Protein 4EIV (pdb70)

Foldseek 3Di:
DVVLLVLLVLQQQFEEAEPEDPPDDLVNVLVLLLLQQPPVHRAYYEYALVCLLVLVPPSCVVRVSSVVHAYEHEFCPDQQPDALVVRLVSLLSSVVSPHQEYEYEHNLVVCVVPVVVSLVRLLSNLLSNCVNCPPGAYEYENENADDDDLVSLLSSLLSNVNSPHQEYEDYDLRYNDFDDLSSVLSNLVSVVVVVCPHHAYEGEHHADASVVVSVVLVSCCVRPNPVRSHNSHYHYYYHSVRSVNSVVSNVVDDPD/DVVLLVLLVLQQQFEEAEDEDPPDDLVNVLVLLQLCLPPVHHAYYEYALVCLLCQPPPSCVVPVSSVVHAYEHEFCPQQQPDALVVSLVSLLSSVVSPGQEYEYEHNLVVCVPPVVVSLVRLLSNLLSNCVNCDPGAYEYEQERADDDDLVSLLSSLLSNVNSPHQEYEDYDLDYDDFDDLSSVLSNLVSVVVVVVVHPHHAYEGEDHADASVVQSVVVVSCCVSPNPVQSDNSHYHYYYHSVRSVRSCVSNVVPD

Nearest PDB structures (foldseek):
  4eiv-assembly1_B  TM=1.004E+00  e=1.388E-49  Toxoplasma gondii
  2a4a-assembly1_A  TM=9.151E-01  e=2.144E-19  Plasmodium yoelii yoelii
  2a4a-assembly2_B  TM=9.176E-01  e=1.912E-18  Plasmodium yoelii yoelii
  3nqv-assembly1_A  TM=8.843E-01  e=1.514E-14  Escherichia coli
  3ng3-assembly1_B  TM=8.458E-01  e=2.497E-12  Mycobacterium avium 104

Secondary structure (DSSP, 8-state):
-HHHHHHHHHHHTTEEEEE-STT--HHHHHHHHHHHHSSSP-SEEEE-GGGHHIIIIIGGGT-GGGGGSEEEEEESTTT----HHHHHHHHHHHHHTT-SEEEEE--THHHHH-HHHHHHHHHHHHHHHHHHHTTSEEEEE--SS----HHHHHHHHHHHHHHT-SEEE---SSSS----HHHHHHHHHHHHHHH----EEEEE-TT--HHHHHHHHHHHHHHH-GGG-STTTEEEEE-HHHHHHHHHHHHTS---/-HHHHHHHHHHHHHEEEE---TT--HHHHHHHHHHHHSSSP-SEEEE-GGGHHIIIIIIHHH-GGGGGSEEEEEETTTT----HHHHHHHHHHHHHTT-SEEEEE--GGGGGT-HHHHHHHHHHHHHHHHHHHTTSEEEEE---SS---HHHHHHHHHHHHHTT-SEEES--SSSS----HHHHHHHHHHHHHHHHH----EEEEE-TT--HHHHHHHHHHHHHHH-GGG-STTTEEEEE-HHHHHHHHHHHHT--

Sequence (512 aa):
TIYKQFTSSRTLLNFFFEVAALTDGETNESVAAVCKKIAAKDPAIVGVSVRPAFVRFIRQQEELVKSAPEVAGIKVCCAAVNFPEGTGTPDTVSLLEAVGALKDGADEEIEECLIDWRRMNEENVADGESSRIRRLLLVSSEVKKVVGPKTLKVVLSSGGELQQGGDIISRAAVAALEGGADFLQTSSSGGLLGATHATMFTVHLISIALREYMVRCIGIIKIEVGDVHMAETADFLMQMIFENGPRSIVRDDKFRVGGGFNLLKELRDCCYESWDSVTIYKQFTSSRTLLNFFEVAALTDGETNESVAAVCKIIAAKKDDPAIVGVSVRPAFVRRFIRQELVKSAPEVVAGIKVCCAAVNFFPEGTGTPDTVSLEAVGALKKDGADEIECLIDWRRMNENVADGESSRIRRLLVSEVKKVVGPKTLKVVLSGGGGEELQGGDIISRRAAVAALEGGADFLQTSSGLGATHATMFTVHLISIALREYMMVRERCIGIKIEVGDVHMAEETADDFLMQQMIFENGPRSIVRDKFRVGGGFNLLKELRDCYESWD

Structure (mmCIF, N/CA/C/O backbone):
data_4EIV
#
_entry.id   4EIV
#
_cell.length_a   71.982
_cell.length_b   73.284
_cell.length_c   96.378
_cell.angle_alpha   90.00
_cell.angle_beta   90.00
_cell.angle_gamma   90.00
#
_symmetry.space_group_name_H-M   'P 21 21 21'
#
loop_
_entity.id
_entity.type
_entity.pdbx_description
1 polymer 'Deoxyribose-phosphate aldolase'
2 non-polymer 'CHLORIDE ION'
3 non-polymer BETA-MERCAPTOETHANOL
4 water water
#
loop_
_atom_site.group_PDB
_atom_site.id
_atom_site.type_symbol
_atom_site.label_atom_id
_atom_site.label_alt_id
_atom_site.label_comp_id
_atom_site.label_asym_id
_atom_site.label_entity_id
_atom_site.label_seq_id
_atom_site.pdbx_PDB_ins_code
_atom_site.Cartn_x
_atom_site.Cartn_y
_atom_site.Cartn_z
_atom_site.occupancy
_atom_site.B_iso_or_equiv
_atom_site.auth_seq_id
_atom_site.auth_comp_id
_atom_site.auth_asym_id
_atom_site.auth_atom_id
_atom_site.pdbx_PDB_model_num
ATOM 1 N N . THR A 1 16 ? -35.400 -15.379 15.105 1.00 37.06 0 THR A N 1
ATOM 2 C CA . THR A 1 16 ? -34.954 -16.713 14.678 1.00 34.55 0 THR A CA 1
ATOM 3 C C . THR A 1 16 ? -33.433 -16.804 14.800 1.00 32.19 0 THR A C 1
ATOM 4 O O . THR A 1 16 ? -32.717 -15.820 14.680 1.00 30.19 0 THR A O 1
ATOM 8 N N . ILE A 1 17 ? -32.916 -18.141 14.737 1.00 28.98 6 ILE A N 1
ATOM 9 C CA . ILE A 1 17 ? -31.474 -18.318 14.698 1.00 28.11 6 ILE A CA 1
ATOM 10 C C . ILE A 1 17 ? -30.826 -17.678 13.446 1.00 27.73 6 ILE A C 1
ATOM 11 O O . ILE A 1 17 ? -29.699 -17.212 13.493 1.00 26.58 6 ILE A O 1
ATOM 16 N N . TYR A 1 18 ? -31.551 -17.673 12.337 1.00 27.60 7 TYR A N 1
ATOM 17 C CA . TYR A 1 18 ? -31.074 -17.135 11.080 1.00 26.59 7 TYR A CA 1
ATOM 18 C C . TYR A 1 18 ? -30.893 -15.625 11.136 1.00 26.15 7 TYR A C 1
ATOM 19 O O . TYR A 1 18 ? -29.884 -15.102 10.668 1.00 25.78 7 TYR A O 1
ATOM 28 N N . LYS A 1 19 ? -31.867 -14.933 11.720 1.00 26.98 8 LYS A N 1
ATOM 29 C CA . LYS A 1 19 ? -31.753 -13.491 11.895 1.00 27.14 8 LYS A CA 1
ATOM 30 C C . LYS A 1 19 ? -30.633 -13.183 12.891 1.00 26.87 8 LYS A C 1
ATOM 31 O O . LYS A 1 19 ? -29.881 -12.246 12.692 1.00 26.58 8 LYS A O 1
ATOM 37 N N . GLN A 1 20 ? -30.551 -13.969 13.967 1.00 27.06 9 GLN A N 1
ATOM 38 C CA . GLN A 1 20 ? -29.507 -13.779 14.975 1.00 27.22 9 GLN A CA 1
ATOM 39 C C . GLN A 1 20 ? -28.115 -13.943 14.388 1.00 26.65 9 GLN A C 1
ATOM 40 O O . GLN A 1 20 ? -27.240 -13.128 14.669 1.00 26.54 9 GLN A O 1
ATOM 46 N N . PHE A 1 21 ? -27.935 -14.936 13.519 1.00 26.42 10 PHE A N 1
ATOM 47 C CA . PHE A 1 21 ? -26.635 -15.150 12.892 1.00 25.78 10 PHE A CA 1
ATOM 48 C C . PHE A 1 21 ? -26.299 -14.013 11.920 1.00 25.51 10 PHE A C 1
ATOM 49 O O . PHE A 1 21 ? -25.182 -13.513 11.875 1.00 25.87 10 PHE A O 1
ATOM 57 N N . THR A 1 22 ? -27.284 -13.600 11.147 1.00 25.22 11 THR A N 1
ATOM 58 C CA . THR A 1 22 ? -27.087 -12.509 10.192 1.00 24.94 11 THR A CA 1
ATOM 59 C C . THR A 1 22 ? -26.754 -11.235 10.942 1.00 25.88 11 THR A C 1
ATOM 60 O O . THR A 1 22 ? -25.825 -10.514 10.549 1.00 25.31 11 THR A O 1
ATOM 64 N N A SER A 1 23 ? -27.479 -10.956 12.024 0.50 25.82 12 SER A N 1
ATOM 65 N N B SER A 1 23 ? -27.466 -10.952 12.032 0.50 24.85 12 SER A N 1
ATOM 66 C CA A SER A 1 23 ? -27.197 -9.764 12.835 0.50 26.35 12 SER A CA 1
ATOM 67 C CA B SER A 1 23 ? -27.175 -9.731 12.798 0.50 24.61 12 SER A CA 1
ATOM 68 C C A SER A 1 23 ? -25.778 -9.795 13.395 0.50 25.44 12 SER A C 1
ATOM 69 C C B SER A 1 23 ? -25.783 -9.777 13.435 0.50 24.53 12 SER A C 1
ATOM 70 O O A SER A 1 23 ? -25.062 -8.795 13.333 0.50 25.74 12 SER A O 1
ATOM 71 O O B SER A 1 23 ? -25.087 -8.762 13.469 0.50 24.99 12 SER A O 1
ATOM 76 N N . ARG A 1 24 ? -25.374 -10.950 13.924 1.00 24.81 13 ARG A N 1
ATOM 77 C CA . ARG A 1 24 ? -24.029 -11.094 14.502 1.00 24.78 13 ARG A CA 1
ATOM 78 C C . ARG A 1 24 ? -22.943 -10.855 13.461 1.00 24.89 13 ARG A C 1
ATOM 79 O O . ARG A 1 24 ? -21.927 -10.216 13.722 1.00 24.97 13 ARG A O 1
ATOM 87 N N . THR A 1 25 ? -23.172 -11.401 12.272 1.00 24.88 14 THR A N 1
ATOM 88 C CA . THR A 1 25 ? -22.284 -11.213 11.150 1.00 25.63 14 THR A CA 1
ATOM 89 C C . THR A 1 25 ? -22.166 -9.733 10.778 1.00 24.40 14 THR A C 1
ATOM 90 O O . THR A 1 25 ? -21.076 -9.215 10.586 1.00 24.73 14 THR A O 1
ATOM 94 N N . LEU A 1 26 ? -23.296 -9.064 10.651 1.00 24.14 15 LEU A N 1
ATOM 95 C CA . LEU A 1 26 ? -23.282 -7.638 10.322 1.00 23.94 15 LEU A CA 1
ATOM 96 C C . LEU A 1 26 ? -22.577 -6.789 11.393 1.00 23.86 15 LEU A C 1
ATOM 97 O O . LEU A 1 26 ? -21.901 -5.835 11.050 1.00 25.03 15 LEU A O 1
ATOM 102 N N . LEU A 1 27 ? -22.747 -7.127 12.668 1.00 24.39 16 LEU A N 1
ATOM 103 C CA . LEU A 1 27 ? -22.069 -6.382 13.737 1.00 24.73 16 LEU A CA 1
ATOM 104 C C . LEU A 1 27 ? -20.557 -6.433 13.524 1.00 24.74 16 LEU A C 1
ATOM 105 O O . LEU A 1 27 ? -19.855 -5.464 13.761 1.00 26.91 16 LEU A O 1
ATOM 110 N N . ASN A 1 28 ? -20.053 -7.577 13.062 1.00 24.95 17 ASN A N 1
ATOM 111 C CA . ASN A 1 28 ? -18.630 -7.759 12.817 1.00 25.66 17 ASN A CA 1
ATOM 112 C C . ASN A 1 28 ? -18.072 -6.889 11.666 1.00 24.26 17 ASN A C 1
ATOM 113 O O . ASN A 1 28 ? -16.863 -6.754 11.535 1.00 25.05 17 ASN A O 1
ATOM 118 N N A PHE A 1 29 ? -18.969 -6.353 10.833 0.50 23.79 18 PHE A N 1
ATOM 119 N N B PHE A 1 29 ?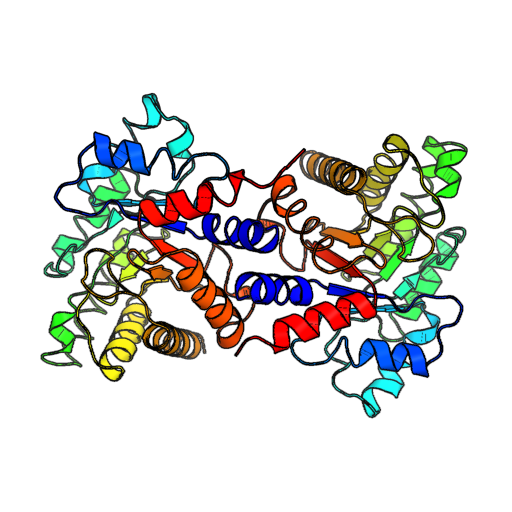 -18.933 -6.305 10.838 0.50 24.59 18 PHE A N 1
ATOM 120 C CA A PHE A 1 29 ? -18.612 -5.495 9.695 0.50 23.46 18 PHE A CA 1
ATOM 121 C CA B PHE A 1 29 ? -18.466 -5.429 9.754 0.50 24.99 18 PHE A CA 1
ATOM 122 C C A PHE A 1 29 ? -18.998 -4.031 9.880 0.50 23.89 18 PHE A C 1
ATOM 123 C C B PHE A 1 29 ? -18.970 -4.003 9.891 0.50 24.69 18 PHE A C 1
ATOM 124 O O A PHE A 1 29 ? -18.633 -3.186 9.053 0.50 23.97 18 PHE A O 1
ATOM 125 O O B PHE A 1 29 ? -18.654 -3.152 9.052 0.50 24.72 18 PHE A O 1
ATOM 140 N N . PHE A 1 30 ? -19.722 -3.725 10.950 1.00 24.38 19 PHE A N 1
ATOM 141 C CA . PHE A 1 30 ? -20.403 -2.438 11.029 1.00 23.95 19 PHE A CA 1
ATOM 142 C C . PHE A 1 30 ? -19.591 -1.260 11.475 1.00 24.51 19 PHE A C 1
ATOM 143 O O . PHE A 1 30 ? -18.798 -1.348 12.414 1.00 24.90 19 PHE A O 1
ATOM 151 N N . GLU A 1 31 ? -19.827 -0.143 10.784 1.00 23.69 20 GLU A N 1
ATOM 152 C CA . GLU A 1 31 ? -19.250 1.153 11.136 1.00 24.99 20 GLU A CA 1
ATOM 153 C C . GLU A 1 31 ? -20.424 2.129 11.204 1.00 25.51 20 GLU A C 1
ATOM 154 O O . GLU A 1 31 ? -21.029 2.460 10.192 1.00 25.84 20 GLU A O 1
ATOM 160 N N . VAL A 1 32 ? -20.745 2.576 12.413 1.00 24.84 21 VAL A N 1
ATOM 161 C CA . VAL A 1 32 ? -21.900 3.438 12.614 1.00 25.23 21 VAL A CA 1
ATOM 162 C C . VAL A 1 32 ? -21.547 4.909 12.376 1.00 25.60 21 VAL A C 1
ATOM 163 O O . VAL A 1 32 ? -20.477 5.358 12.758 1.00 26.42 21 VAL A O 1
ATOM 167 N N . ALA A 1 33 ? -22.455 5.625 11.731 1.00 25.95 22 ALA A N 1
ATOM 168 C CA . ALA A 1 33 ? -22.277 7.028 11.426 1.00 26.87 22 ALA A CA 1
ATOM 169 C C . ALA A 1 33 ? -22.766 7.955 12.537 1.00 28.04 22 ALA A C 1
ATOM 170 O O . ALA A 1 33 ? -23.843 7.761 13.084 1.00 29.98 22 ALA A O 1
ATOM 172 N N . ALA A 1 34 ? -21.974 8.979 12.835 1.00 28.32 23 ALA A N 1
ATOM 173 C CA . ALA A 1 34 ? -22.375 10.099 13.697 1.00 28.80 23 ALA A CA 1
ATOM 174 C C . ALA A 1 34 ? -21.692 11.323 13.059 1.00 29.28 23 ALA A C 1
ATOM 175 O O . ALA A 1 34 ? -20.758 11.891 13.619 1.00 30.41 23 ALA A O 1
ATOM 177 N N . LEU A 1 35 ? -22.190 11.691 11.873 1.00 28.80 24 LEU A N 1
ATOM 178 C CA . LEU A 1 35 ? -21.548 12.636 10.950 1.00 29.32 24 LEU A CA 1
ATOM 179 C C . LEU A 1 35 ? -22.236 13.946 10.682 1.00 29.50 24 LEU A C 1
ATOM 180 O O . LEU A 1 35 ? -21.695 14.754 9.924 1.00 29.74 24 LEU A O 1
ATOM 185 N N . THR A 1 36 ? -23.427 14.164 11.226 1.00 29.78 25 THR A N 1
ATOM 186 C CA . THR A 1 36 ? -24.129 15.401 10.928 1.00 30.79 25 THR A CA 1
ATOM 187 C C . THR A 1 36 ? -23.443 16.595 11.591 1.00 30.95 25 THR A C 1
ATOM 188 O O . THR A 1 36 ? -22.751 16.457 12.608 1.00 30.84 25 THR A O 1
ATOM 192 N N . ASP A 1 37 ? -23.641 17.777 11.019 1.00 31.71 26 ASP A N 1
ATOM 193 C CA . ASP A 1 37 ? -23.059 18.981 11.602 1.00 31.97 26 ASP A CA 1
ATOM 194 C C . ASP A 1 37 ? -23.669 19.263 12.992 1.00 33.41 26 ASP A C 1
ATOM 195 O O . ASP A 1 37 ? -23.073 19.973 13.794 1.00 35.60 26 ASP A O 1
ATOM 200 N N . GLY A 1 38 ? -24.856 18.720 13.253 1.00 33.43 27 GLY A N 1
ATOM 201 C CA . GLY A 1 38 ? -25.534 18.895 14.539 1.00 34.58 27 GLY A CA 1
ATOM 202 C C . GLY A 1 38 ? -25.131 17.954 15.670 1.00 34.22 27 GLY A C 1
ATOM 203 O O . GLY A 1 38 ? -25.682 18.056 16.767 1.00 36.35 27 GLY A O 1
ATOM 204 N N . GLU A 1 39 ? -24.181 17.043 15.442 1.00 32.52 28 GLU A N 1
ATOM 205 C CA . GLU A 1 39 ? -23.743 16.160 16.519 1.00 32.80 28 GLU A CA 1
ATOM 206 C C . GLU A 1 39 ? -23.203 16.967 17.702 1.00 33.83 28 GLU A C 1
ATOM 207 O O . GLU A 1 39 ? -22.706 18.089 17.544 1.00 34.59 28 GLU A O 1
ATOM 213 N N . THR A 1 40 ? -23.299 16.355 18.879 1.00 34.40 29 THR A N 1
ATOM 214 C CA . THR A 1 40 ? -22.819 16.912 20.136 1.00 36.07 29 THR A CA 1
ATOM 215 C C . THR A 1 40 ? -22.061 15.813 20.864 1.00 35.78 29 THR A C 1
ATOM 216 O O . THR A 1 40 ? -22.124 14.648 20.460 1.00 34.36 29 THR A O 1
ATOM 220 N N . ASN A 1 41 ? -21.363 16.162 21.941 1.00 37.26 30 ASN A N 1
ATOM 221 C CA . ASN A 1 41 ? -20.700 15.141 22.767 1.00 37.62 30 ASN A CA 1
ATOM 222 C C . ASN A 1 41 ? -21.699 14.076 23.195 1.00 37.28 30 ASN A C 1
ATOM 223 O O . ASN A 1 41 ? -21.391 12.882 23.173 1.00 36.59 30 ASN A O 1
ATOM 228 N N . GLU A 1 42 ? -22.903 14.526 23.550 1.00 38.21 31 GLU A N 1
ATOM 229 C CA . GLU A 1 42 ? -23.967 13.648 24.023 1.00 39.02 31 GLU A CA 1
ATOM 230 C C . GLU A 1 42 ? -24.443 12.675 22.943 1.00 37.05 31 GLU A C 1
ATOM 231 O O . GLU A 1 42 ? -24.607 11.477 23.207 1.00 37.16 31 GLU A O 1
ATOM 237 N N . SER A 1 43 ? -24.644 13.170 21.723 1.00 35.83 32 SER A N 1
ATOM 238 C CA . SER A 1 43 ? -25.105 12.289 20.642 1.00 35.04 32 SER A CA 1
ATOM 239 C C . SER A 1 43 ? -24.013 11.304 20.249 1.00 33.49 32 SER A C 1
ATOM 240 O O . SER A 1 43 ? -24.293 10.124 19.994 1.00 33.28 32 SER A O 1
ATOM 243 N N . VAL A 1 44 ? -22.771 11.783 20.209 1.00 33.02 33 VAL A N 1
ATOM 244 C CA . VAL A 1 44 ? -21.640 10.927 19.871 1.00 32.41 33 VAL A CA 1
ATOM 245 C C . VAL A 1 44 ? -21.443 9.859 20.954 1.00 32.75 33 VAL A C 1
ATOM 246 O O . VAL A 1 44 ? -21.246 8.686 20.643 1.00 32.28 33 VAL A O 1
ATOM 250 N N . ALA A 1 45 ? -21.547 10.254 22.220 1.00 33.99 34 ALA A N 1
ATOM 251 C CA . ALA A 1 45 ? -21.415 9.300 23.311 1.00 34.56 34 ALA A CA 1
ATOM 252 C C . ALA A 1 45 ? -22.474 8.202 23.200 1.00 34.24 34 ALA A C 1
ATOM 253 O O . ALA A 1 45 ? -22.175 7.030 23.397 1.00 34.59 34 ALA A O 1
ATOM 255 N N . ALA A 1 46 ? -23.714 8.582 22.887 1.00 35.07 35 ALA A N 1
ATOM 256 C CA . ALA A 1 46 ? -24.811 7.606 22.814 1.00 35.09 35 ALA A CA 1
ATOM 257 C C . ALA A 1 46 ? -24.554 6.551 21.736 1.00 33.72 35 ALA A C 1
ATOM 258 O O . ALA A 1 46 ? -24.736 5.356 21.946 1.00 34.24 35 ALA A O 1
ATOM 260 N N . VAL A 1 47 ? -24.098 7.006 20.583 1.00 32.97 36 VAL A N 1
ATOM 261 C CA . VAL A 1 47 ? -23.796 6.105 19.480 1.00 31.67 36 VAL A CA 1
ATOM 262 C C . VAL A 1 47 ? -22.629 5.190 19.849 1.00 31.20 36 VAL A C 1
ATOM 263 O O . VAL A 1 47 ? -22.678 3.977 19.621 1.00 30.90 36 VAL A O 1
ATOM 267 N N . CYS A 1 48 ? -21.579 5.775 20.416 1.00 32.03 37 CYS A N 1
ATOM 268 C CA . CYS A 1 48 ? -20.386 5.020 20.792 1.00 32.39 37 CYS A CA 1
ATOM 269 C C . CYS A 1 48 ? -20.639 3.929 21.818 1.00 33.32 37 CYS A C 1
ATOM 270 O O . CYS A 1 48 ? -20.030 2.868 21.751 1.00 32.95 37 CYS A O 1
ATOM 273 N N A LYS A 1 49 ? -21.534 4.192 22.762 0.50 34.36 38 LYS A N 1
ATOM 274 N N B LYS A 1 49 ? -21.523 4.180 22.780 0.50 34.63 38 LYS A N 1
ATOM 275 C CA A LYS A 1 49 ? -21.851 3.211 23.791 0.50 35.47 38 LYS A CA 1
ATOM 276 C CA B LYS A 1 49 ? -21.801 3.158 23.790 0.50 35.88 38 LYS A CA 1
ATOM 277 C C A LYS A 1 49 ? -22.475 1.951 23.206 0.50 34.52 38 LYS A C 1
ATOM 278 C C B LYS A 1 49 ? -22.449 1.926 23.179 0.50 34.72 38 LYS A C 1
ATOM 279 O O A LYS A 1 49 ? -22.114 0.841 23.602 0.50 35.14 38 LYS A O 1
ATOM 280 O O B LYS A 1 49 ? -22.080 0.803 23.533 0.50 35.22 38 LYS A O 1
ATOM 291 N N . ILE A 1 50 ? -23.392 2.115 22.25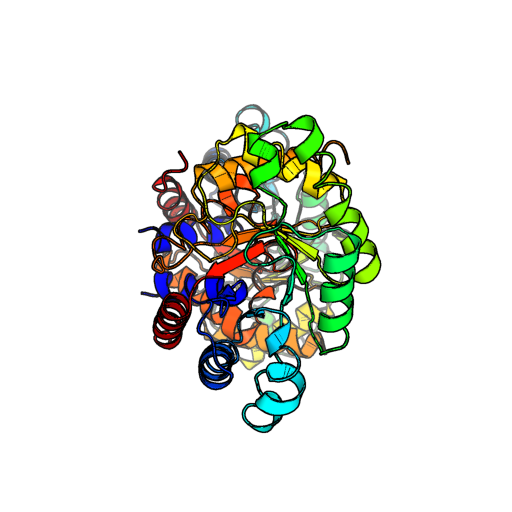3 1.00 33.71 39 ILE A N 1
ATOM 292 C CA . ILE A 1 50 ? -24.027 0.956 21.596 1.00 32.68 39 ILE A CA 1
ATOM 293 C C . ILE A 1 50 ? -23.019 0.289 20.630 1.00 31.18 39 ILE A C 1
ATOM 294 O O . ILE A 1 50 ? -22.956 -0.929 20.539 1.00 31.24 39 ILE A O 1
ATOM 299 N N . ALA A 1 51 ? -22.201 1.091 19.954 1.00 30.41 40 ALA A N 1
ATOM 300 C CA . ALA A 1 51 ? -21.153 0.556 19.082 1.00 29.53 40 ALA A CA 1
ATOM 301 C C . ALA A 1 51 ? -20.159 -0.337 19.838 1.00 30.46 40 ALA A C 1
ATOM 302 O O . ALA A 1 51 ? -19.809 -1.423 19.379 1.00 29.98 40 ALA A O 1
ATOM 304 N N . ALA A 1 52 ? -19.764 0.105 21.031 1.00 31.17 41 ALA A N 1
ATOM 305 C CA . ALA A 1 52 ? -18.725 -0.559 21.801 1.00 32.31 41 ALA A CA 1
ATOM 306 C C . ALA A 1 52 ? -19.184 -1.668 22.737 1.00 32.84 41 ALA A C 1
ATOM 307 O O . ALA A 1 52 ? -18.339 -2.357 23.291 1.00 34.36 41 ALA A O 1
ATOM 309 N N . LYS A 1 53 ? -20.492 -1.841 22.915 1.00 32.87 42 LYS A N 1
ATOM 310 C CA . LYS A 1 53 ? -21.027 -2.897 23.778 1.00 34.27 42 LYS A CA 1
ATOM 311 C C . LYS A 1 53 ? -20.604 -4.256 23.224 1.00 33.67 42 LYS A C 1
ATOM 312 O O . LYS A 1 53 ? -20.624 -4.469 22.016 1.00 32.29 42 LYS A O 1
ATOM 318 N N . ASP A 1 54 ? -20.277 -5.186 24.108 1.00 35.36 43 ASP A N 1
ATOM 319 C CA . ASP A 1 54 ? -19.787 -6.492 23.690 1.00 36.15 43 ASP A CA 1
ATOM 320 C C . ASP A 1 54 ? -20.915 -7.291 22.998 1.00 34.80 43 ASP A C 1
ATOM 321 O O . ASP A 1 54 ? -22.015 -7.389 23.529 1.00 35.69 43 ASP A O 1
ATOM 326 N N . PRO A 1 55 ? -20.676 -7.824 21.784 1.00 33.37 44 PRO A N 1
ATOM 327 C CA . PRO A 1 55 ? -19.483 -7.740 20.944 1.00 32.61 44 PRO A CA 1
ATOM 328 C C . PRO A 1 55 ? -19.437 -6.420 20.173 1.00 31.02 44 PRO A C 1
ATOM 329 O O . PRO A 1 55 ? -20.399 -6.036 19.507 1.00 30.42 44 PRO A O 1
ATOM 333 N N . ALA A 1 56 ? -18.304 -5.748 20.264 1.00 31.62 45 ALA A N 1
ATOM 334 C CA . ALA A 1 56 ? -18.149 -4.453 19.625 1.00 30.02 45 ALA A CA 1
ATOM 335 C C . ALA A 1 56 ? -18.174 -4.546 18.114 1.00 29.18 45 ALA A C 1
ATOM 336 O O . ALA A 1 56 ? -17.706 -5.527 17.518 1.00 29.52 45 ALA A O 1
ATOM 338 N N . ILE A 1 57 ? -18.702 -3.499 17.502 1.00 27.51 46 ILE A N 1
ATOM 339 C CA . ILE A 1 57 ? -18.666 -3.379 16.053 1.00 27.03 46 ILE A CA 1
ATOM 340 C C . ILE A 1 57 ? -17.271 -2.899 15.643 1.00 26.59 46 ILE A C 1
ATOM 341 O O . ILE A 1 57 ? -16.384 -2.734 16.500 1.00 28.72 46 ILE A O 1
ATOM 346 N N . VAL A 1 58 ? -17.057 -2.659 14.348 1.00 26.05 47 VAL A N 1
ATOM 347 C CA . VAL A 1 58 ? -15.716 -2.262 13.913 1.00 25.93 47 VAL A CA 1
ATOM 348 C C . VAL A 1 58 ? -15.347 -0.843 14.379 1.00 26.93 47 VAL A C 1
ATOM 349 O O . VAL A 1 58 ? -14.262 -0.609 14.877 1.00 28.33 47 VAL A O 1
ATOM 353 N N . GLY A 1 59 ? -16.240 0.106 14.168 1.00 26.93 48 GLY A N 1
ATOM 354 C CA . GLY A 1 59 ? -15.936 1.484 14.477 1.00 27.70 48 GLY A CA 1
ATOM 355 C C . GLY A 1 59 ? -17.070 2.457 14.310 1.00 26.39 48 GLY A C 1
ATOM 356 O O . GLY A 1 59 ? -18.231 2.083 14.065 1.00 25.91 48 GLY A O 1
ATOM 357 N N . VAL A 1 60 ? -16.717 3.724 14.534 1.00 26.86 49 VAL A N 1
ATOM 358 C CA . VAL A 1 60 ? -17.625 4.848 14.423 1.00 26.73 49 VAL A CA 1
ATOM 359 C C . VAL A 1 60 ? -16.993 5.856 13.476 1.00 26.70 49 VAL A C 1
ATOM 360 O O . VAL A 1 60 ? -15.773 6.059 13.506 1.00 28.37 49 VAL A O 1
ATOM 364 N N . SER A 1 61 ? -17.829 6.448 12.626 1.00 26.61 50 SER A N 1
ATOM 365 C CA . SER A 1 61 ? -17.433 7.500 11.714 1.00 26.92 50 SER A CA 1
ATOM 366 C C . SER A 1 61 ? -17.889 8.842 12.253 1.00 25.76 50 SER A C 1
ATOM 367 O O . SER A 1 61 ? -19.079 9.058 12.454 1.00 26.45 50 SER A O 1
ATOM 370 N N . VAL A 1 62 ? -16.941 9.739 12.473 1.00 26.69 51 VAL A N 1
ATOM 371 C CA . VAL A 1 62 ? -17.255 11.094 12.927 1.00 26.89 51 VAL A CA 1
ATOM 372 C C . VAL A 1 62 ? -16.447 12.113 12.153 1.00 26.94 51 VAL A C 1
ATOM 373 O O . VAL A 1 62 ? -15.459 11.777 11.513 1.00 26.43 51 VAL A O 1
ATOM 377 N N . ARG A 1 63 ? -16.845 13.380 12.249 1.00 27.31 52 ARG A N 1
ATOM 378 C CA . ARG A 1 63 ? -16.019 14.459 11.708 1.00 27.87 52 ARG A CA 1
ATOM 379 C C . ARG A 1 63 ? -14.781 14.595 12.616 1.00 28.38 52 ARG A C 1
ATOM 380 O O . ARG A 1 63 ? -14.807 14.180 13.793 1.00 28.96 52 ARG A O 1
ATOM 388 N N . PRO A 1 64 ? -13.684 15.173 12.097 1.00 28.33 53 PRO A N 1
ATOM 389 C CA . PRO A 1 64 ? -12.483 15.364 12.891 1.00 29.65 53 PRO A CA 1
ATOM 390 C C . PRO A 1 64 ? -12.751 16.017 14.259 1.00 30.42 53 PRO A C 1
ATOM 391 O O . PRO A 1 64 ? -12.085 15.662 15.228 1.00 32.25 53 PRO A O 1
ATOM 395 N N . ALA A 1 65 ? -13.749 16.902 14.352 1.00 30.23 54 ALA A N 1
ATOM 396 C CA . ALA A 1 65 ? -14.083 17.607 15.616 1.00 31.42 54 ALA A CA 1
ATOM 397 C C . ALA A 1 65 ? -14.416 16.719 16.810 1.00 31.87 54 ALA A C 1
ATOM 398 O O . ALA A 1 65 ? -14.359 17.186 17.940 1.00 33.15 54 ALA A O 1
ATOM 400 N N . PHE A 1 66 ? -14.769 15.456 16.578 1.00 30.43 55 PHE A N 1
ATOM 401 C CA . PHE A 1 66 ? -15.108 14.555 17.695 1.00 31.12 55 PHE A CA 1
ATOM 402 C C . PHE A 1 66 ? -14.121 13.427 17.962 1.00 31.58 55 PHE A C 1
ATOM 403 O O . PHE A 1 66 ? -14.349 12.629 18.870 1.00 32.83 55 PHE A O 1
ATOM 411 N N . VAL A 1 67 ? -13.002 13.387 17.242 1.00 30.85 56 VAL A N 1
ATOM 412 C CA . VAL A 1 67 ? -11.997 12.331 17.426 1.00 31.46 56 VAL A CA 1
ATOM 413 C C . VAL A 1 67 ? -11.389 12.390 18.835 1.00 32.48 56 VAL A C 1
ATOM 414 O O . VAL A 1 67 ? -11.384 11.393 19.564 1.00 34.02 56 VAL A O 1
ATOM 418 N N . ARG A 1 68 ? -10.880 13.562 19.225 1.00 33.00 57 ARG A N 1
ATOM 419 C CA . ARG A 1 68 ? -10.273 13.721 20.546 1.00 34.90 57 ARG A CA 1
ATOM 420 C C . ARG A 1 68 ? -11.275 13.463 21.660 1.00 35.07 57 ARG A C 1
ATOM 421 O O . ARG A 1 68 ? -10.917 12.868 22.684 1.00 36.55 57 ARG A O 1
ATOM 429 N N . PHE A 1 69 ? -12.513 13.915 21.477 1.00 34.69 58 PHE A N 1
ATOM 430 C CA . PHE A 1 69 ? -13.561 13.663 22.460 1.00 35.28 58 PHE A CA 1
ATOM 431 C C . PHE A 1 69 ? -13.683 12.178 22.759 1.00 35.19 58 PHE A C 1
ATOM 432 O O . PHE A 1 69 ? -13.651 11.767 23.920 1.00 36.44 58 PHE A O 1
ATOM 440 N N . ILE A 1 70 ? -13.790 11.374 21.713 1.00 33.72 59 ILE A N 1
ATOM 441 C CA . ILE A 1 70 ? -13.919 9.931 21.896 1.00 33.68 59 ILE A CA 1
ATOM 442 C C . ILE A 1 70 ? -12.671 9.298 22.538 1.00 34.64 59 ILE A C 1
ATOM 443 O O . ILE A 1 70 ? -12.773 8.525 23.509 1.00 36.06 59 ILE A O 1
ATOM 448 N N . ARG A 1 71 ? -11.499 9.655 22.012 1.00 35.26 60 ARG A N 1
ATOM 449 C CA . ARG A 1 71 ? -10.233 9.054 22.416 1.00 36.79 60 ARG A CA 1
ATOM 450 C C . ARG A 1 71 ? -9.620 9.503 23.741 1.00 39.19 60 ARG A C 1
ATOM 451 O O . ARG A 1 71 ? -8.864 8.746 24.361 1.00 41.49 60 ARG A O 1
ATOM 459 N N A GLN A 1 72 ? -9.849 10.748 24.142 0.60 40.13 61 GLN A N 1
ATOM 460 N N B GLN A 1 72 ? -10.027 10.684 24.202 0.40 39.53 61 GLN A N 1
ATOM 461 C CA A GLN A 1 72 ? -9.254 11.263 25.382 0.60 42.07 61 GLN A CA 1
ATOM 462 C CA B GLN A 1 72 ? -9.520 11.240 25.447 0.40 41.05 61 GLN A CA 1
ATOM 463 C C A GLN A 1 72 ? -10.216 11.478 26.528 0.60 42.80 61 GLN A C 1
ATOM 464 C C B GLN A 1 72 ? -10.607 11.494 26.503 0.40 41.64 61 GLN A C 1
ATOM 465 O O A GLN A 1 72 ? -9.812 11.408 27.688 0.60 44.67 61 GLN A O 1
ATOM 466 O O B GLN A 1 72 ? -10.399 11.142 27.660 0.40 43.07 61 GLN A O 1
ATOM 477 N N A GLU A 1 73 ? -11.478 11.795 26.201 0.50 41.39 62 GLU A N 1
ATOM 478 N N B GLU A 1 73 ? -11.765 12.055 26.145 0.50 40.54 62 GLU A N 1
ATOM 479 C CA A GLU A 1 73 ? -12.506 12.154 27.201 0.50 42.22 62 GLU A CA 1
ATOM 480 C CA B GLU A 1 73 ? -12.749 12.373 27.178 0.50 41.38 62 GLU A CA 1
ATOM 481 C C A GLU A 1 73 ? -13.610 11.121 27.446 0.50 41.34 62 GLU A C 1
ATOM 482 C C B GLU A 1 73 ? -13.763 11.284 27.465 0.50 40.92 62 GLU A C 1
ATOM 483 O O A GLU A 1 73 ? -13.769 10.665 28.575 0.50 42.52 62 GLU A O 1
ATOM 484 O O B GLU A 1 73 ? -13.983 10.924 28.621 0.50 42.26 62 GLU A O 1
ATOM 495 N N . LEU A 1 74 ? -14.376 10.755 26.415 1.00 39.24 63 LEU A N 1
ATOM 496 C CA . LEU A 1 74 ? -15.439 9.748 26.563 1.00 38.87 63 LEU A CA 1
ATOM 497 C C . LEU A 1 74 ? -14.964 8.461 27.236 1.00 39.83 63 LEU A C 1
ATOM 498 O O . LEU A 1 74 ? -15.687 7.875 28.049 1.00 40.52 63 LEU A O 1
ATOM 503 N N . VAL A 1 75 ? -13.738 8.056 26.912 1.00 40.08 64 VAL A N 1
ATOM 504 C CA . VAL A 1 75 ? -13.129 6.837 27.447 1.00 41.33 64 VAL A CA 1
ATOM 505 C C . VAL A 1 75 ? -13.048 6.836 28.995 1.00 43.58 64 VAL A C 1
ATOM 506 O O . VAL A 1 75 ? -13.030 5.768 29.620 1.00 45.04 64 VAL A O 1
ATOM 510 N N . LYS A 1 76 ? -13.047 8.024 29.606 1.00 44.44 65 LYS A N 1
ATOM 511 C CA . LYS A 1 76 ? -13.042 8.144 31.074 1.00 47.00 65 LYS A CA 1
ATOM 512 C C . LYS A 1 76 ? -14.344 7.641 31.709 1.00 47.60 65 LYS A C 1
ATOM 513 O O . LYS A 1 76 ? -14.326 7.163 32.840 1.00 49.73 65 LYS A O 1
ATOM 519 N N . SER A 1 77 ? -15.476 7.779 31.020 1.00 47.11 66 SER A N 1
ATOM 520 C CA . SER A 1 77 ? -16.758 7.279 31.537 1.00 47.79 66 SER A CA 1
ATOM 521 C C . SER A 1 77 ? -17.184 5.971 30.852 1.00 46.39 66 SER A C 1
ATOM 522 O O . SER A 1 77 ? -17.856 5.137 31.459 1.00 48.07 66 SER A O 1
ATOM 525 N N . ALA A 1 78 ? -16.765 5.783 29.604 1.00 44.39 67 ALA A N 1
ATOM 526 C CA . ALA A 1 78 ? -17.115 4.607 28.806 1.00 43.17 67 ALA A CA 1
ATOM 527 C C . ALA A 1 78 ? -15.832 3.958 28.282 1.00 42.25 67 ALA A C 1
ATOM 528 O O . ALA A 1 78 ? -15.516 4.072 27.097 1.00 40.95 67 ALA A O 1
ATOM 530 N N . PRO A 1 79 ? -15.090 3.255 29.163 1.00 43.19 68 PRO A N 1
ATOM 531 C CA . PRO A 1 79 ? -13.799 2.658 28.766 1.00 43.17 68 PRO A CA 1
ATOM 532 C C . PRO A 1 79 ? -13.853 1.695 27.571 1.00 41.83 68 PRO A C 1
ATOM 533 O O . PRO A 1 79 ? -12.845 1.507 26.878 1.00 42.10 68 PRO A O 1
ATOM 537 N N . GLU A 1 80 ? -15.019 1.102 27.338 1.00 41.12 69 GLU A N 1
ATOM 538 C CA . GLU A 1 80 ? -15.208 0.175 26.236 1.00 40.55 69 GLU A CA 1
ATOM 539 C C . GLU A 1 80 ? -14.990 0.824 24.878 1.00 38.48 69 GLU A C 1
ATOM 540 O O . GLU A 1 80 ? -14.713 0.127 23.897 1.00 37.68 69 GLU A O 1
ATOM 546 N N . VAL A 1 81 ? -15.108 2.154 24.806 1.00 38.21 70 VAL A N 1
ATOM 547 C CA . VAL A 1 81 ? -14.943 2.841 23.524 1.00 36.54 70 VAL A CA 1
ATOM 548 C C . VAL A 1 81 ? -13.516 2.730 22.960 1.00 36.32 70 VAL A C 1
ATOM 549 O O . VAL A 1 81 ? -13.304 2.920 21.761 1.00 35.75 70 VAL A O 1
ATOM 553 N N . ALA A 1 82 ? -12.549 2.402 23.812 1.00 37.68 71 ALA A N 1
ATOM 554 C CA . ALA A 1 82 ? -11.177 2.176 23.354 1.00 37.98 71 ALA A CA 1
ATOM 555 C C . ALA A 1 82 ? -11.134 0.993 22.375 1.00 37.59 71 ALA A C 1
ATOM 556 O O . ALA A 1 82 ? -10.238 0.902 21.538 1.00 38.36 71 ALA A O 1
ATOM 558 N N . GLY A 1 83 ? -12.131 0.116 22.474 1.00 37.45 72 GLY A N 1
ATOM 559 C CA . GLY A 1 83 ? -12.214 -1.101 21.664 1.00 37.07 72 GLY A CA 1
ATOM 560 C C . GLY A 1 83 ? -12.901 -1.024 20.317 1.00 35.97 72 GLY A C 1
ATOM 561 O O . GLY A 1 83 ? -13.123 -2.058 19.687 1.00 37.17 72 GLY A O 1
ATOM 562 N N . ILE A 1 84 ? -13.304 0.171 19.903 1.00 34.50 73 ILE A N 1
ATOM 563 C CA . ILE A 1 84 ? -13.815 0.374 18.545 1.00 32.87 73 ILE A CA 1
ATOM 564 C C . ILE A 1 84 ? -12.872 1.354 17.868 1.00 32.49 73 ILE A C 1
ATOM 565 O O . ILE A 1 84 ? -12.187 2.130 18.535 1.00 33.27 73 ILE A O 1
ATOM 570 N N . LYS A 1 85 ? -12.810 1.281 16.548 1.00 30.84 74 LYS A N 1
ATOM 571 C CA . LYS A 1 85 ? -12.003 2.204 15.773 1.00 30.63 74 LYS A CA 1
ATOM 572 C C . LYS A 1 85 ? -12.756 3.510 15.588 1.00 29.85 74 LYS A C 1
ATOM 573 O O . LYS A 1 85 ? -13.992 3.535 15.593 1.00 29.90 74 LYS A O 1
ATOM 579 N N . VAL A 1 86 ? -12.000 4.593 15.450 1.00 29.49 75 VAL A N 1
ATOM 580 C CA . VAL A 1 86 ? -12.540 5.906 15.139 1.00 29.33 75 VAL A CA 1
ATOM 581 C C . VAL A 1 86 ? -12.093 6.220 13.697 1.00 28.77 75 VAL A C 1
ATOM 582 O O . VAL A 1 86 ? -10.897 6.273 13.397 1.00 29.29 75 VAL A O 1
ATOM 586 N N A CYS A 1 87 ? -13.058 6.387 12.802 0.50 27.91 76 CYS A N 1
ATOM 587 N N B CYS A 1 87 ? -13.080 6.395 12.823 0.50 27.75 76 CYS A N 1
ATOM 588 C CA A CYS A 1 87 ? -12.755 6.741 11.421 0.50 27.85 76 CYS A CA 1
ATOM 589 C CA B CYS A 1 87 ? -12.874 6.728 11.417 0.50 27.39 76 CYS A CA 1
ATOM 590 C C A CYS A 1 87 ? -13.193 8.186 11.206 0.50 27.00 76 CYS A C 1
ATOM 591 C C B CYS A 1 87 ? -13.206 8.217 11.263 0.50 26.80 76 CYS A C 1
ATOM 592 O O A CYS A 1 87 ? -14.364 8.526 11.387 0.50 27.94 76 CYS A O 1
ATOM 593 O O B CYS A 1 87 ? -14.325 8.631 11.580 0.50 27.50 76 CYS A O 1
ATOM 598 N N . ALA A 1 88 ? -12.230 9.029 10.857 1.00 26.63 77 ALA A N 1
ATOM 599 C CA . ALA A 1 88 ? -12.461 10.461 10.684 1.00 26.35 77 ALA A CA 1
ATOM 600 C C . ALA A 1 88 ? -12.847 10.771 9.233 1.00 25.61 77 ALA A C 1
ATOM 601 O O . ALA A 1 88 ? -12.088 10.435 8.306 1.00 25.84 77 ALA A O 1
ATOM 603 N N . ALA A 1 89 ? -13.991 11.439 9.069 1.00 25.52 78 ALA A N 1
ATOM 604 C CA . ALA A 1 89 ? -14.533 11.795 7.758 1.00 24.78 78 ALA A CA 1
ATOM 605 C C . ALA A 1 89 ? -13.962 13.143 7.317 1.00 25.93 78 ALA A C 1
ATOM 606 O O . ALA A 1 89 ? -14.252 14.178 7.912 1.00 27.43 78 ALA A O 1
ATOM 608 N N . VAL A 1 90 ? -13.136 13.113 6.278 1.00 25.31 79 VAL A N 1
ATOM 609 C CA . VAL A 1 90 ? -12.453 14.326 5.772 1.00 24.86 79 VAL A CA 1
ATOM 610 C C . VAL A 1 90 ? -13.030 14.713 4.405 1.00 25.06 79 VAL A C 1
ATOM 611 O O . VAL A 1 90 ? -13.529 13.870 3.659 1.00 24.45 79 VAL A O 1
ATOM 615 N N . ASN A 1 91 ? -12.988 16.013 4.127 1.00 24.42 80 ASN A N 1
ATOM 616 C CA . ASN A 1 91 ? -13.600 16.622 2.928 1.00 24.02 80 ASN A CA 1
ATOM 617 C C . ASN A 1 91 ? -15.133 16.549 2.956 1.00 24.02 80 ASN A C 1
ATOM 618 O O . ASN A 1 91 ? -15.749 16.596 1.916 1.00 23.99 80 ASN A O 1
ATOM 623 N N . PHE A 1 92 ? -15.705 16.402 4.145 1.00 23.75 81 PHE A N 1
ATOM 624 C CA . PHE A 1 92 ? -17.134 16.343 4.331 1.00 23.49 81 PHE A CA 1
ATOM 625 C C . PHE A 1 92 ? -17.681 17.743 4.629 1.00 24.71 81 PHE A C 1
ATOM 626 O O . PHE A 1 92 ? -16.988 18.589 5.183 1.00 25.57 81 PHE A O 1
ATOM 634 N N . PRO A 1 93 ? -18.961 17.966 4.311 1.00 24.58 82 PRO A N 1
ATOM 635 C CA . PRO A 1 93 ? -19.921 17.025 3.715 1.00 24.82 82 PRO A CA 1
ATOM 636 C C . PRO A 1 93 ? -20.055 17.123 2.200 1.00 24.52 82 PRO A C 1
ATOM 637 O O . PRO A 1 93 ? -20.796 16.328 1.625 1.00 25.40 82 PRO A O 1
ATOM 641 N N . GLU A 1 94 ? -19.375 18.084 1.558 1.00 23.74 83 GLU A N 1
ATOM 642 C CA . GLU A 1 94 ? -19.586 18.373 0.136 1.00 24.57 83 GLU A CA 1
ATOM 643 C C . GLU A 1 94 ? -18.449 18.085 -0.819 1.00 23.74 83 GLU A C 1
ATOM 644 O O . GLU A 1 94 ? -18.646 18.215 -2.048 1.00 24.83 83 GLU A O 1
ATOM 650 N N . GLY A 1 95 ? -17.268 17.713 -0.321 1.00 23.81 84 GLY A N 1
ATOM 651 C CA . GLY A 1 95 ? -16.146 17.363 -1.207 1.00 24.39 84 GLY A CA 1
ATOM 652 C C . GLY A 1 95 ? -15.535 18.565 -1.902 1.00 24.91 84 GLY A C 1
ATOM 653 O O . GLY A 1 95 ? -15.031 18.433 -3.002 1.00 24.69 84 GLY A O 1
ATOM 654 N N . THR A 1 96 ? -15.603 19.727 -1.243 1.00 24.94 85 THR A N 1
ATOM 655 C CA . THR A 1 96 ? -15.180 21.011 -1.790 1.00 25.65 85 THR A CA 1
ATOM 656 C C . THR A 1 96 ? -13.773 21.479 -1.393 1.00 25.73 85 THR A C 1
ATOM 657 O O . THR A 1 96 ? -13.383 22.598 -1.677 1.00 26.89 85 THR A O 1
ATOM 661 N N . GLY A 1 97 ? -13.037 20.636 -0.688 1.00 25.12 86 GLY A N 1
ATOM 662 C CA . GLY A 1 97 ? -11.674 20.993 -0.296 1.00 25.85 86 GLY A CA 1
ATOM 663 C C . GLY A 1 97 ? -10.634 20.867 -1.399 1.00 25.63 86 GLY A C 1
ATOM 664 O O . GLY A 1 97 ? -10.910 20.479 -2.532 1.00 25.71 86 GLY A O 1
ATOM 665 N N . THR A 1 98 ? -9.405 21.238 -1.068 1.00 26.19 87 THR A N 1
ATOM 666 C CA . THR A 1 98 ? -8.254 21.045 -1.947 1.00 26.85 87 THR A CA 1
ATOM 667 C C . THR A 1 98 ? -7.449 19.893 -1.352 1.00 26.30 87 THR A C 1
ATOM 668 O O . THR A 1 98 ? -7.635 19.515 -0.180 1.00 26.40 87 THR A O 1
ATOM 672 N N . PRO A 1 99 ? -6.522 19.332 -2.138 1.00 27.31 88 PRO A N 1
ATOM 673 C CA . PRO A 1 99 ? -5.665 18.293 -1.563 1.00 28.30 88 PRO A CA 1
ATOM 674 C C . PRO A 1 99 ? -5.007 18.767 -0.273 1.00 28.18 88 PRO A C 1
ATOM 675 O O . PRO A 1 99 ? -4.927 17.992 0.681 1.00 29.03 88 PRO A O 1
ATOM 679 N N . ASP A 1 100 ? -4.564 20.029 -0.212 1.00 28.52 89 ASP A N 1
ATOM 680 C CA . ASP A 1 100 ? -3.936 20.525 1.009 1.00 30.21 89 ASP A CA 1
ATOM 681 C C . ASP A 1 100 ? -4.876 20.712 2.194 1.00 28.86 89 ASP A C 1
ATOM 682 O O . ASP A 1 100 ? -4.518 20.367 3.335 1.00 31.45 89 ASP A O 1
ATOM 687 N N . THR A 1 101 ? -6.089 21.227 1.958 1.00 28.41 90 THR A N 1
ATOM 688 C CA . THR A 1 101 ? -7.003 21.438 3.08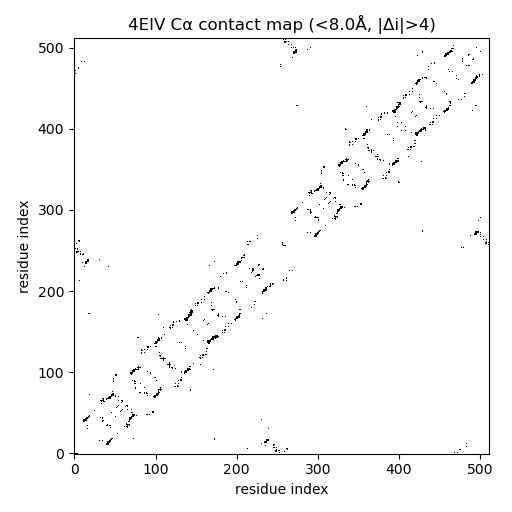1 1.00 29.17 90 THR A CA 1
ATOM 689 C C . THR A 1 101 ? -7.461 20.092 3.627 1.00 28.11 90 THR A C 1
ATOM 690 O O . THR A 1 101 ? -7.601 19.924 4.838 1.00 29.14 90 THR A O 1
ATOM 694 N N . VAL A 1 102 ? -7.688 19.119 2.745 1.00 27.60 91 VAL A N 1
ATOM 695 C CA . VAL A 1 102 ? -8.123 17.795 3.185 1.00 27.05 91 VAL A CA 1
ATOM 696 C C . VAL A 1 102 ? -6.979 17.067 3.903 1.00 27.35 91 VAL A C 1
ATOM 697 O O . VAL A 1 102 ? -7.188 16.408 4.922 1.00 28.23 91 VAL A O 1
ATOM 701 N N . SER A 1 103 ? -5.766 17.199 3.395 1.00 28.77 92 SER A N 1
ATOM 702 C CA . SER A 1 103 ? -4.632 16.618 4.076 1.00 30.91 92 SER A CA 1
ATOM 703 C C . SER A 1 103 ? -4.504 17.176 5.503 1.00 30.90 92 SER A C 1
ATOM 704 O O . SER A 1 103 ? -4.226 16.423 6.434 1.00 32.44 92 SER A O 1
ATOM 707 N N A LEU A 1 104 ? -4.742 18.477 5.677 0.50 31.58 93 LEU A N 1
ATOM 708 N N B LEU A 1 104 ? -4.763 18.472 5.675 0.50 31.17 93 LEU A N 1
ATOM 709 C CA A LEU A 1 104 ? -4.659 19.092 7.009 0.50 33.09 93 LEU A CA 1
ATOM 710 C CA B LEU A 1 104 ? -4.701 19.079 7.004 0.50 32.42 93 LEU A CA 1
ATOM 711 C C A LEU A 1 104 ? -5.715 18.518 7.978 0.50 33.15 93 LEU A C 1
ATOM 712 C C B LEU A 1 104 ? -5.690 18.414 7.947 0.50 32.67 93 LEU A C 1
ATOM 713 O O A LEU A 1 104 ? -5.422 18.297 9.158 0.50 34.79 93 LEU A O 1
ATOM 714 O O B LEU A 1 104 ? -5.334 18.024 9.065 0.50 33.93 93 LEU A O 1
ATOM 723 N N . GLU A 1 105 ? -6.930 18.258 7.491 1.00 31.86 94 GLU A N 1
ATOM 724 C CA . GLU A 1 105 ? -7.959 17.602 8.311 1.00 31.89 94 GLU A CA 1
ATOM 725 C C . GLU A 1 105 ? -7.485 16.213 8.747 1.00 31.41 94 GLU A C 1
ATOM 726 O O . GLU A 1 105 ? -7.639 15.820 9.902 1.00 32.39 94 GLU A O 1
ATOM 732 N N . ALA A 1 106 ? -6.950 15.451 7.794 1.00 30.76 95 ALA A N 1
ATOM 733 C CA . ALA A 1 106 ? -6.484 14.088 8.062 1.00 30.93 95 ALA A CA 1
ATOM 734 C C . ALA A 1 106 ? -5.340 14.070 9.066 1.00 32.62 95 ALA A C 1
ATOM 735 O O . ALA A 1 106 ? -5.340 13.263 9.985 1.00 33.10 95 ALA A O 1
ATOM 737 N N . VAL A 1 107 ? -4.366 14.952 8.886 1.00 33.74 96 VAL A N 1
ATOM 738 C CA . VAL A 1 107 ? -3.239 15.024 9.807 1.00 35.54 96 VAL A CA 1
ATOM 739 C C . VAL A 1 107 ? -3.720 15.253 11.241 1.00 35.46 96 VAL A C 1
ATOM 740 O O . VAL A 1 107 ? -3.281 14.572 12.184 1.00 36.72 96 VAL A O 1
ATOM 744 N N . GLY A 1 108 ? -4.631 16.203 11.409 1.00 34.43 97 GLY A N 1
ATOM 745 C CA . GLY A 1 108 ? -5.144 16.524 12.746 1.00 35.06 97 GLY A CA 1
ATOM 746 C C . GLY A 1 108 ? -5.963 15.392 13.351 1.00 34.69 97 GLY A C 1
ATOM 747 O O . GLY A 1 108 ? -5.877 15.116 14.552 1.00 35.41 97 GLY A O 1
ATOM 748 N N . ALA A 1 109 ? -6.753 14.721 12.522 1.00 33.62 98 ALA A N 1
ATOM 749 C CA . ALA A 1 109 ? -7.569 13.620 12.992 1.00 33.25 98 ALA A CA 1
ATOM 750 C C . ALA A 1 109 ? -6.692 12.479 13.486 1.00 33.87 98 ALA A C 1
ATOM 751 O O . ALA A 1 109 ? -6.960 11.884 14.543 1.00 34.15 98 ALA A O 1
ATOM 753 N N . LEU A 1 110 ? -5.626 12.187 12.740 1.00 34.76 99 LEU A N 1
ATOM 754 C CA . LEU A 1 110 ? -4.701 11.119 13.099 1.00 35.82 99 LEU A CA 1
ATOM 755 C C . LEU A 1 110 ? -3.973 11.490 14.407 1.00 36.82 99 LEU A C 1
ATOM 756 O O . LEU A 1 110 ? -3.832 10.657 15.302 1.00 37.82 99 LEU A O 1
ATOM 761 N N . LYS A 1 111 ? -3.595 12.755 14.548 1.00 36.99 100 LYS A N 1
ATOM 762 C CA . LYS A 1 111 ? -2.954 13.236 15.783 1.00 39.35 100 LYS A CA 1
ATOM 763 C C . LYS A 1 111 ? -3.869 13.034 16.985 1.00 39.30 100 LYS A C 1
ATOM 764 O O . LYS A 1 111 ? -3.411 12.648 18.074 1.00 40.59 100 LYS A O 1
ATOM 770 N N . ASP A 1 112 ? -5.155 13.321 16.785 1.00 37.97 101 ASP A N 1
ATOM 771 C CA . ASP A 1 112 ? -6.179 13.197 17.823 1.00 38.49 101 ASP A CA 1
ATOM 772 C C . ASP A 1 112 ? -6.582 11.762 18.163 1.00 38.83 101 ASP A C 1
ATOM 773 O O . ASP A 1 112 ? -7.369 11.567 19.085 1.00 39.67 101 ASP A O 1
ATOM 778 N N . GLY A 1 113 ? -6.046 10.777 17.436 1.00 38.06 102 GLY A N 1
ATOM 779 C CA . GLY A 1 113 ? -6.307 9.354 17.707 1.00 38.07 102 GLY A CA 1
ATOM 780 C C . GLY A 1 113 ? -7.128 8.564 16.688 1.00 35.78 102 GLY A C 1
ATOM 781 O O . GLY A 1 113 ? -7.478 7.410 16.948 1.00 36.20 102 GLY A O 1
ATOM 782 N N . ALA A 1 114 ? -7.430 9.139 15.526 1.00 34.66 103 ALA A N 1
ATOM 783 C CA . ALA A 1 114 ? -8.210 8.410 14.518 1.00 32.99 103 ALA A CA 1
ATOM 784 C C . ALA A 1 114 ? -7.445 7.197 14.005 1.00 33.07 103 ALA A C 1
ATOM 785 O O . ALA A 1 114 ? -6.227 7.253 13.826 1.00 34.99 103 ALA A O 1
ATOM 787 N N . ASP A 1 115 ? -8.157 6.106 13.764 1.00 32.34 104 ASP A N 1
ATOM 788 C CA . ASP A 1 115 ? -7.560 4.881 13.259 1.00 31.99 104 ASP A CA 1
ATOM 789 C C . ASP A 1 115 ? -7.622 4.767 11.745 1.00 31.20 104 ASP A C 1
ATOM 790 O O . ASP A 1 115 ? -6.798 4.093 11.132 1.00 32.44 104 ASP A O 1
ATOM 795 N N A GLU A 1 116 ? -8.629 5.392 11.146 0.50 29.91 105 GLU A N 1
ATOM 796 N N B GLU A 1 116 ? -8.615 5.420 11.153 0.50 30.17 105 GLU A N 1
ATOM 797 C CA A GLU A 1 116 ? -8.820 5.353 9.689 0.50 29.27 105 GLU A CA 1
ATOM 798 C CA B GLU A 1 116 ? -8.845 5.361 9.709 0.50 29.78 105 GLU A CA 1
ATOM 799 C C A GLU A 1 116 ? -9.323 6.706 9.234 0.50 28.06 105 GLU A C 1
ATOM 800 C C B GLU A 1 116 ? -9.328 6.715 9.236 0.50 28.36 105 GLU A C 1
ATOM 801 O O A GLU A 1 116 ? -9.799 7.507 10.036 0.50 28.14 105 GLU A O 1
ATOM 802 O O B GLU A 1 116 ? -9.793 7.531 10.030 0.50 28.45 105 GLU A O 1
ATOM 813 N N . ILE A 1 117 ? -9.206 6.946 7.934 1.00 27.35 106 ILE A N 1
ATOM 814 C CA . ILE A 1 117 ? -9.670 8.176 7.311 1.00 27.05 106 ILE A CA 1
ATOM 815 C C . ILE A 1 117 ? -10.659 7.819 6.196 1.00 25.90 106 ILE A C 1
ATOM 816 O O . ILE A 1 117 ? -10.412 6.898 5.428 1.00 26.54 106 ILE A O 1
ATOM 821 N N A GLU A 1 118 ? -11.769 8.545 6.140 0.50 24.90 107 GLU A N 1
ATOM 822 N N B GLU A 1 118 ? -11.814 8.471 6.169 0.50 25.43 107 GLU A N 1
ATOM 823 C CA A GLU A 1 118 ? -12.794 8.366 5.101 0.50 24.03 107 GLU A CA 1
ATOM 824 C CA B GLU A 1 118 ? -12.739 8.313 5.039 0.50 25.15 107 GLU A CA 1
ATOM 825 C C A GLU A 1 118 ? -12.903 9.676 4.327 0.50 23.35 107 GLU A C 1
ATOM 826 C C B GLU A 1 118 ? -12.745 9.671 4.372 0.50 24.18 107 GLU A C 1
ATOM 827 O O A GLU A 1 118 ? -13.467 10.654 4.827 0.50 23.26 107 GLU A O 1
ATOM 828 O O B GLU A 1 118 ? -12.993 10.691 5.018 0.50 25.10 107 GLU A O 1
ATOM 839 N N . CYS A 1 119 ? -12.390 9.678 3.090 1.00 23.43 108 CYS A N 1
ATOM 840 C CA . CYS A 1 119 ? -12.258 10.896 2.304 1.00 23.71 108 CYS A CA 1
ATOM 841 C C . CYS A 1 119 ? -13.298 10.987 1.179 1.00 23.49 108 CYS A C 1
ATOM 842 O O . CYS A 1 119 ? -13.290 10.173 0.263 1.00 23.84 108 CYS A O 1
ATOM 845 N N . LEU A 1 120 ? -14.124 12.019 1.217 1.00 23.72 109 LEU A N 1
ATOM 846 C CA . LEU A 1 120 ? -15.098 12.248 0.162 1.00 23.53 109 LEU A CA 1
ATOM 847 C C . LEU A 1 120 ? -14.404 12.926 -1.015 1.00 23.60 109 LEU A C 1
ATOM 848 O O . LEU A 1 120 ? -13.579 13.802 -0.822 1.00 25.09 109 LEU A O 1
ATOM 853 N N . ILE A 1 121 ? -14.735 12.489 -2.221 1.00 23.03 110 ILE A N 1
ATOM 854 C CA . ILE A 1 121 ? -14.231 13.105 -3.430 1.00 23.36 110 ILE A CA 1
ATOM 855 C C . ILE A 1 121 ? -15.074 14.315 -3.847 1.00 22.59 110 ILE A C 1
ATOM 856 O O . ILE A 1 121 ? -16.220 14.474 -3.412 1.00 22.90 110 ILE A O 1
ATOM 861 N N . ASP A 1 122 ? -14.543 15.106 -4.781 1.00 23.39 111 ASP A N 1
ATOM 862 C CA . ASP A 1 122 ? -15.297 16.213 -5.381 1.00 23.70 111 ASP A CA 1
ATOM 863 C C . ASP A 1 122 ? -16.095 15.566 -6.512 1.00 23.35 111 ASP A C 1
ATOM 864 O O . ASP A 1 122 ? -15.770 15.654 -7.695 1.00 23.41 111 ASP A O 1
ATOM 869 N N . TRP A 1 123 ? -17.197 14.928 -6.135 1.00 23.56 112 TRP A N 1
ATOM 870 C CA . TRP A 1 123 ? -17.986 14.129 -7.071 1.00 24.48 112 TRP A CA 1
ATOM 871 C C . TRP A 1 123 ? -18.642 14.996 -8.149 1.00 24.63 112 TRP A C 1
ATOM 872 O O . TRP A 1 123 ? -18.863 14.543 -9.267 1.00 25.13 112 TRP A O 1
ATOM 883 N N . ARG A 1 124 ? -18.891 16.261 -7.826 1.00 24.49 113 ARG A N 1
ATOM 884 C CA . ARG A 1 124 ? -19.517 17.151 -8.805 1.00 25.31 113 ARG A CA 1
ATOM 885 C C . ARG A 1 124 ? -18.662 17.321 -10.047 1.00 25.83 113 ARG A C 1
ATOM 886 O O . ARG A 1 124 ? -19.173 17.511 -11.165 1.00 27.24 113 ARG A O 1
ATOM 894 N N . ARG A 1 125 ? -17.341 17.262 -9.881 1.00 25.64 114 ARG A N 1
ATOM 895 C CA . ARG A 1 125 ? -16.457 17.481 -11.006 1.00 26.55 114 ARG A CA 1
ATOM 896 C C . ARG A 1 125 ? -16.637 16.481 -12.135 1.00 26.75 114 ARG A C 1
ATOM 897 O O . ARG A 1 125 ? -16.438 16.802 -13.303 1.00 28.07 114 ARG A O 1
ATOM 905 N N . MET A 1 126 ? -17.043 15.267 -11.779 1.00 30.21 115 MET A N 1
ATOM 906 C CA . MET A 1 126 ? -17.301 14.220 -12.767 1.00 30.96 115 MET A CA 1
ATOM 907 C C . MET A 1 126 ? -18.453 14.576 -13.707 1.00 32.39 115 MET A C 1
ATOM 908 O O . MET A 1 126 ? -18.501 14.110 -14.857 1.00 33.36 115 MET A O 1
ATOM 913 N N . ASN A 1 127 ? -19.380 15.393 -13.232 1.00 31.71 116 ASN A N 1
ATOM 914 C CA . ASN A 1 127 ? -20.500 15.821 -14.051 1.00 34.04 116 ASN A CA 1
ATOM 915 C C . ASN A 1 127 ? -20.103 16.875 -15.085 1.00 35.39 116 ASN A C 1
ATOM 916 O O . ASN A 1 127 ? -20.738 16.975 -16.141 1.00 37.52 116 ASN A O 1
ATOM 921 N N A GLU A 1 128 ? -19.085 17.684 -14.793 0.50 34.47 117 GLU A N 1
ATOM 922 N N B GLU A 1 128 ? -19.074 17.655 -14.774 0.50 33.87 117 GLU A N 1
ATOM 923 C CA A GLU A 1 128 ? -18.694 18.744 -15.733 0.50 36.01 117 GLU A CA 1
ATOM 924 C CA B GLU A 1 128 ? -18.634 18.738 -15.646 0.50 35.06 117 GLU A CA 1
ATOM 925 C C A GLU A 1 128 ? -17.644 18.286 -16.756 0.50 35.39 117 GLU A C 1
ATOM 926 C C B GLU A 1 128 ? -17.668 18.262 -16.732 0.50 34.85 117 GLU A C 1
ATOM 927 O O A GLU A 1 128 ? -17.733 18.655 -17.929 0.50 36.26 117 GLU A O 1
ATOM 928 O O B GLU A 1 128 ? -17.836 18.591 -17.909 0.50 35.81 117 GLU A O 1
ATOM 939 N N . ASN A 1 129 ? -16.654 17.508 -16.326 1.00 33.40 118 ASN A N 1
ATOM 940 C CA . ASN A 1 129 ? -15.634 16.991 -17.259 1.00 32.86 118 ASN A CA 1
ATOM 941 C C . ASN A 1 129 ? -15.028 15.753 -16.618 1.00 30.77 118 ASN A C 1
ATOM 942 O O . ASN A 1 129 ? -14.458 15.828 -15.524 1.00 29.92 118 ASN A O 1
ATOM 947 N N . VAL A 1 130 ? -15.220 14.603 -17.265 1.00 31.88 119 VAL A N 1
ATOM 948 C CA . VAL A 1 130 ? -14.782 13.336 -16.692 1.00 31.12 119 VAL A CA 1
ATOM 949 C C . VAL A 1 130 ? -13.274 13.251 -16.479 1.00 30.66 119 VAL A C 1
ATOM 950 O O . VAL A 1 130 ? -12.853 12.863 -15.389 1.00 29.88 119 VAL A O 1
ATOM 954 N N . ALA A 1 131 ? -12.487 13.636 -17.480 1.00 31.24 120 ALA A N 1
ATOM 955 C CA . ALA A 1 131 ? -11.019 13.603 -17.361 1.00 31.32 120 ALA A CA 1
ATOM 956 C C . ALA A 1 131 ? -10.515 14.470 -16.222 1.00 31.11 120 ALA A C 1
ATOM 957 O O . ALA A 1 131 ? -9.664 14.045 -15.429 1.00 30.62 120 ALA A O 1
ATOM 959 N N . ASP A 1 132 ? -11.030 15.687 -16.136 1.00 30.88 121 ASP A N 1
ATOM 960 C CA . ASP A 1 132 ? -10.648 16.590 -15.064 1.00 30.42 121 ASP A CA 1
ATOM 961 C C . ASP A 1 132 ? -11.077 16.033 -13.695 1.00 28.66 121 ASP A C 1
ATOM 962 O O . ASP A 1 132 ? -10.340 16.110 -12.719 1.00 28.56 121 ASP A O 1
ATOM 967 N N . GLY A 1 133 ? -12.293 15.503 -13.622 1.00 27.85 122 GLY A N 1
ATOM 968 C CA . GLY A 1 133 ? -12.782 14.920 -12.372 1.00 26.26 122 GLY A CA 1
ATOM 969 C C . GLY A 1 133 ? -11.904 13.773 -11.904 1.00 25.81 122 GLY A C 1
ATOM 970 O O . GLY A 1 133 ? -11.638 13.635 -10.705 1.00 24.67 122 GLY A O 1
ATOM 971 N N . GLU A 1 134 ? -11.491 12.925 -12.837 1.00 26.72 123 GLU A N 1
ATOM 972 C CA . GLU A 1 134 ? -10.568 11.827 -12.521 1.00 26.43 123 GLU A CA 1
ATOM 973 C C . GLU A 1 134 ? -9.231 12.363 -12.013 1.00 26.62 123 GLU A C 1
ATOM 974 O O . GLU A 1 134 ? -8.701 11.880 -11.013 1.00 26.72 123 GLU A O 1
ATOM 980 N N A SER A 1 135 ? -8.707 13.376 -12.689 0.50 27.12 124 SER A N 1
ATOM 981 N N B SER A 1 135 ? -8.705 13.377 -12.687 0.50 27.30 124 SER A N 1
ATOM 982 C CA A SER A 1 135 ? -7.431 13.948 -12.294 0.50 27.50 124 SER A CA 1
ATOM 983 C CA B SER A 1 135 ? -7.424 13.952 -12.297 0.50 27.83 124 SER A CA 1
ATOM 984 C C A SER A 1 135 ? -7.513 14.491 -10.860 0.50 27.05 124 SER A C 1
ATOM 985 C C B SER A 1 135 ? -7.490 14.532 -10.875 0.50 27.25 124 SER A C 1
ATOM 986 O O A SER A 1 135 ? -6.636 14.238 -10.032 0.50 27.58 124 SER A O 1
ATOM 987 O O B SER A 1 135 ? -6.570 14.353 -10.075 0.50 27.99 124 SER A O 1
ATOM 992 N N . ARG A 1 136 ? -8.596 15.203 -10.553 1.00 25.94 125 ARG A N 1
ATOM 993 C CA . ARG A 1 136 ? -8.750 15.770 -9.218 1.00 25.71 125 ARG A CA 1
ATOM 994 C C . ARG A 1 136 ? -8.814 14.650 -8.177 1.00 25.00 125 ARG A C 1
ATOM 995 O O . ARG A 1 136 ? -8.274 14.801 -7.075 1.00 25.39 125 ARG A O 1
ATOM 1003 N N . ILE A 1 137 ? -9.522 13.556 -8.489 1.00 24.49 126 ILE A N 1
ATOM 1004 C CA . ILE A 1 137 ? -9.582 12.434 -7.534 1.00 24.16 126 ILE A CA 1
ATOM 1005 C C . ILE A 1 137 ? -8.194 11.864 -7.268 1.00 25.00 126 ILE A C 1
ATOM 1006 O O . ILE A 1 137 ? -7.820 11.632 -6.124 1.00 25.55 126 ILE A O 1
ATOM 1011 N N A ARG A 1 138 ? -7.454 11.601 -8.328 0.50 25.78 127 ARG A N 1
ATOM 1012 N N B ARG A 1 138 ? -7.431 11.627 -8.321 0.50 25.93 127 ARG A N 1
ATOM 1013 C CA A ARG A 1 138 ? -6.144 10.983 -8.185 0.50 27.02 127 ARG A CA 1
ATOM 1014 C CA B ARG A 1 138 ? -6.098 11.061 -8.148 0.50 27.22 127 ARG A CA 1
ATOM 1015 C C A ARG A 1 138 ? -5.180 11.794 -7.338 0.50 27.36 127 ARG A C 1
ATOM 1016 C C B ARG A 1 138 ? -5.245 11.955 -7.259 0.50 27.73 127 ARG A C 1
ATOM 1017 O O A ARG A 1 138 ? -4.387 11.223 -6.596 0.50 27.89 127 ARG A O 1
ATOM 1018 O O B ARG A 1 138 ? -4.635 11.481 -6.304 0.50 27.84 127 ARG A O 1
ATOM 1033 N N A LEU A 1 139 ? -5.250 13.118 -7.447 0.50 26.96 128 LEU A N 1
ATOM 1034 N N B LEU A 1 139 ? -5.218 13.249 -7.564 0.50 27.89 128 LEU A N 1
ATOM 1035 C CA A LEU A 1 139 ? -4.367 13.998 -6.686 0.50 27.81 128 LEU A CA 1
ATOM 1036 C CA B LEU A 1 139 ? -4.457 14.215 -6.771 0.50 28.81 128 LEU A CA 1
ATOM 1037 C C A LEU A 1 139 ? -4.853 14.194 -5.254 0.50 27.38 128 LEU A C 1
ATOM 1038 C C B LEU A 1 139 ? -4.863 14.147 -5.304 0.50 27.88 128 LEU A C 1
ATOM 1039 O O A LEU A 1 139 ? -4.049 14.313 -4.331 0.50 29.31 128 LEU A O 1
ATOM 1040 O O B LEU A 1 139 ? -4.023 13.944 -4.417 0.50 29.36 128 LEU A O 1
ATOM 1049 N N . LEU A 1 140 ? -6.165 14.276 -5.062 1.00 26.27 129 LEU A N 1
ATOM 1050 C CA . LEU A 1 140 ? -6.711 14.334 -3.696 1.00 25.38 129 LEU A CA 1
ATOM 1051 C C . LEU A 1 140 ? -6.306 13.066 -2.927 1.00 25.77 129 LEU A C 1
ATOM 1052 O O . LEU A 1 140 ? -5.727 13.127 -1.838 1.00 26.68 129 LEU A O 1
ATOM 1057 N N . VAL A 1 141 ? -6.629 11.923 -3.510 1.00 25.22 130 VAL A N 1
ATOM 1058 C CA . VAL A 1 141 ? -6.425 10.640 -2.849 1.00 24.74 130 VAL A CA 1
ATOM 1059 C C . VAL A 1 141 ? -4.937 10.383 -2.605 1.00 26.04 130 VAL A C 1
ATOM 1060 O O . VAL A 1 141 ? -4.546 9.961 -1.505 1.00 27.42 130 VAL A O 1
ATOM 1064 N N A SER A 1 142 ? -4.103 10.628 -3.607 0.40 28.04 131 SER A N 1
ATOM 1065 N N B SER A 1 142 ? -4.099 10.639 -3.597 0.60 27.27 131 SER A N 1
ATOM 1066 C CA A SER A 1 142 ? -2.657 10.430 -3.439 0.40 29.57 131 SER A CA 1
ATOM 1067 C CA B SER A 1 142 ? -2.664 10.387 -3.410 0.60 27.69 131 SER A CA 1
ATOM 1068 C C A SER A 1 142 ? -2.078 11.274 -2.307 0.40 30.00 131 SER A C 1
ATOM 1069 C C B SER A 1 142 ? -2.012 11.294 -2.354 0.60 29.22 131 SER A C 1
ATOM 1070 O O A SER A 1 142 ? -1.325 10.772 -1.467 0.40 30.94 131 SER A O 1
ATOM 1071 O O B SER A 1 142 ? -1.110 10.858 -1.632 0.60 30.56 131 SER A O 1
ATOM 1076 N N . GLU A 1 143 ? -2.434 12.554 -2.295 1.00 29.29 132 GLU A N 1
ATOM 1077 C CA . GLU A 1 143 ? -1.955 13.479 -1.282 1.00 30.66 132 GLU A CA 1
ATOM 1078 C C . GLU A 1 143 ? -2.406 13.103 0.118 1.00 29.78 132 GLU A C 1
ATOM 1079 O O . GLU A 1 143 ? -1.624 13.155 1.061 1.00 31.71 132 GLU A O 1
ATOM 1085 N N . VAL A 1 144 ? -3.672 12.710 0.250 1.00 28.16 133 VAL A N 1
ATOM 1086 C CA . VAL A 1 144 ? -4.171 12.281 1.553 1.00 28.79 133 VAL A CA 1
ATOM 1087 C C . VAL A 1 144 ? -3.483 10.978 1.975 1.00 29.04 133 VAL A C 1
ATOM 1088 O O . VAL A 1 144 ? -3.121 10.799 3.155 1.00 29.53 133 VAL A O 1
ATOM 1092 N N . LYS A 1 145 ? -3.312 10.051 1.037 1.00 29.31 134 LYS A N 1
ATOM 1093 C CA . LYS A 1 145 ? -2.632 8.772 1.378 1.00 30.71 134 LYS A CA 1
ATOM 1094 C C . LYS A 1 145 ? -1.225 8.984 1.926 1.00 32.43 134 LYS A C 1
ATOM 1095 O O . LYS A 1 145 ? -0.789 8.230 2.781 1.00 33.18 134 LYS A O 1
ATOM 1101 N N . LYS A 1 146 ? -0.531 10.012 1.448 1.00 33.84 135 LYS A N 1
ATOM 1102 C CA . LYS A 1 146 ? 0.815 10.320 1.942 1.00 36.14 135 LYS A CA 1
ATOM 1103 C C . LYS A 1 146 ? 0.825 10.605 3.440 1.00 36.78 135 LYS A C 1
ATOM 1104 O O . LYS A 1 146 ? 1.773 10.230 4.133 1.00 39.55 135 LYS A O 1
ATOM 1110 N N . VAL A 1 147 ? -0.209 11.285 3.931 1.00 35.07 136 VAL A N 1
ATOM 1111 C CA . VAL A 1 147 ? -0.270 11.627 5.350 1.00 36.06 136 VAL A CA 1
ATOM 1112 C C . VAL A 1 147 ? -0.869 10.532 6.212 1.00 36.02 136 VAL A C 1
ATOM 1113 O O . VAL A 1 147 ? -0.578 10.456 7.398 1.00 37.66 136 VAL A O 1
ATOM 1117 N N . VAL A 1 148 ? -1.707 9.675 5.636 1.00 35.08 137 VAL A N 1
ATOM 1118 C CA . VAL A 1 148 ? -2.283 8.573 6.407 1.00 36.48 137 VAL A CA 1
ATOM 1119 C C . VAL A 1 148 ? -1.242 7.471 6.617 1.00 37.77 137 VAL A C 1
ATOM 1120 O O . VAL A 1 148 ? -1.280 6.741 7.613 1.00 37.98 137 VAL A O 1
ATOM 1124 N N . GLY A 1 149 ? -0.291 7.363 5.690 1.00 38.40 138 GLY A N 1
ATOM 1125 C CA . GLY A 1 149 ? 0.772 6.368 5.818 1.00 39.77 138 GLY A CA 1
ATOM 1126 C C . GLY A 1 149 ? 0.162 4.977 5.757 1.00 39.29 138 GLY A C 1
ATOM 1127 O O . GLY A 1 149 ? -0.690 4.723 4.909 1.00 39.00 138 GLY A O 1
ATOM 1128 N N . PRO A 1 150 ? 0.557 4.082 6.675 1.00 40.32 139 PRO A N 1
ATOM 1129 C CA . PRO A 1 150 ? 0.042 2.711 6.637 1.00 40.05 139 PRO A CA 1
ATOM 1130 C C . PRO A 1 150 ? -1.395 2.528 7.137 1.00 38.24 139 PRO A C 1
ATOM 1131 O O . PRO A 1 150 ? -1.946 1.434 7.013 1.00 39.88 139 PRO A O 1
ATOM 1135 N N . LYS A 1 151 ? -1.981 3.560 7.733 1.00 36.22 140 LYS A N 1
ATOM 1136 C CA . LYS A 1 151 ? -3.381 3.468 8.160 1.00 35.05 140 LYS A CA 1
ATOM 1137 C C . LYS A 1 151 ? -4.310 3.397 6.961 1.00 33.19 140 LYS A C 1
ATOM 1138 O O . LYS A 1 151 ? -3.921 3.685 5.841 1.00 34.08 140 LYS A O 1
ATOM 1144 N N . THR A 1 152 ? -5.541 2.973 7.200 1.00 31.72 141 THR A N 1
ATOM 1145 C CA . THR A 1 152 ? -6.490 2.762 6.132 1.00 30.98 141 THR A CA 1
ATOM 1146 C C . THR A 1 152 ? -7.151 4.047 5.666 1.00 28.19 141 THR A C 1
ATOM 1147 O O . THR A 1 152 ? -7.701 4.819 6.473 1.00 28.81 141 THR A O 1
ATOM 1151 N N . LEU A 1 153 ? -7.100 4.251 4.351 1.00 26.54 142 LEU A N 1
ATOM 1152 C CA . LEU A 1 153 ? -7.786 5.362 3.677 1.00 26.67 142 LEU A CA 1
ATOM 1153 C C . LEU A 1 153 ? -8.946 4.807 2.851 1.00 25.65 142 LEU A C 1
ATOM 1154 O O . LEU A 1 153 ? -8.726 4.056 1.874 1.00 25.75 142 LEU A O 1
ATOM 1159 N N . LYS A 1 154 ? -10.168 5.122 3.255 1.00 24.07 143 LYS A N 1
ATOM 1160 C CA . LYS A 1 154 ? -11.351 4.799 2.491 1.00 24.20 143 LYS A CA 1
ATOM 1161 C C . LYS A 1 154 ? -11.692 6.021 1.640 1.00 23.21 143 LYS A C 1
ATOM 1162 O O . LYS A 1 154 ? -11.601 7.157 2.128 1.00 25.09 143 LYS A O 1
ATOM 1168 N N . VAL A 1 155 ? -12.013 5.808 0.367 1.00 22.85 144 VAL A N 1
ATOM 1169 C CA . VAL A 1 155 ? -12.415 6.907 -0.513 1.00 22.76 144 VAL A CA 1
ATOM 1170 C C . VAL A 1 155 ? -13.914 6.747 -0.803 1.00 22.40 144 VAL A C 1
ATOM 1171 O O . VAL A 1 155 ? -14.368 5.700 -1.284 1.00 22.25 144 VAL A O 1
ATOM 1175 N N . VAL A 1 156 ? -14.669 7.799 -0.498 1.00 21.75 145 VAL A N 1
ATOM 1176 C CA . VAL A 1 156 ? -16.109 7.837 -0.602 1.00 21.91 145 VAL A CA 1
ATOM 1177 C C . VAL A 1 156 ? -16.420 8.400 -1.979 1.00 22.47 145 VAL A C 1
ATOM 1178 O O . VAL A 1 156 ? -16.114 9.557 -2.280 1.00 22.97 145 VAL A O 1
ATOM 1182 N N . LEU A 1 157 ? -17.112 7.602 -2.793 1.00 23.16 146 LEU A N 1
ATOM 1183 C CA . LEU A 1 157 ? -17.303 7.921 -4.201 1.00 23.73 146 LEU A CA 1
ATOM 1184 C C . LEU A 1 157 ? -18.540 8.749 -4.544 1.00 25.85 146 LEU A C 1
ATOM 1185 O O . LEU A 1 157 ? -18.633 9.276 -5.664 1.00 27.91 146 LEU A O 1
ATOM 1190 N N A SER A 1 158 ? -19.443 8.914 -3.595 0.60 25.82 147 SER A N 1
ATOM 1191 N N B SER A 1 158 ? -19.477 8.849 -3.608 0.40 26.57 147 SER A N 1
ATOM 1192 C CA A SER A 1 158 ? -20.689 9.629 -3.836 0.60 27.23 147 SER A CA 1
ATOM 1193 C CA B SER A 1 158 ? -20.724 9.577 -3.814 0.40 27.95 147 SER A CA 1
ATOM 1194 C C A SER A 1 158 ? -21.101 10.375 -2.596 0.60 27.81 147 SER A C 1
ATOM 1195 C C B SER A 1 158 ? -21.049 10.399 -2.588 0.40 28.35 147 SER A C 1
ATOM 1196 O O A SER A 1 158 ? -20.919 9.886 -1.478 0.60 26.98 147 SER A O 1
ATOM 1197 O O B SER A 1 158 ? -20.725 9.994 -1.468 0.40 27.73 147 SER A O 1
ATOM 1202 N N . GLY A 1 159 ? -21.674 11.556 -2.812 1.00 29.28 148 GLY A N 1
ATOM 1203 C CA . GLY A 1 159 ? -22.213 12.398 -1.736 1.00 31.92 148 GLY A CA 1
ATOM 1204 C C . GLY A 1 159 ? -23.750 12.401 -1.771 1.00 36.18 148 GLY A C 1
ATOM 1205 O O . GLY A 1 159 ? -24.374 13.345 -1.340 1.00 38.80 148 GLY A O 1
ATOM 1206 N N . GLY A 1 160 ? -24.366 11.357 -2.319 1.00 36.99 149 GLY A N 1
ATOM 1207 C CA . GLY A 1 160 ? -25.826 11.236 -2.292 1.00 39.40 149 GLY A CA 1
ATOM 1208 C C . GLY A 1 160 ? -26.599 11.582 -3.541 1.00 41.30 149 GLY A C 1
ATOM 1209 O O . GLY A 1 160 ? -27.812 11.337 -3.578 1.00 42.89 149 GLY A O 1
ATOM 1210 N N . GLU A 1 161 ? -25.944 12.149 -4.550 1.00 41.97 150 GLU A N 1
ATOM 1211 C CA . GLU A 1 161 ? -26.623 12.453 -5.810 1.00 44.17 150 GLU A CA 1
ATOM 1212 C C . GLU A 1 161 ? -26.392 11.339 -6.823 1.00 44.26 150 GLU A C 1
ATOM 1213 O O . GLU A 1 161 ? -25.271 10.816 -6.952 1.00 43.64 150 GLU A O 1
ATOM 1219 N N . LEU A 1 162 ? -27.461 10.999 -7.543 1.00 45.49 151 LEU A N 1
ATOM 1220 C CA . LEU A 1 162 ? -27.430 9.934 -8.550 1.00 45.63 151 LEU A CA 1
ATOM 1221 C C . LEU A 1 162 ? -26.589 10.319 -9.779 1.00 44.61 151 LEU A C 1
ATOM 1222 O O . LEU A 1 162 ? -26.889 11.312 -10.456 1.00 46.99 151 LEU A O 1
ATOM 1227 N N A GLN A 1 163 ? -25.544 9.536 -10.042 0.60 42.32 152 GLN A N 1
ATOM 1228 N N B GLN A 1 163 ? -25.513 9.563 -10.017 0.40 43.13 152 GLN A N 1
ATOM 1229 C CA A GLN A 1 163 ? -24.671 9.733 -11.197 0.60 40.40 152 GLN A CA 1
ATOM 1230 C CA B GLN A 1 163 ? -24.643 9.726 -11.192 0.40 42.07 152 GLN A CA 1
ATOM 1231 C C A GLN A 1 163 ? -24.637 8.464 -12.048 0.60 40.38 152 GLN A C 1
ATOM 1232 C C B GLN A 1 163 ? -24.714 8.478 -12.065 0.40 41.51 152 GLN A C 1
ATOM 1233 O O A GLN A 1 163 ? -24.835 7.348 -11.540 0.60 39.77 152 GLN A O 1
ATOM 1234 O O B GLN A 1 163 ? -25.055 7.390 -11.588 0.40 41.42 152 GLN A O 1
ATOM 1245 N N . GLY A 1 164 ? -24.381 8.640 -13.344 1.00 40.80 153 GLY A N 1
ATOM 1246 C CA . GLY A 1 164 ? -24.350 7.529 -14.290 1.00 40.33 153 GLY A CA 1
ATOM 1247 C C . GLY A 1 164 ? -23.275 6.494 -13.984 1.00 38.31 153 GLY A C 1
ATOM 1248 O O . GLY A 1 164 ? -22.273 6.773 -13.292 1.00 36.33 153 GLY A O 1
ATOM 1249 N N . GLY A 1 165 ? -23.478 5.303 -14.536 1.00 38.83 154 GLY A N 1
ATOM 1250 C CA . GLY A 1 165 ? -22.585 4.186 -14.322 1.00 38.52 154 GLY A CA 1
ATOM 1251 C C . GLY A 1 165 ? -21.180 4.454 -14.803 1.00 37.44 154 GLY A C 1
ATOM 1252 O O . GLY A 1 165 ? -20.231 4.061 -14.139 1.00 36.33 154 GLY A O 1
ATOM 1253 N N . ASP A 1 166 ? -21.033 5.114 -15.951 1.00 38.46 155 ASP A N 1
ATOM 1254 C CA . ASP A 1 166 ? -19.695 5.426 -16.453 1.00 38.79 155 ASP A CA 1
ATOM 1255 C C . ASP A 1 166 ? -18.940 6.262 -15.420 1.00 35.42 155 ASP A C 1
ATOM 1256 O O . ASP A 1 166 ? -17.745 6.043 -15.222 1.00 34.36 155 ASP A O 1
ATOM 1261 N N . ILE A 1 167 ? -19.636 7.211 -14.784 1.00 34.29 156 ILE A N 1
ATOM 1262 C CA . ILE A 1 167 ? -19.035 8.089 -13.763 1.00 33.20 156 ILE A CA 1
ATOM 1263 C C . ILE A 1 167 ? -18.623 7.323 -12.525 1.00 31.49 156 ILE A C 1
ATOM 1264 O O . ILE A 1 167 ? -17.515 7.476 -12.053 1.00 29.41 156 ILE A O 1
ATOM 1269 N N . ILE A 1 168 ? -19.505 6.480 -12.008 1.00 30.84 157 ILE A N 1
ATOM 1270 C CA . ILE A 1 168 ? -19.209 5.693 -10.814 1.00 31.51 157 ILE A CA 1
ATOM 1271 C C . ILE A 1 168 ? -17.988 4.828 -11.084 1.00 30.31 157 ILE A C 1
ATOM 1272 O O . ILE A 1 168 ? -17.049 4.762 -10.279 1.00 29.30 157 ILE A O 1
ATOM 1277 N N . SER A 1 169 ? -17.991 4.155 -12.230 1.00 30.58 158 SER A N 1
ATOM 1278 C CA . SER A 1 169 ? -16.878 3.289 -12.567 1.00 30.10 158 SER A CA 1
ATOM 1279 C C . SER A 1 169 ? -15.589 4.074 -12.677 1.00 29.37 158 SER A C 1
ATOM 1280 O O . SER A 1 169 ? -14.553 3.650 -12.157 1.00 29.24 158 SER A O 1
ATOM 1283 N N . ARG A 1 170 ? -15.630 5.222 -13.360 1.00 28.59 159 ARG A N 1
ATOM 1284 C CA . ARG A 1 170 ? -14.406 6.020 -13.513 1.00 29.12 159 ARG A CA 1
ATOM 1285 C C . ARG A 1 170 ? -13.923 6.629 -12.198 1.00 27.34 159 ARG A C 1
ATOM 1286 O O . ARG A 1 170 ? -12.719 6.730 -11.966 1.00 26.55 159 ARG A O 1
ATOM 1294 N N . ALA A 1 171 ? -14.837 7.036 -11.336 1.00 26.77 160 ALA A N 1
ATOM 1295 C CA . ALA A 1 171 ? -14.452 7.573 -10.025 1.00 26.20 160 ALA A CA 1
ATOM 1296 C C . ALA A 1 171 ? -13.763 6.467 -9.205 1.00 25.12 160 ALA A C 1
ATOM 1297 O O . ALA A 1 171 ? -12.740 6.707 -8.567 1.00 25.27 160 ALA A O 1
ATOM 1299 N N . ALA A 1 172 ? -14.317 5.251 -9.256 1.00 25.10 161 ALA A N 1
ATOM 1300 C CA . ALA A 1 172 ? -13.738 4.100 -8.568 1.00 24.97 161 ALA A CA 1
ATOM 1301 C C . ALA A 1 172 ? -12.306 3.844 -9.031 1.00 25.75 161 ALA A C 1
ATOM 1302 O O . ALA A 1 172 ? -11.399 3.699 -8.215 1.00 25.83 161 ALA A O 1
ATOM 1304 N N . VAL A 1 173 ? -12.107 3.794 -10.355 1.00 25.77 162 VAL A N 1
ATOM 1305 C CA . VAL A 1 173 ? -10.764 3.525 -10.889 1.00 26.46 162 VAL A CA 1
ATOM 1306 C C . VAL A 1 173 ? -9.802 4.636 -10.510 1.00 26.48 162 VAL A C 1
ATOM 1307 O O . VAL A 1 173 ? -8.669 4.361 -10.131 1.00 26.65 162 VAL A O 1
ATOM 1311 N N . ALA A 1 174 ? -10.232 5.884 -10.616 1.00 26.09 163 ALA A N 1
ATOM 1312 C CA . ALA A 1 174 ? -9.356 7.002 -10.247 1.00 25.70 163 ALA A CA 1
ATOM 1313 C C . ALA A 1 174 ? -8.962 6.941 -8.762 1.00 25.39 163 ALA A C 1
ATOM 1314 O O . ALA A 1 174 ? -7.833 7.216 -8.410 1.00 25.46 163 ALA A O 1
ATOM 1316 N N . ALA A 1 175 ? -9.881 6.554 -7.898 1.00 24.74 164 ALA A N 1
ATOM 1317 C CA . ALA A 1 175 ? -9.616 6.442 -6.464 1.00 24.29 164 ALA A CA 1
ATOM 1318 C C . ALA A 1 175 ? -8.616 5.318 -6.204 1.00 25.29 164 ALA A C 1
ATOM 1319 O O . ALA A 1 175 ? -7.732 5.466 -5.368 1.00 25.82 164 ALA A O 1
ATOM 1321 N N . LEU A 1 176 ? -8.762 4.202 -6.920 1.00 24.94 165 LEU A N 1
ATOM 1322 C CA . LEU A 1 176 ? -7.817 3.097 -6.817 1.00 25.57 165 LEU A CA 1
ATOM 1323 C C . LEU A 1 176 ? -6.425 3.538 -7.270 1.00 26.47 165 LEU A C 1
ATOM 1324 O O . LEU A 1 176 ? -5.419 3.271 -6.598 1.00 27.66 165 LEU A O 1
ATOM 1329 N N . GLU A 1 177 ? -6.351 4.212 -8.426 1.00 26.75 166 GLU A N 1
ATOM 1330 C CA . GLU A 1 177 ? -5.057 4.686 -8.939 1.00 28.40 166 GLU A CA 1
ATOM 1331 C C . GLU A 1 177 ? -4.425 5.691 -7.985 1.00 28.25 166 GLU A C 1
ATOM 1332 O O . GLU A 1 177 ? -3.199 5.760 -7.877 1.00 30.51 166 GLU A O 1
ATOM 1338 N N . GLY A 1 178 ? -5.252 6.468 -7.298 1.00 28.45 167 GLY A N 1
ATOM 1339 C CA . GLY A 1 178 ? -4.762 7.427 -6.333 1.00 29.00 167 GLY A CA 1
ATOM 1340 C C . GLY A 1 178 ? -4.211 6.812 -5.054 1.00 29.40 167 GLY A C 1
ATOM 1341 O O . GLY A 1 178 ? -3.537 7.496 -4.291 1.00 30.88 167 GLY A O 1
ATOM 1342 N N . GLY A 1 179 ? -4.497 5.534 -4.812 1.00 28.29 168 GLY A N 1
ATOM 1343 C CA . GLY A 1 179 ? -4.030 4.851 -3.607 1.00 29.60 168 GLY A CA 1
ATOM 1344 C C . GLY A 1 179 ? -5.077 4.466 -2.569 1.00 27.93 168 GLY A C 1
ATOM 1345 O O . GLY A 1 179 ? -4.738 4.167 -1.437 1.00 29.13 168 GLY A O 1
ATOM 1346 N N . ALA A 1 180 ? -6.364 4.467 -2.907 1.00 26.33 169 ALA A N 1
ATOM 1347 C CA . ALA A 1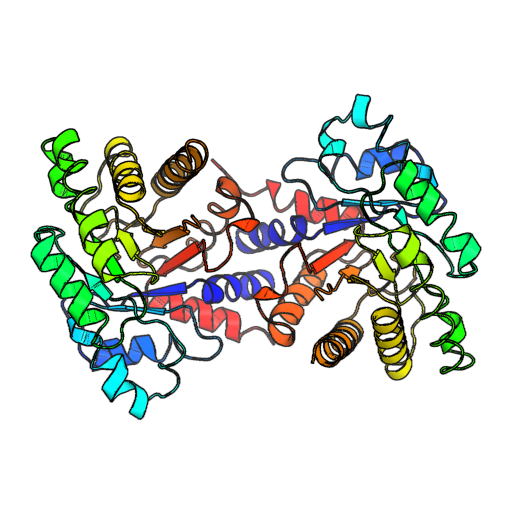 180 ? -7.381 4.050 -1.956 1.00 25.84 169 ALA A CA 1
ATOM 1348 C C . ALA A 1 180 ? -7.103 2.656 -1.387 1.00 25.59 169 ALA A C 1
ATOM 1349 O O . ALA A 1 180 ? -6.733 1.746 -2.124 1.00 27.64 169 ALA A O 1
ATOM 1351 N N . ASP A 1 181 ? -7.294 2.500 -0.073 1.00 25.74 170 ASP A N 1
ATOM 1352 C CA . ASP A 1 181 ? -7.295 1.177 0.556 1.00 26.83 170 ASP A CA 1
ATOM 1353 C C . ASP A 1 181 ? -8.673 0.510 0.578 1.00 26.38 170 ASP A C 1
ATOM 1354 O O . ASP A 1 181 ? -8.762 -0.700 0.759 1.00 27.41 170 ASP A O 1
ATOM 1359 N N . PHE A 1 182 ? -9.738 1.306 0.483 1.00 25.36 171 PHE A N 1
ATOM 1360 C CA . PHE A 1 182 ? -11.133 0.886 0.469 1.00 24.62 171 PHE A CA 1
ATOM 1361 C C . PHE A 1 182 ? -11.887 1.827 -0.455 1.00 23.55 171 PHE A C 1
ATOM 1362 O O . PHE A 1 182 ? -11.607 3.033 -0.488 1.00 23.69 171 PHE A O 1
ATOM 1370 N N . LEU A 1 183 ? -12.898 1.290 -1.139 1.00 23.13 172 LEU A N 1
ATOM 1371 C CA . LEU A 1 183 ? -13.874 2.081 -1.884 1.00 23.14 172 LEU A CA 1
ATOM 1372 C C . LEU A 1 183 ? -15.187 2.025 -1.121 1.00 23.77 172 LEU A C 1
ATOM 1373 O O . LEU A 1 183 ? -15.704 0.949 -0.836 1.00 24.22 172 LEU A O 1
ATOM 1378 N N . GLN A 1 184 ? -15.678 3.197 -0.732 1.00 23.11 173 GLN A N 1
ATOM 1379 C CA . GLN A 1 184 ? -16.896 3.343 0.014 1.00 23.74 173 GLN A CA 1
ATOM 1380 C C . GLN A 1 184 ? -17.927 3.909 -0.947 1.00 23.40 173 GLN A C 1
ATOM 1381 O O . GLN A 1 184 ? -17.697 4.899 -1.637 1.00 23.29 173 GLN A O 1
ATOM 1387 N N . THR A 1 185 ? -19.103 3.307 -0.968 1.00 22.30 174 THR A N 1
ATOM 1388 C CA . THR A 1 185 ? -20.116 3.682 -1.942 1.00 22.53 174 THR A CA 1
ATOM 1389 C C . THR A 1 185 ? -20.583 5.122 -1.851 1.00 23.08 174 THR A C 1
ATOM 1390 O O . THR A 1 185 ? -20.778 5.777 -2.852 1.00 25.81 174 THR A O 1
ATOM 1394 N N . SER A 1 186 ? -20.769 5.599 -0.639 1.00 23.37 175 SER A N 1
ATOM 1395 C CA . SER A 1 186 ? -21.595 6.809 -0.421 1.00 24.03 175 SER A CA 1
ATOM 1396 C C . SER A 1 186 ? -21.352 7.341 0.966 1.00 24.44 175 SER A C 1
ATOM 1397 O O . SER A 1 186 ? -20.856 6.634 1.860 1.00 24.68 175 SER A O 1
ATOM 1400 N N A SER A 1 187 ? -21.628 8.628 1.119 0.50 26.01 176 SER A N 1
ATOM 1401 N N B SER A 1 187 ? -21.786 8.574 1.183 0.50 25.43 176 SER A N 1
ATOM 1402 C CA A SER A 1 187 ? -21.340 9.387 2.323 0.50 27.26 176 SER A CA 1
ATOM 1403 C CA B SER A 1 187 ? -21.664 9.189 2.480 0.50 26.31 176 SER A CA 1
ATOM 1404 C C A SER A 1 187 ? -22.127 9.120 3.599 0.50 28.61 176 SER A C 1
ATOM 1405 C C B SER A 1 187 ? -23.006 9.047 3.197 0.50 26.33 176 SER A C 1
ATOM 1406 O O A SER A 1 187 ? -21.584 9.267 4.707 0.50 29.30 176 SER A O 1
ATOM 1407 O O B SER A 1 187 ? -24.103 9.143 2.598 0.50 25.71 176 SER A O 1
ATOM 1412 N N A GLY A 1 188 ? -23.410 8.814 3.450 0.50 28.81 177 GLY A N 1
ATOM 1413 N N B GLY A 1 188 ? -22.921 8.804 4.498 0.50 26.72 177 GLY A N 1
ATOM 1414 C CA A GLY A 1 188 ? -24.305 8.659 4.596 0.50 29.46 177 GLY A CA 1
ATOM 1415 C CA B GLY A 1 188 ? -24.104 8.662 5.318 0.50 28.69 177 GLY A CA 1
ATOM 1416 C C A GLY A 1 188 ? -25.130 9.919 4.817 0.50 30.54 177 GLY A C 1
ATOM 1417 C C B GLY A 1 188 ? -24.913 9.939 5.421 0.50 30.17 177 GLY A C 1
ATOM 1418 O O A GLY A 1 188 ? -26.316 9.860 5.167 0.50 30.58 177 GLY A O 1
ATOM 1419 O O B GLY A 1 188 ? -25.918 9.961 6.096 0.50 31.16 177 GLY A O 1
ATOM 1420 N N A LEU A 1 189 ? -24.505 11.072 4.628 0.50 31.35 178 LEU A N 1
ATOM 1421 N N B LEU A 1 189 ? -24.490 11.005 4.753 0.50 30.94 178 LEU A N 1
ATOM 1422 C CA A LEU A 1 189 ? -25.214 12.332 4.761 0.50 32.50 178 LEU A CA 1
ATOM 1423 C CA B LEU A 1 189 ? -25.240 12.259 4.796 0.50 32.12 178 LEU A CA 1
ATOM 1424 C C A LEU A 1 189 ? -25.960 12.671 3.483 0.50 33.28 178 LEU A C 1
ATOM 1425 C C B LEU A 1 189 ? -26.065 12.541 3.539 0.50 33.13 178 LEU A C 1
ATOM 1426 O O A LEU A 1 189 ? -26.703 13.664 3.443 0.50 34.91 178 LEU A O 1
ATOM 1427 O O B LEU A 1 189 ? -27.011 13.339 3.586 0.50 35.50 178 LEU A O 1
ATOM 1436 N N . GLY A 1 190 ? -25.700 11.892 2.434 1.00 32.63 179 GLY A N 1
ATOM 1437 C CA . GLY A 1 190 ? -26.338 12.071 1.148 1.00 34.26 179 GLY A CA 1
ATOM 1438 C C . GLY A 1 190 ? -27.771 11.555 1.095 1.00 35.39 179 GLY A C 1
ATOM 1439 O O . GLY A 1 190 ? -28.223 10.850 2.001 1.00 36.44 179 GLY A O 1
ATOM 1440 N N . ALA A 1 191 ? -28.490 11.919 0.027 1.00 36.80 180 ALA A N 1
ATOM 1441 C CA . ALA A 1 191 ? -29.878 11.497 -0.176 1.00 36.79 180 ALA A CA 1
ATOM 1442 C C . ALA A 1 191 ? -29.997 10.062 -0.712 1.00 35.96 180 ALA A C 1
ATOM 1443 O O . ALA A 1 191 ? -31.027 9.418 -0.561 1.00 38.11 180 ALA A O 1
ATOM 1445 N N . THR A 1 192 ? -28.954 9.568 -1.359 1.00 32.62 181 THR A N 1
ATOM 1446 C CA . THR A 1 192 ? -28.947 8.195 -1.859 1.00 31.90 181 THR A CA 1
ATOM 1447 C C . THR A 1 192 ? -27.691 7.488 -1.325 1.00 28.97 181 THR A C 1
ATOM 1448 O O . THR A 1 192 ? -26.695 8.095 -0.907 1.00 29.86 181 THR A O 1
ATOM 1452 N N . HIS A 1 193 ? -27.749 6.171 -1.353 1.00 26.55 182 HIS A N 1
ATOM 1453 C CA . HIS A 1 193 ? -26.751 5.322 -0.728 1.00 25.82 182 HIS A CA 1
ATOM 1454 C C . HIS A 1 193 ? -26.465 4.146 -1.631 1.00 24.94 182 HIS A C 1
ATOM 1455 O O . HIS A 1 193 ? -26.798 4.166 -2.818 1.00 27.11 182 HIS A O 1
ATOM 1462 N N . ALA A 1 194 ? -25.862 3.098 -1.093 1.00 23.85 183 ALA A N 1
ATOM 1463 C CA . ALA A 1 194 ? -25.533 1.950 -1.906 1.00 24.33 183 ALA A CA 1
ATOM 1464 C C . ALA A 1 194 ? -26.758 1.336 -2.532 1.00 24.67 183 ALA A C 1
ATOM 1465 O O . ALA A 1 194 ? -27.824 1.256 -1.917 1.00 26.51 183 ALA A O 1
ATOM 1467 N N . THR A 1 195 ? -26.586 0.873 -3.767 1.00 24.68 184 THR A N 1
ATOM 1468 C CA . THR A 1 195 ? -27.613 0.056 -4.422 1.00 25.68 184 THR A CA 1
ATOM 1469 C C . THR A 1 195 ? -26.918 -1.170 -5.005 1.00 25.27 184 THR A C 1
ATOM 1470 O O . THR A 1 195 ? -25.688 -1.212 -5.127 1.00 24.34 184 THR A O 1
ATOM 1474 N N . MET A 1 196 ? -27.711 -2.172 -5.346 1.00 26.14 185 MET A N 1
ATOM 1475 C CA . MET A 1 196 ? -27.179 -3.353 -6.014 1.00 26.53 185 MET A CA 1
ATOM 1476 C C . MET A 1 196 ? -26.364 -2.911 -7.245 1.00 25.77 185 MET A C 1
ATOM 1477 O O . MET A 1 196 ? -25.261 -3.397 -7.503 1.00 25.34 185 MET A O 1
ATOM 1482 N N . PHE A 1 197 ? -26.901 -1.950 -7.984 1.00 25.30 186 PHE A N 1
ATOM 1483 C CA . PHE A 1 197 ? -26.254 -1.425 -9.188 1.00 27.09 186 PHE A CA 1
ATOM 1484 C C . PHE A 1 197 ? -24.891 -0.846 -8.886 1.00 26.26 186 PHE A C 1
ATOM 1485 O O . PHE A 1 197 ? -23.922 -1.216 -9.532 1.00 26.11 186 PHE A O 1
ATOM 1493 N N . THR A 1 198 ? -24.803 0.046 -7.903 1.00 24.85 187 THR A N 1
ATOM 1494 C CA . THR A 1 198 ? -23.493 0.645 -7.625 1.00 24.80 187 THR A CA 1
ATOM 1495 C C . THR A 1 198 ? -22.513 -0.349 -7.031 1.00 24.03 187 THR A C 1
ATOM 1496 O O . THR A 1 198 ? -21.309 -0.273 -7.301 1.00 24.53 187 THR A O 1
ATOM 1500 N N . VAL A 1 199 ? -22.982 -1.262 -6.188 1.00 23.51 188 VAL A N 1
ATOM 1501 C CA . VAL A 1 199 ? -22.069 -2.266 -5.633 1.00 23.33 188 VAL A CA 1
ATOM 1502 C C . VAL A 1 199 ? -21.515 -3.157 -6.761 1.00 23.35 188 VAL A C 1
ATOM 1503 O O . VAL A 1 199 ? -20.350 -3.557 -6.726 1.00 23.66 188 VAL A O 1
ATOM 1507 N N . HIS A 1 200 ? -22.347 -3.494 -7.738 1.00 24.76 189 HIS A N 1
ATOM 1508 C CA . HIS A 1 200 ? -21.887 -4.287 -8.874 1.00 25.46 189 HIS A CA 1
ATOM 1509 C C . HIS A 1 200 ? -20.776 -3.566 -9.663 1.00 25.94 189 HIS A C 1
ATOM 1510 O O . HIS A 1 200 ? -19.725 -4.144 -9.955 1.00 25.96 189 HIS A O 1
ATOM 1517 N N . LEU A 1 201 ? -20.978 -2.279 -9.946 1.00 25.22 190 LEU A N 1
ATOM 1518 C CA . LEU A 1 201 ? -19.974 -1.507 -10.663 1.00 26.68 190 LEU A CA 1
ATOM 1519 C C . LEU A 1 201 ? -18.666 -1.377 -9.915 1.00 25.51 190 LEU A C 1
ATOM 1520 O O . LEU A 1 201 ? -17.589 -1.491 -10.494 1.00 26.89 190 LEU A O 1
ATOM 1525 N N . ILE A 1 202 ? -18.769 -1.107 -8.616 1.00 24.90 191 ILE A N 1
ATOM 1526 C CA . ILE A 1 202 ? -17.587 -0.994 -7.795 1.00 25.70 191 ILE A CA 1
ATOM 1527 C C . ILE A 1 202 ? -16.826 -2.330 -7.748 1.00 24.61 191 ILE A C 1
ATOM 1528 O O . ILE A 1 202 ? -15.593 -2.362 -7.816 1.00 25.80 191 ILE A O 1
ATOM 1533 N N . SER A 1 203 ? -17.558 -3.429 -7.622 1.00 25.63 192 SER A N 1
ATOM 1534 C CA . SER A 1 203 ? -16.961 -4.755 -7.602 1.00 26.23 192 SER A CA 1
ATOM 1535 C C . SER A 1 203 ? -16.212 -5.060 -8.881 1.00 27.69 192 SER A C 1
ATOM 1536 O O . SER A 1 203 ? -15.106 -5.588 -8.827 1.00 28.04 192 SER A O 1
ATOM 1539 N N . ILE A 1 204 ? -16.787 -4.698 -10.025 1.00 27.84 193 ILE A N 1
ATOM 1540 C CA . ILE A 1 204 ? -16.107 -4.911 -11.307 1.00 30.77 193 ILE A CA 1
ATOM 1541 C C . ILE A 1 204 ? -14.818 -4.096 -11.357 1.00 30.29 193 ILE A C 1
ATOM 1542 O O . ILE A 1 204 ? -13.754 -4.587 -11.758 1.00 32.41 193 ILE A O 1
ATOM 1547 N N . ALA A 1 205 ? -14.903 -2.830 -10.956 1.00 30.20 194 ALA A N 1
ATOM 1548 C CA . ALA A 1 205 ? -13.734 -1.963 -10.967 1.00 31.15 194 ALA A CA 1
ATOM 1549 C C . ALA A 1 205 ? -12.599 -2.527 -10.128 1.00 31.91 194 ALA A C 1
ATOM 1550 O O . ALA A 1 205 ? -11.430 -2.548 -10.545 1.00 34.01 194 ALA A O 1
ATOM 1552 N N . LEU A 1 206 ? -12.928 -2.982 -8.930 1.00 30.83 195 LEU A N 1
ATOM 1553 C CA . LEU A 1 206 ? -11.913 -3.544 -8.058 1.00 33.21 195 LEU A CA 1
ATOM 1554 C C . LEU A 1 206 ? -11.331 -4.844 -8.624 1.00 34.34 195 LEU A C 1
ATOM 1555 O O . LEU A 1 206 ? -10.120 -5.048 -8.575 1.00 36.02 195 LEU A O 1
ATOM 1560 N N . ARG A 1 207 ? -12.182 -5.710 -9.175 1.00 34.08 196 ARG A N 1
ATOM 1561 C CA . ARG A 1 207 ? -11.737 -6.979 -9.766 1.00 36.42 196 ARG A CA 1
ATOM 1562 C C . ARG A 1 207 ? -10.733 -6.711 -10.875 1.00 38.14 196 ARG A C 1
ATOM 1563 O O . ARG A 1 207 ? -9.663 -7.318 -10.920 1.00 39.92 196 ARG A O 1
ATOM 1571 N N . GLU A 1 208 ? -11.067 -5.778 -11.757 1.00 38.06 197 GLU A N 1
ATOM 1572 C CA . GLU A 1 208 ? -10.204 -5.448 -12.881 1.00 41.09 197 GLU A CA 1
ATOM 1573 C C . GLU A 1 208 ? -8.931 -4.763 -12.455 1.00 41.87 197 GLU A C 1
ATOM 1574 O O . GLU A 1 208 ? -7.888 -4.981 -13.049 1.00 44.18 197 GLU A O 1
ATOM 1580 N N . TYR A 1 209 ? -9.009 -3.934 -11.424 1.00 40.44 198 TYR A N 1
ATOM 1581 C CA . TYR A 1 209 ? -7.828 -3.258 -10.918 1.00 42.30 198 TYR A CA 1
ATOM 1582 C C . TYR A 1 209 ? -6.829 -4.275 -10.354 1.00 44.83 198 TYR A C 1
ATOM 1583 O O . TYR A 1 209 ? -5.598 -4.156 -10.565 1.00 46.51 198 TYR A O 1
ATOM 1592 N N . MET A 1 210 ? -7.346 -5.291 -9.665 1.00 45.58 199 MET A N 1
ATOM 1593 C CA . MET A 1 210 ? -6.487 -6.334 -9.081 1.00 49.49 199 MET A CA 1
ATOM 1594 C C . MET A 1 210 ? -5.776 -7.206 -10.114 1.00 52.69 199 MET A C 1
ATOM 1595 O O . MET A 1 210 ? -4.679 -7.701 -9.844 1.00 55.56 199 MET A O 1
ATOM 1600 N N . VAL A 1 211 ? -6.382 -7.408 -11.283 1.00 53.36 200 VAL A N 1
ATOM 1601 C CA . VAL A 1 211 ? -5.725 -8.175 -12.354 1.00 56.98 200 VAL A CA 1
ATOM 1602 C C . VAL A 1 211 ? -4.860 -7.209 -13.159 1.00 58.83 200 VAL A C 1
ATOM 1603 O O . VAL A 1 211 ? -3.957 -7.621 -13.878 1.00 62.10 200 VAL A O 1
ATOM 1607 N N . ARG A 1 230 ? -2.105 -4.927 -4.024 1.00 46.70 219 ARG A N 1
ATOM 1608 C CA . ARG A 1 230 ? -2.348 -4.666 -2.608 1.00 45.64 219 ARG A CA 1
ATOM 1609 C C . ARG A 1 230 ? -3.800 -5.004 -2.246 1.00 44.40 219 ARG A C 1
ATOM 1610 O O . ARG A 1 230 ? -4.655 -5.126 -3.133 1.00 43.44 219 ARG A O 1
ATOM 1618 N N . CYS A 1 231 ? -4.056 -5.153 -0.947 1.00 43.60 220 CYS A N 1
ATOM 1619 C CA . CYS A 1 231 ? -5.377 -5.496 -0.431 1.00 42.41 220 CYS A CA 1
ATOM 1620 C C . CYS A 1 231 ? -6.261 -4.275 -0.490 1.00 39.18 220 CYS A C 1
ATOM 1621 O O . CYS A 1 231 ? -5.880 -3.220 0.028 1.00 40.09 220 CYS A O 1
ATOM 1624 N N . ILE A 1 232 ? -7.427 -4.404 -1.130 1.00 35.30 221 ILE A N 1
ATOM 1625 C CA . ILE A 1 232 ? -8.376 -3.285 -1.234 1.00 32.38 221 ILE A CA 1
ATOM 1626 C C . ILE A 1 232 ? -9.781 -3.753 -0.864 1.00 30.76 221 ILE A C 1
ATOM 1627 O O . ILE A 1 232 ? -10.270 -4.772 -1.343 1.00 31.76 221 ILE A O 1
ATOM 1632 N N . GLY A 1 233 ? -10.416 -3.013 0.023 1.00 27.07 222 GLY A N 1
ATOM 1633 C CA . GLY A 1 233 ? -11.723 -3.377 0.471 1.00 26.44 222 GLY A CA 1
ATOM 1634 C C . GLY A 1 233 ? -12.856 -2.595 -0.126 1.00 24.94 222 GLY A C 1
ATOM 1635 O O . GLY A 1 233 ? -12.672 -1.587 -0.824 1.00 24.25 222 GLY A O 1
ATOM 1636 N N A ILE A 1 234 ? -14.067 -3.091 0.108 0.50 24.13 223 ILE A N 1
ATOM 1637 N N B ILE A 1 234 ? -14.045 -3.094 0.176 0.50 23.62 223 ILE A N 1
ATOM 1638 C CA A ILE A 1 234 ? -15.288 -2.376 -0.270 0.50 24.74 223 ILE A CA 1
ATOM 1639 C CA B ILE A 1 234 ? -15.306 -2.510 -0.228 0.50 23.66 223 ILE A CA 1
ATOM 1640 C C A ILE A 1 234 ? -16.126 -2.147 0.980 0.50 23.69 223 ILE A C 1
ATOM 1641 C C B ILE A 1 234 ? -16.130 -2.162 1.021 0.50 23.04 223 ILE A C 1
ATOM 1642 O O A ILE A 1 234 ? -16.297 -3.045 1.807 0.50 24.46 223 ILE A O 1
ATOM 1643 O O B ILE A 1 234 ? -16.282 -3.001 1.912 0.50 23.77 223 ILE A O 1
ATOM 1652 N N . LYS A 1 235 ? -16.600 -0.915 1.115 1.00 22.86 224 LYS A N 1
ATOM 1653 C CA . LYS A 1 235 ? -17.522 -0.515 2.179 1.00 22.65 224 LYS A CA 1
ATOM 1654 C C . LYS A 1 235 ? -18.857 -0.133 1.556 1.00 22.34 224 LYS A C 1
ATOM 1655 O O . LYS A 1 235 ? -18.917 0.792 0.725 1.00 22.41 224 LYS A O 1
ATOM 1661 N N . ILE A 1 236 ? -19.907 -0.853 1.939 1.00 21.95 225 ILE A N 1
ATOM 1662 C CA . ILE A 1 236 ? -21.259 -0.636 1.463 1.00 22.33 225 ILE A CA 1
ATOM 1663 C C . ILE A 1 236 ? -21.953 0.219 2.514 1.00 21.85 225 ILE A C 1
ATOM 1664 O O . ILE A 1 236 ? -22.172 -0.222 3.647 1.00 23.42 225 ILE A O 1
ATOM 1669 N N . GLU A 1 237 ? -22.180 1.482 2.159 1.00 22.93 226 GLU A N 1
ATOM 1670 C CA . GLU A 1 237 ? -22.841 2.455 3.046 1.00 23.09 226 GLU A CA 1
ATOM 1671 C C . GLU A 1 237 ? -24.320 2.464 2.681 1.00 23.49 226 GLU A C 1
ATOM 1672 O O . GLU A 1 237 ? -24.679 2.757 1.538 1.00 24.05 226 GLU A O 1
ATOM 1678 N N . VAL A 1 238 ? -25.166 2.064 3.630 1.00 24.67 227 VAL A N 1
ATOM 1679 C CA . VAL A 1 238 ? -26.570 1.781 3.364 1.00 25.67 227 VAL A CA 1
ATOM 1680 C C . VAL A 1 238 ? -27.541 2.795 3.885 1.00 27.28 227 VAL A C 1
ATOM 1681 O O . VAL A 1 238 ? -28.755 2.586 3.804 1.00 29.96 227 VAL A O 1
ATOM 1685 N N . GLY A 1 239 ? -27.057 3.890 4.429 1.00 29.52 228 GLY A N 1
ATOM 1686 C CA . GLY A 1 239 ? -27.963 4.921 4.883 1.00 31.93 228 GLY A CA 1
ATOM 1687 C C . GLY A 1 239 ? -28.748 4.465 6.088 1.00 33.59 228 GLY A C 1
ATOM 1688 O O . GLY A 1 239 ? -28.175 3.925 7.046 1.00 34.63 228 GLY A O 1
ATOM 1689 N N . ASP A 1 240 ? -30.074 4.632 6.004 1.00 35.68 229 ASP A N 1
ATOM 1690 C CA . ASP A 1 240 ? -30.975 4.315 7.107 1.00 36.89 229 ASP A CA 1
ATOM 1691 C C . ASP A 1 240 ? -31.903 3.132 6.844 1.00 35.95 229 ASP A C 1
ATOM 1692 O O . ASP A 1 240 ? -32.961 3.002 7.472 1.00 37.67 229 ASP A O 1
ATOM 1697 N N . VAL A 1 241 ? -31.509 2.250 5.931 1.00 33.46 230 VAL A N 1
ATOM 1698 C CA . VAL A 1 241 ? -32.294 1.040 5.668 1.00 32.50 230 VAL A CA 1
ATOM 1699 C C . VAL A 1 241 ? -32.259 0.068 6.850 1.00 33.53 230 VAL A C 1
ATOM 1700 O O . VAL A 1 241 ? -31.424 0.184 7.758 1.00 34.57 230 VAL A O 1
ATOM 1704 N N . HIS A 1 242 ? -33.171 -0.898 6.813 1.00 33.00 231 HIS A N 1
ATOM 1705 C CA . HIS A 1 242 ? -33.279 -1.925 7.853 1.00 32.91 231 HIS A CA 1
ATOM 1706 C C . HIS A 1 242 ? -32.383 -3.144 7.603 1.00 31.53 231 HIS A C 1
ATOM 1707 O O . HIS A 1 242 ? -31.731 -3.274 6.560 1.00 29.98 231 HIS A O 1
ATOM 1714 N N . MET A 1 243 ? -32.353 -4.040 8.586 1.00 30.78 232 MET A N 1
ATOM 1715 C CA . MET A 1 243 ? -31.520 -5.231 8.493 1.00 30.39 232 MET A CA 1
ATOM 1716 C C . MET A 1 243 ? -31.795 -6.096 7.259 1.00 29.76 232 MET A C 1
ATOM 1717 O O . MET A 1 243 ? -30.854 -6.599 6.654 1.00 29.90 232 MET A O 1
ATOM 1722 N N . ALA A 1 244 ? -33.054 -6.263 6.874 1.00 31.25 233 ALA A N 1
ATOM 1723 C CA . ALA A 1 244 ? -33.349 -7.110 5.715 1.00 31.78 233 ALA A CA 1
ATOM 1724 C C . ALA A 1 244 ? -32.699 -6.627 4.422 1.00 32.26 233 ALA A C 1
ATOM 1725 O O . ALA A 1 244 ? -32.092 -7.413 3.677 1.00 33.07 233 ALA A O 1
ATOM 1727 N N . GLU A 1 245 ? -32.782 -5.327 4.173 1.00 32.54 234 GLU A N 1
ATOM 1728 C CA . GLU A 1 245 ? -32.158 -4.737 2.994 1.00 32.95 234 GLU A CA 1
ATOM 1729 C C . GLU A 1 245 ? -30.644 -4.893 3.067 1.00 31.46 234 GLU A C 1
ATOM 1730 O O . GLU A 1 245 ? -29.971 -5.127 2.065 1.00 31.69 234 GLU A O 1
ATOM 1736 N N . THR A 1 246 ? -30.096 -4.761 4.267 1.00 29.92 235 THR A N 1
ATOM 1737 C CA . THR A 1 246 ? -28.667 -4.871 4.439 1.00 29.60 235 THR A CA 1
ATOM 1738 C C . THR A 1 246 ? -28.199 -6.318 4.104 1.00 29.07 235 THR A C 1
ATOM 1739 O O . THR A 1 246 ? -27.144 -6.511 3.493 1.00 30.70 235 THR A O 1
ATOM 1743 N N . ALA A 1 247 ? -29.020 -7.315 4.482 1.00 29.95 236 ALA A N 1
ATOM 1744 C CA . ALA A 1 247 ? -28.741 -8.739 4.222 1.00 29.06 236 ALA A CA 1
ATOM 1745 C C . ALA A 1 247 ? -28.605 -9.069 2.723 1.00 29.17 236 ALA A C 1
ATOM 1746 O O . ALA A 1 247 ? -27.808 -9.944 2.329 1.00 29.31 236 ALA A O 1
ATOM 1748 N N . ASP A 1 248 ? -29.372 -8.381 1.887 1.00 29.22 237 ASP A N 1
ATOM 1749 C CA . ASP A 1 248 ? -29.291 -8.590 0.446 1.00 28.91 237 ASP A CA 1
ATOM 1750 C C . ASP A 1 248 ? -27.851 -8.338 -0.032 1.00 28.19 237 ASP A C 1
ATOM 1751 O O . ASP A 1 248 ? -27.327 -9.048 -0.896 1.00 27.71 237 ASP A O 1
ATOM 1756 N N . PHE A 1 249 ? -27.207 -7.328 0.534 1.00 26.96 238 PHE A N 1
ATOM 1757 C CA . PHE A 1 249 ? -25.835 -7.031 0.152 1.00 26.35 238 PHE A CA 1
ATOM 1758 C C . PHE A 1 249 ? -24.847 -8.150 0.494 1.00 26.13 238 PHE A C 1
ATOM 1759 O O . PHE A 1 249 ? -23.866 -8.331 -0.218 1.00 27.56 238 PHE A O 1
ATOM 1767 N N . LEU A 1 250 ? -25.061 -8.874 1.605 1.00 25.68 239 LEU A N 1
ATOM 1768 C CA . LEU A 1 250 ? -24.170 -9.998 1.929 1.00 26.41 239 LEU A CA 1
ATOM 1769 C C . LEU A 1 250 ? -24.218 -11.051 0.836 1.00 26.41 239 LEU A C 1
ATOM 1770 O O . LEU A 1 250 ? -23.190 -11.582 0.445 1.00 26.97 239 LEU A O 1
ATOM 1775 N N . MET A 1 251 ? -25.423 -11.391 0.386 1.00 26.28 240 MET A N 1
ATOM 1776 C CA . MET A 1 251 ? -25.578 -12.369 -0.683 1.00 26.97 240 MET A CA 1
ATOM 1777 C C . MET A 1 251 ? -24.977 -11.890 -1.989 1.00 26.59 240 MET A C 1
ATOM 1778 O O . MET A 1 251 ? -24.331 -12.672 -2.705 1.00 27.63 240 MET A O 1
ATOM 1783 N N . GLN A 1 252 ? -25.178 -10.611 -2.313 1.00 26.12 241 GLN A N 1
ATOM 1784 C CA . GLN A 1 252 ? -24.566 -10.035 -3.507 1.00 25.97 241 GLN A CA 1
ATOM 1785 C C . GLN A 1 252 ? -23.038 -10.133 -3.448 1.00 26.20 241 GLN A C 1
ATOM 1786 O O . GLN A 1 252 ? -22.407 -10.528 -4.418 1.00 28.10 241 GLN A O 1
ATOM 1792 N N . MET A 1 253 ? -22.461 -9.789 -2.300 1.00 26.29 242 MET A N 1
ATOM 1793 C CA . MET A 1 253 ? -21.015 -9.868 -2.145 1.00 25.98 242 MET A CA 1
ATOM 1794 C C . MET A 1 253 ? -20.505 -11.304 -2.327 1.00 27.44 242 MET A C 1
ATOM 1795 O O . MET A 1 253 ? -19.520 -11.523 -3.014 1.00 27.86 242 MET A O 1
ATOM 1800 N N . ILE A 1 254 ? -21.168 -12.285 -1.703 1.00 27.36 243 ILE A N 1
ATOM 1801 C CA . ILE A 1 254 ? -20.708 -13.680 -1.855 1.00 28.48 243 ILE A CA 1
ATOM 1802 C C . ILE A 1 254 ? -20.772 -14.135 -3.311 1.00 29.62 243 ILE A C 1
ATOM 1803 O O . ILE A 1 254 ? -19.818 -14.718 -3.848 1.00 29.74 243 ILE A O 1
ATOM 1808 N N . PHE A 1 255 ? -21.892 -13.838 -3.969 1.00 29.18 244 PHE A N 1
ATOM 1809 C CA . PHE A 1 255 ? -22.095 -14.270 -5.345 1.00 31.47 244 PHE A CA 1
ATOM 1810 C C . PHE A 1 255 ? -21.099 -13.603 -6.295 1.00 31.77 244 PHE A C 1
ATOM 1811 O O . PHE A 1 255 ? -20.504 -14.271 -7.136 1.00 33.81 244 PHE A O 1
ATOM 1819 N N . GLU A 1 256 ? -20.933 -12.286 -6.174 1.00 31.02 245 GLU A N 1
ATOM 1820 C CA . GLU A 1 256 ? -20.062 -11.568 -7.103 1.00 31.16 245 GLU A CA 1
ATOM 1821 C C . GLU A 1 256 ? -18.584 -11.616 -6.757 1.00 31.08 245 GLU A C 1
ATOM 1822 O O . GLU A 1 256 ? -17.757 -11.713 -7.653 1.00 32.46 245 GLU A O 1
ATOM 1828 N N . ASN A 1 257 ? -18.267 -11.548 -5.468 1.00 29.62 246 ASN A N 1
ATOM 1829 C CA . ASN A 1 257 ? -16.875 -11.450 -5.023 1.00 29.64 246 ASN A CA 1
ATOM 1830 C C . ASN A 1 257 ? -16.340 -12.638 -4.254 1.00 29.78 246 ASN A C 1
ATOM 1831 O O . ASN A 1 257 ? -15.164 -12.652 -3.911 1.00 30.56 246 ASN A O 1
ATOM 1836 N N . GLY A 1 258 ? -17.185 -13.626 -3.994 1.00 30.26 247 GLY A N 1
ATOM 1837 C CA . GLY A 1 258 ? -16.768 -14.840 -3.313 1.00 30.36 247 GLY A CA 1
ATOM 1838 C C . GLY A 1 258 ? -16.972 -14.819 -1.811 1.00 29.61 247 GLY A C 1
ATOM 1839 O O . GLY A 1 258 ? -16.991 -13.756 -1.187 1.00 28.60 247 GLY A O 1
ATOM 1840 N N . PRO A 1 259 ? -17.082 -16.008 -1.193 1.00 30.43 248 PRO A N 1
ATOM 1841 C CA . PRO A 1 259 ? -17.264 -16.061 0.247 1.00 30.48 248 PRO A CA 1
ATOM 1842 C C . PRO A 1 259 ? -16.142 -15.417 1.044 1.00 30.80 248 PRO A C 1
ATOM 1843 O O . PRO A 1 259 ? -16.383 -14.853 2.122 1.00 32.29 248 PRO A O 1
ATOM 1847 N N . ARG A 1 260 ? -14.925 -15.464 0.522 1.00 30.96 249 ARG A N 1
ATOM 1848 C CA . ARG A 1 260 ? -13.787 -14.858 1.200 1.00 32.04 249 ARG A CA 1
ATOM 1849 C C . ARG A 1 260 ? -13.800 -13.326 1.177 1.00 31.11 249 ARG A C 1
ATOM 1850 O O . ARG A 1 260 ? -13.003 -12.699 1.861 1.00 32.28 249 ARG A O 1
ATOM 1858 N N . SER A 1 261 ? -14.705 -12.717 0.419 1.00 29.24 250 SER A N 1
ATOM 1859 C CA . SER A 1 261 ? -14.758 -11.254 0.350 1.00 28.86 250 SER A CA 1
ATOM 1860 C C . SER A 1 261 ? -15.422 -10.608 1.546 1.00 28.35 250 SER A C 1
ATOM 1861 O O . SER A 1 261 ? -15.218 -9.412 1.771 1.00 28.84 250 SER A O 1
ATOM 1864 N N . ILE A 1 262 ? -16.198 -11.367 2.316 1.00 29.09 251 ILE A N 1
ATOM 1865 C CA . ILE A 1 262 ? -16.885 -10.760 3.455 1.00 28.87 251 ILE A CA 1
ATOM 1866 C C . ILE A 1 262 ? -16.165 -11.130 4.754 1.00 29.73 251 ILE A C 1
ATOM 1867 O O . ILE A 1 262 ? -16.604 -11.964 5.553 1.00 31.30 251 ILE A O 1
ATOM 1872 N N . VAL A 1 263 ? -15.007 -10.499 4.900 1.00 28.51 252 VAL A N 1
ATOM 1873 C CA . VAL A 1 263 ? -14.178 -10.563 6.100 1.00 29.94 252 VAL A CA 1
ATOM 1874 C C . VAL A 1 263 ? -13.842 -9.111 6.456 1.00 29.38 252 VAL A C 1
ATOM 1875 O O . VAL A 1 263 ? -13.702 -8.238 5.560 1.00 27.33 252 VAL A O 1
ATOM 1879 N N . ARG A 1 264 ? -13.748 -8.855 7.766 1.00 30.20 253 ARG A N 1
ATOM 1880 C CA . ARG A 1 264 ? -13.606 -7.502 8.283 1.00 29.90 253 ARG A CA 1
ATOM 1881 C C . ARG A 1 264 ? -12.460 -6.729 7.663 1.00 29.57 253 ARG A C 1
ATOM 1882 O O . ARG A 1 264 ? -12.567 -5.512 7.465 1.00 30.44 253 ARG A O 1
ATOM 1890 N N A ASP A 1 265 ? -11.363 -7.416 7.357 0.50 31.20 254 ASP A N 1
ATOM 1891 N N B ASP A 1 265 ? -11.366 -7.414 7.328 0.50 30.51 254 ASP A N 1
ATOM 1892 C CA A ASP A 1 265 ? -10.203 -6.765 6.762 0.50 31.87 254 ASP A CA 1
ATOM 1893 C CA B ASP A 1 265 ? -10.196 -6.729 6.779 0.50 30.72 254 ASP A CA 1
ATOM 1894 C C A ASP A 1 265 ? -10.466 -6.099 5.408 0.50 31.28 254 ASP A C 1
ATOM 1895 C C B ASP A 1 265 ? -10.357 -6.228 5.329 0.50 30.69 254 ASP A C 1
ATOM 1896 O O A ASP A 1 265 ? -9.853 -5.087 5.103 0.50 31.01 254 ASP A O 1
ATOM 1897 O O B ASP A 1 265 ? -9.515 -5.492 4.837 0.50 32.70 254 ASP A O 1
ATOM 1906 N N . LYS A 1 266 ? -11.465 -6.591 4.667 1.00 29.86 255 LYS A N 1
ATOM 1907 C CA . LYS A 1 266 ? -11.750 -6.116 3.301 1.00 29.35 255 LYS A CA 1
ATOM 1908 C C . LYS A 1 266 ? -13.220 -5.788 3.027 1.00 27.35 255 LYS A C 1
ATOM 1909 O O . LYS A 1 266 ? -13.598 -5.560 1.875 1.00 27.04 255 LYS A O 1
ATOM 1915 N N . PHE A 1 267 ? -14.034 -5.726 4.073 1.00 25.90 256 PHE A N 1
ATOM 1916 C CA . PHE A 1 267 ? -15.456 -5.479 3.931 1.00 24.69 256 PHE A CA 1
ATOM 1917 C C . PHE A 1 267 ? -15.978 -4.749 5.133 1.00 24.43 256 PHE A C 1
ATOM 1918 O O . PHE A 1 267 ? -15.646 -5.106 6.262 1.00 25.38 256 PHE A O 1
ATOM 1926 N N . ARG A 1 268 ? -16.800 -3.719 4.886 1.00 23.53 257 ARG A N 1
ATOM 1927 C CA . ARG A 1 268 ? -17.431 -2.976 5.956 1.00 23.18 257 ARG A CA 1
ATOM 1928 C C . ARG A 1 268 ? -18.837 -2.606 5.495 1.00 22.63 257 ARG A C 1
ATOM 1929 O O . ARG A 1 268 ? -19.095 -2.455 4.283 1.00 22.86 257 ARG A O 1
ATOM 1937 N N . VAL A 1 269 ? -19.727 -2.437 6.458 1.00 23.39 258 VAL A N 1
ATOM 1938 C CA . VAL A 1 269 ? -21.048 -1.935 6.218 1.00 23.23 258 VAL A CA 1
ATOM 1939 C C . VAL A 1 269 ? -21.180 -0.667 7.042 1.00 22.83 258 VAL A C 1
ATOM 1940 O O . VAL A 1 269 ? -20.997 -0.680 8.265 1.00 24.77 258 VAL A O 1
ATOM 1944 N N . GLY A 1 270 ? -21.457 0.447 6.377 1.00 23.70 259 GLY A N 1
ATOM 1945 C CA . GLY A 1 270 ? -21.717 1.715 7.062 1.00 23.28 259 GLY A CA 1
ATOM 1946 C C . GLY A 1 270 ? -23.208 1.952 7.161 1.00 23.25 259 GLY A C 1
ATOM 1947 O O . GLY A 1 270 ? -23.923 1.820 6.189 1.00 24.63 259 GLY A O 1
ATOM 1948 N N . GLY A 1 271 ? -23.673 2.300 8.350 1.00 24.20 260 GLY A N 1
ATOM 1949 C CA . GLY A 1 271 ? -25.080 2.568 8.514 1.00 24.40 260 GLY A CA 1
ATOM 1950 C C . GLY A 1 271 ? -25.373 3.432 9.718 1.00 26.04 260 GLY A C 1
ATOM 1951 O O . GLY A 1 271 ? -24.460 3.841 10.427 1.00 26.06 260 GLY A O 1
ATOM 1952 N N . GLY A 1 272 ? -26.652 3.698 9.927 1.00 27.32 261 GLY A N 1
ATOM 1953 C CA . GLY A 1 272 ? -27.085 4.572 10.999 1.00 28.40 261 GLY A CA 1
ATOM 1954 C C . GLY A 1 272 ? -27.268 3.914 12.343 1.00 28.72 261 GLY A C 1
ATOM 1955 O O . GLY A 1 272 ? -27.212 2.688 12.484 1.00 28.33 261 GLY A O 1
ATOM 1956 N N . PHE A 1 273 ? -27.517 4.764 13.322 1.00 29.35 262 PHE A N 1
ATOM 1957 C CA . PHE A 1 273 ? -27.720 4.361 14.702 1.00 30.18 262 PHE A CA 1
ATOM 1958 C C . PHE A 1 273 ? -28.921 3.445 14.866 1.00 29.92 262 PHE A C 1
ATOM 1959 O O . PHE A 1 273 ? -28.843 2.466 15.604 1.00 30.16 262 PHE A O 1
ATOM 1967 N N . ASN A 1 274 ? -30.040 3.760 14.211 1.00 30.43 263 ASN A N 1
ATOM 1968 C CA . ASN A 1 274 ? -31.217 2.897 14.305 1.00 30.52 263 ASN A CA 1
ATOM 1969 C C . ASN A 1 274 ? -30.930 1.483 13.767 1.00 29.83 263 ASN A C 1
ATOM 1970 O O . ASN A 1 274 ? -31.340 0.494 14.387 1.00 30.23 263 ASN A O 1
ATOM 1975 N N . LEU A 1 275 ? -30.165 1.387 12.676 1.00 28.92 264 LEU A N 1
ATOM 1976 C CA . LEU A 1 275 ? -29.798 0.063 12.150 1.00 27.83 264 LEU A CA 1
ATOM 1977 C C . LEU A 1 275 ? -28.912 -0.675 13.155 1.00 27.70 264 LEU A C 1
ATOM 1978 O O . LEU A 1 275 ? -29.099 -1.862 13.402 1.00 27.45 264 LEU A O 1
ATOM 1983 N N . LEU A 1 276 ? -27.922 0.017 13.711 1.00 27.38 265 LEU A N 1
ATOM 1984 C CA . LEU A 1 276 ? -27.067 -0.580 14.734 1.00 27.79 265 LEU A CA 1
ATOM 1985 C C . LEU A 1 276 ? -27.894 -1.156 15.879 1.00 28.47 265 LEU A C 1
ATOM 1986 O O . LEU A 1 276 ? -27.673 -2.292 16.316 1.00 28.93 265 LEU A O 1
ATOM 1991 N N . LYS A 1 277 ? -28.866 -0.385 16.364 1.00 29.92 266 LYS A N 1
ATOM 1992 C CA . LYS A 1 277 ? -29.719 -0.863 17.438 1.00 31.69 266 LYS A CA 1
ATOM 1993 C C . LYS A 1 277 ? -30.573 -2.069 17.013 1.00 31.19 266 LYS A C 1
ATOM 1994 O O . LYS A 1 277 ? -30.738 -2.985 17.793 1.00 32.22 266 LYS A O 1
ATOM 2000 N N . GLU A 1 278 ? -31.056 -2.086 15.772 1.00 30.12 267 GLU A N 1
ATOM 2001 C CA . GLU A 1 278 ? -31.811 -3.230 15.269 1.00 30.19 267 GLU A CA 1
ATOM 2002 C C . GLU A 1 278 ? -30.927 -4.481 15.283 1.00 29.66 267 GLU A C 1
ATOM 2003 O O . GLU A 1 278 ? -31.341 -5.555 15.718 1.00 30.08 267 GLU A O 1
ATOM 2009 N N . LEU A 1 279 ? -29.685 -4.325 14.849 1.00 28.92 268 LEU A N 1
ATOM 2010 C CA . LEU A 1 279 ? -28.768 -5.456 14.795 1.00 29.23 268 LEU A CA 1
ATOM 2011 C C . LEU A 1 279 ? -28.479 -5.978 16.195 1.00 29.90 268 LEU A C 1
ATOM 2012 O O . LEU A 1 279 ? -28.558 -7.186 16.446 1.00 30.42 268 LEU A O 1
ATOM 2017 N N . ARG A 1 280 ? -28.152 -5.065 17.104 1.00 31.11 269 ARG A N 1
ATOM 2018 C CA . ARG A 1 280 ? -27.771 -5.462 18.447 1.00 32.76 269 ARG A CA 1
ATOM 2019 C C . ARG A 1 280 ? -28.946 -6.081 19.202 1.00 33.17 269 ARG A C 1
ATOM 2020 O O . ARG A 1 280 ? -28.781 -7.096 19.899 1.00 33.99 269 ARG A O 1
ATOM 2028 N N . ASP A 1 281 ? -30.140 -5.513 19.042 1.00 33.51 270 ASP A N 1
ATOM 2029 C CA . ASP A 1 281 ? -31.333 -6.072 19.667 1.00 35.03 270 ASP A CA 1
ATOM 2030 C C . ASP A 1 281 ? -31.583 -7.505 19.191 1.00 33.88 270 ASP A C 1
ATOM 2031 O O . ASP A 1 281 ? -31.934 -8.388 19.981 1.00 34.88 270 ASP A O 1
ATOM 2036 N N A CYS A 1 282 ? -31.383 -7.734 17.899 0.50 32.45 271 CYS A N 1
ATOM 2037 N N B CYS A 1 282 ? -31.390 -7.745 17.901 0.50 32.40 271 CYS A N 1
ATOM 2038 C CA A CYS A 1 282 ? -31.578 -9.047 17.319 0.50 31.91 271 CYS A CA 1
ATOM 2039 C CA B CYS A 1 282 ? -31.595 -9.074 17.363 0.50 31.80 271 CYS A CA 1
ATOM 2040 C C A CYS A 1 282 ? -30.574 -10.043 17.897 0.50 31.58 271 CYS A C 1
ATOM 2041 C C B CYS A 1 282 ? -30.572 -10.047 17.935 0.50 31.53 271 CYS A C 1
ATOM 2042 O O A CYS A 1 282 ? -30.950 -11.117 18.368 0.50 32.53 271 CYS A O 1
ATOM 2043 O O B CYS A 1 282 ? -30.929 -11.111 18.441 0.50 32.45 271 CYS A O 1
ATOM 2048 N N . TYR A 1 283 ? -29.295 -9.689 17.857 1.00 30.82 272 TYR A N 1
ATOM 2049 C CA . TYR A 1 283 ? -28.263 -10.559 18.389 1.00 30.72 272 TYR A CA 1
ATOM 2050 C C . TYR A 1 283 ? -28.449 -10.891 19.864 1.00 32.01 272 TYR A C 1
ATOM 2051 O O . TYR A 1 283 ? -28.283 -12.053 20.281 1.00 31.72 272 TYR A O 1
ATOM 2060 N N . GLU A 1 284 ? -28.834 -9.886 20.646 1.00 33.11 273 GLU A N 1
ATOM 2061 C CA . GLU A 1 284 ? -29.015 -10.082 22.083 1.00 34.80 273 GLU A CA 1
ATOM 2062 C C . GLU A 1 284 ? -30.156 -11.034 22.433 1.00 35.55 273 GLU A C 1
ATOM 2063 O O . GLU A 1 284 ? -30.243 -11.481 23.565 1.00 36.57 273 GLU A O 1
ATOM 2069 N N . SER A 1 285 ? -31.020 -11.355 21.476 1.00 34.95 274 SER A N 1
ATOM 2070 C CA . SER A 1 285 ? -32.075 -12.334 21.721 1.00 35.08 274 SER A CA 1
ATOM 2071 C C . SER A 1 285 ? -31.570 -13.789 21.658 1.00 34.69 274 SER A C 1
ATOM 2072 O O . SER A 1 285 ? -32.288 -14.706 22.050 1.00 35.52 274 SER A O 1
ATOM 2075 N N . TRP A 1 286 ? -30.346 -14.005 21.172 1.00 33.32 275 TRP A N 1
ATOM 2076 C CA . TRP A 1 286 ? -29.768 -15.345 21.125 1.00 33.53 275 TRP A CA 1
ATOM 2077 C C . TRP A 1 286 ? -29.286 -15.775 22.524 1.00 34.74 275 TRP A C 1
ATOM 2078 O O . TRP A 1 286 ? -28.642 -14.995 23.225 1.00 35.90 275 TRP A O 1
ATOM 2089 N N . ASP A 1 287 ? -29.593 -17.014 22.915 1.00 35.94 276 ASP A N 1
ATOM 2090 C CA . ASP A 1 287 ? -29.198 -17.557 24.227 1.00 38.14 276 ASP A CA 1
ATOM 2091 C C . ASP A 1 287 ? -27.819 -18.222 24.137 1.00 38.50 276 ASP A C 1
ATOM 2092 O O . ASP A 1 287 ? -27.663 -19.274 23.506 1.00 38.20 276 ASP A O 1
ATOM 2097 N N . SER A 1 288 ? -26.820 -17.604 24.770 1.00 38.94 277 SER A N 1
ATOM 2098 C CA . SER A 1 288 ? -25.448 -18.119 24.767 1.00 40.05 277 SER A CA 1
ATOM 2099 C C . SER A 1 288 ? -25.205 -19.204 25.807 1.00 42.42 277 SER A C 1
ATOM 2100 O O . SER A 1 288 ? -24.188 -19.907 25.742 1.00 44.09 277 SER A O 1
ATOM 2103 N N . VAL A 1 289 ? -26.114 -19.318 26.777 1.00 44.04 278 VAL A N 1
ATOM 2104 C CA . VAL A 1 289 ? -25.942 -20.250 27.891 1.00 45.48 278 VAL A CA 1
ATOM 2105 C C . VAL A 1 289 ? -26.329 -21.675 27.489 1.00 45.88 278 VAL A C 1
ATOM 2106 O O . VAL A 1 289 ? -27.505 -21.971 27.267 1.00 47.48 278 VAL A O 1
ATOM 2110 N N . THR B 1 16 ? -36.497 -17.270 3.404 1.00 36.71 0 THR B N 1
ATOM 2111 C CA . THR B 1 16 ? -36.080 -15.890 3.690 1.00 34.97 0 THR B CA 1
ATOM 2112 C C . THR B 1 16 ? -34.652 -15.695 3.236 1.00 32.65 0 THR B C 1
ATOM 2113 O O . THR B 1 16 ? -33.818 -16.567 3.368 1.00 30.77 0 THR B O 1
ATOM 2117 N N . ILE B 1 17 ? -34.261 -14.239 3.201 1.00 29.60 6 ILE B N 1
ATOM 2118 C CA . ILE B 1 17 ? -32.886 -13.879 2.957 1.00 28.69 6 ILE B CA 1
ATOM 2119 C C . ILE B 1 17 ? -31.962 -14.403 4.068 1.00 27.52 6 ILE B C 1
ATOM 2120 O O . ILE B 1 17 ? -30.814 -14.749 3.822 1.00 27.27 6 ILE B O 1
ATOM 2125 N N . TYR B 1 18 ? -32.449 -14.453 5.296 1.00 27.22 7 TYR B N 1
ATOM 2126 C CA . TYR B 1 18 ? -31.626 -14.871 6.420 1.00 26.94 7 TYR B CA 1
ATOM 2127 C C . TYR B 1 18 ? -31.308 -16.346 6.362 1.00 25.89 7 TYR B C 1
ATOM 2128 O O . TYR B 1 18 ? -30.179 -16.745 6.633 1.00 25.55 7 TYR B O 1
ATOM 2137 N N . LYS B 1 19 ? -32.294 -17.146 5.978 1.00 26.79 8 LYS B N 1
ATOM 2138 C CA . LYS B 1 19 ? -32.074 -18.594 5.819 1.00 27.23 8 LYS B CA 1
ATOM 2139 C C . LYS B 1 19 ? -31.126 -18.840 4.633 1.00 27.05 8 LYS B C 1
ATOM 2140 O O . LYS B 1 19 ? -30.248 -19.699 4.681 1.00 26.45 8 LYS B O 1
ATOM 2146 N N . GLN B 1 20 ? -31.328 -18.090 3.554 1.00 26.64 9 GLN B N 1
ATOM 2147 C CA . GLN B 1 20 ? -30.476 -18.219 2.375 1.00 27.03 9 GLN B CA 1
ATOM 2148 C C . GLN B 1 20 ? -29.025 -17.869 2.701 1.00 26.13 9 GLN B C 1
ATOM 2149 O O . GLN B 1 20 ? -28.110 -18.592 2.280 1.00 25.70 9 GLN B O 1
ATOM 2155 N N . PHE B 1 21 ? -28.798 -16.777 3.444 1.00 24.92 10 PHE B N 1
ATOM 2156 C CA . PHE B 1 21 ? -27.447 -16.406 3.829 1.00 24.37 10 PHE B CA 1
ATOM 2157 C C . PHE B 1 21 ? -26.819 -17.465 4.750 1.00 23.62 10 PHE B C 1
ATOM 2158 O O . PHE B 1 21 ? -25.642 -17.804 4.612 1.00 24.44 10 PHE B O 1
ATOM 2166 N N . THR B 1 22 ? -27.585 -17.960 5.714 1.00 24.69 11 THR B N 1
ATOM 2167 C CA . THR B 1 22 ? -27.070 -18.966 6.664 1.00 24.87 11 THR B CA 1
ATOM 2168 C C . THR B 1 22 ? -26.699 -20.250 5.918 1.00 25.04 11 THR B C 1
ATOM 2169 O O . THR B 1 22 ? -25.639 -20.819 6.157 1.00 24.45 11 THR B O 1
ATOM 2173 N N A SER B 1 23 ? -27.584 -20.684 5.015 0.40 26.00 12 SER B N 1
ATOM 2174 N N B SER B 1 23 ? -27.581 -20.700 5.017 0.60 24.85 12 SER B N 1
ATOM 2175 C CA A SER B 1 23 ? -27.341 -21.873 4.200 0.40 26.77 12 SER B CA 1
ATOM 2176 C CA B SER B 1 23 ? -27.307 -21.916 4.252 0.60 24.81 12 SER B CA 1
ATOM 2177 C C A SER B 1 23 ? -26.062 -21.726 3.381 0.40 25.79 12 SER B C 1
ATOM 2178 C C B SER B 1 23 ? -26.070 -21.748 3.347 0.60 24.61 12 SER B C 1
ATOM 2179 O O A SER B 1 23 ? -25.217 -22.623 3.356 0.40 25.46 12 SER B O 1
ATOM 2180 O O B SER B 1 23 ? -25.248 -22.663 3.232 0.60 24.29 12 SER B O 1
ATOM 2185 N N . ARG B 1 24 ? -25.916 -20.578 2.724 1.00 25.25 13 ARG B N 1
ATOM 2186 C CA . ARG B 1 24 ? -24.754 -20.324 1.886 1.00 25.46 13 ARG B CA 1
ATOM 2187 C C . ARG B 1 24 ? -23.474 -20.342 2.694 1.00 24.33 13 ARG B C 1
ATOM 2188 O O . ARG B 1 24 ? -22.449 -20.875 2.251 1.00 25.25 13 ARG B O 1
ATOM 2196 N N . THR B 1 25 ? -23.529 -19.760 3.896 1.00 24.38 14 THR B N 1
ATOM 2197 C CA . THR B 1 25 ? -22.375 -19.757 4.799 1.00 24.09 14 THR B CA 1
ATOM 2198 C C . THR B 1 25 ? -22.030 -21.194 5.226 1.00 23.46 14 THR B C 1
ATOM 2199 O O . THR B 1 25 ? -20.872 -21.606 5.156 1.00 24.61 14 THR B O 1
ATOM 2203 N N . LEU B 1 26 ? -23.041 -21.969 5.614 1.00 23.99 15 LEU B N 1
ATOM 2204 C CA . LEU B 1 26 ? -22.813 -23.364 6.029 1.00 23.91 15 LEU B CA 1
ATOM 2205 C C . LEU B 1 26 ? -22.199 -24.189 4.899 1.00 24.25 15 LEU B C 1
ATOM 2206 O O . LEU B 1 26 ? -21.283 -24.962 5.145 1.00 24.42 15 LEU B O 1
ATOM 2211 N N . LEU B 1 27 ? -22.654 -23.995 3.663 1.00 24.61 16 LEU B N 1
ATOM 2212 C CA . LEU B 1 27 ? -22.084 -24.706 2.511 1.00 24.38 16 LEU B CA 1
ATOM 2213 C C . LEU B 1 27 ? -20.589 -24.436 2.400 1.00 23.45 16 LEU B C 1
ATOM 2214 O O . LEU B 1 27 ? -19.837 -25.324 2.060 1.00 25.27 16 LEU B O 1
ATOM 2219 N N . ASN B 1 28 ? -20.163 -23.198 2.677 1.00 23.57 17 ASN B N 1
ATOM 2220 C CA . ASN B 1 28 ? -18.753 -22.840 2.589 1.00 24.33 17 ASN B CA 1
ATOM 2221 C C . ASN B 1 28 ? -17.851 -23.600 3.577 1.00 23.55 17 ASN B C 1
ATOM 2222 O O . ASN B 1 28 ? -16.635 -23.620 3.402 1.00 25.39 17 ASN B O 1
ATOM 2227 N N . PHE B 1 29 ? -18.424 -24.175 4.630 1.00 23.63 18 PHE B N 1
ATOM 2228 C CA . PHE B 1 29 ? -17.634 -24.904 5.643 1.00 23.47 18 PHE B CA 1
ATOM 2229 C C . PHE B 1 29 ? -17.979 -26.374 5.746 1.00 23.32 18 PHE B C 1
ATOM 2230 O O . PHE B 1 29 ? -17.454 -27.066 6.609 1.00 23.56 18 PHE B O 1
ATOM 2238 N N . PHE B 1 30 ? -18.850 -26.859 4.870 1.00 23.38 19 PHE B N 1
ATOM 2239 C CA . PHE B 1 30 ? -19.438 -28.173 5.065 1.00 22.75 19 PHE B CA 1
ATOM 2240 C C . PHE B 1 30 ? -18.568 -29.303 4.547 1.00 22.42 19 PHE B C 1
ATOM 2241 O O . PHE B 1 30 ? -17.958 -29.187 3.499 1.00 23.00 19 PHE B O 1
ATOM 2249 N N . GLU B 1 31 ? -18.593 -30.399 5.298 1.00 22.65 20 GLU B N 1
ATOM 2250 C CA . GLU B 1 31 ? -17.919 -31.660 4.966 1.00 22.95 20 GLU B CA 1
ATOM 2251 C C . GLU B 1 31 ? -18.959 -32.753 5.169 1.00 23.32 20 GLU B C 1
ATOM 2252 O O . GLU B 1 31 ? -19.475 -32.944 6.263 1.00 26.26 20 GLU B O 1
ATOM 2258 N N . VAL B 1 32 ? -19.267 -33.457 4.101 1.00 23.06 21 VAL B N 1
ATOM 2259 C CA . VAL B 1 32 ? -20.330 -34.463 4.160 1.00 23.50 21 VAL B CA 1
ATOM 2260 C C . VAL B 1 32 ? -19.701 -35.845 4.382 1.00 23.78 21 VAL B C 1
ATOM 2261 O O . VAL B 1 32 ? -18.635 -36.150 3.841 1.00 25.00 21 VAL B O 1
ATOM 2265 N N . ALA B 1 33 ? -20.335 -36.654 5.210 1.00 24.92 22 ALA B N 1
ATOM 2266 C CA . ALA B 1 33 ? -19.863 -37.990 5.515 1.00 24.56 22 ALA B CA 1
ATOM 2267 C C . ALA B 1 33 ? -20.523 -39.062 4.648 1.00 25.25 22 ALA B C 1
ATOM 2268 O O . ALA B 1 33 ? -21.725 -39.025 4.389 1.00 27.25 22 ALA B O 1
ATOM 2270 N N . ALA B 1 34 ? -19.696 -40.016 4.231 1.00 25.02 23 ALA B N 1
ATOM 2271 C CA . ALA B 1 34 ? -20.157 -41.240 3.579 1.00 24.49 23 ALA B CA 1
ATOM 2272 C C . ALA B 1 34 ? -19.329 -42.376 4.180 1.00 24.63 23 ALA B C 1
ATOM 2273 O O . ALA B 1 34 ? -18.464 -42.918 3.518 1.00 25.08 23 ALA B O 1
ATOM 2275 N N . LEU B 1 35 ? -19.589 -42.667 5.459 1.00 24.60 24 LEU B N 1
ATOM 2276 C CA . LEU B 1 35 ? -18.737 -43.508 6.313 1.00 25.74 24 LEU B CA 1
ATOM 2277 C C . LEU B 1 35 ? -19.359 -44.780 6.859 1.00 26.04 24 LEU B C 1
ATOM 2278 O O . LEU B 1 35 ? -18.697 -45.510 7.592 1.00 26.73 24 LEU B O 1
ATOM 2283 N N . THR B 1 36 ? -20.620 -45.045 6.538 1.00 25.57 25 THR B N 1
ATOM 2284 C CA . THR B 1 36 ? -21.312 -46.198 7.120 1.00 26.86 25 THR B CA 1
ATOM 2285 C C . THR B 1 36 ? -20.782 -47.533 6.636 1.00 26.97 25 THR B C 1
ATOM 2286 O O . THR B 1 36 ? -20.131 -47.636 5.594 1.00 25.63 25 THR B O 1
ATOM 2290 N N . ASP B 1 37 ? -21.065 -48.560 7.430 1.00 26.24 26 ASP B N 1
ATOM 2291 C CA . ASP B 1 37 ? -20.612 -49.895 7.112 1.00 27.06 26 ASP B CA 1
ATOM 2292 C C . ASP B 1 37 ? -21.060 -50.337 5.717 1.00 26.66 26 ASP B C 1
ATOM 2293 O O . ASP B 1 37 ? -20.340 -51.061 5.032 1.00 27.36 26 ASP B O 1
ATOM 2298 N N . GLY B 1 38 ? -22.259 -49.926 5.325 1.00 27.17 27 GLY B N 1
ATOM 2299 C CA . GLY B 1 38 ? -22.853 -50.362 4.068 1.00 27.15 27 GLY B CA 1
ATOM 2300 C C . GLY B 1 38 ? -22.607 -49.524 2.841 1.00 26.38 27 GLY B C 1
ATOM 2301 O O . GLY B 1 38 ? -23.262 -49.754 1.814 1.00 27.51 27 GLY B O 1
ATOM 2302 N N . GLU B 1 39 ? -21.643 -48.602 2.893 1.00 25.10 28 GLU B N 1
ATOM 2303 C CA . GLU B 1 39 ? -21.390 -47.791 1.698 1.00 25.19 28 GLU B CA 1
ATOM 2304 C C . GLU B 1 39 ? -20.940 -48.661 0.519 1.00 25.15 28 GLU B C 1
ATOM 2305 O O . GLU B 1 39 ? -20.273 -49.688 0.691 1.00 25.22 28 GLU B O 1
ATOM 2311 N N . THR B 1 40 ? -21.283 -48.210 -0.677 1.00 24.66 29 THR B N 1
ATOM 2312 C CA . THR B 1 40 ? -20.871 -48.822 -1.926 1.00 24.67 29 THR B CA 1
ATOM 2313 C C . THR B 1 40 ? -20.260 -47.708 -2.779 1.00 24.35 29 THR B C 1
ATOM 2314 O O . THR B 1 40 ? -20.429 -46.519 -2.478 1.00 24.22 29 THR B O 1
ATOM 2318 N N . ASN B 1 41 ? -19.615 -48.058 -3.888 1.00 24.47 30 ASN B N 1
ATOM 2319 C CA . ASN B 1 41 ? -19.118 -47.009 -4.763 1.00 24.55 30 ASN B CA 1
ATOM 2320 C C . ASN B 1 41 ? -20.281 -46.139 -5.229 1.00 24.98 30 ASN B C 1
ATOM 2321 O O . ASN B 1 41 ? -20.135 -44.932 -5.341 1.00 25.43 30 ASN B O 1
ATOM 2326 N N . GLU B 1 42 ? -21.421 -46.755 -5.514 1.00 25.39 31 GLU B N 1
ATOM 2327 C CA . GLU B 1 42 ? -22.623 -46.027 -5.953 1.00 26.83 31 GLU B CA 1
ATOM 2328 C C . GLU B 1 42 ? -23.102 -45.022 -4.900 1.00 25.58 31 GLU B C 1
ATOM 2329 O O . GLU B 1 42 ? -23.414 -43.878 -5.229 1.00 25.69 31 GLU B O 1
ATOM 2335 N N . SER B 1 43 ? -23.160 -45.423 -3.639 1.00 25.54 32 SER B N 1
ATOM 2336 C CA . SER B 1 43 ? -23.636 -44.506 -2.601 1.00 25.86 32 SER B CA 1
ATOM 2337 C C . SER B 1 43 ? -22.638 -43.382 -2.358 1.00 24.51 32 SER B C 1
ATOM 2338 O O . SER B 1 43 ? -23.024 -42.211 -2.168 1.00 25.39 32 SER B O 1
ATOM 2341 N N . VAL B 1 44 ? -21.356 -43.716 -2.363 1.00 24.58 33 VAL B N 1
ATOM 2342 C CA . VAL B 1 44 ? -20.291 -42.710 -2.249 1.00 24.37 33 VAL B CA 1
ATOM 2343 C C . VAL B 1 44 ? -20.361 -41.714 -3.411 1.00 23.60 33 VAL B C 1
ATOM 2344 O O . VAL B 1 44 ? -20.247 -40.488 -3.206 1.00 24.39 33 VAL B O 1
ATOM 2348 N N . ALA B 1 45 ? -20.546 -42.211 -4.632 1.00 24.02 34 ALA B N 1
ATOM 2349 C CA . ALA B 1 45 ? -20.638 -41.338 -5.792 1.00 23.89 34 ALA B CA 1
ATOM 2350 C C . ALA B 1 45 ? -21.794 -40.353 -5.658 1.00 24.06 34 ALA B C 1
ATOM 2351 O O . ALA B 1 45 ? -21.637 -39.185 -5.987 1.00 24.41 34 ALA B O 1
ATOM 2353 N N . ALA B 1 46 ? -22.956 -40.811 -5.193 1.00 24.67 35 ALA B N 1
ATOM 2354 C CA . ALA B 1 46 ? -24.113 -39.928 -5.076 1.00 25.76 35 ALA B CA 1
ATOM 2355 C C . ALA B 1 46 ? -23.821 -38.784 -4.116 1.00 25.20 35 ALA B C 1
ATOM 2356 O O . ALA B 1 46 ? -24.173 -37.632 -4.384 1.00 26.54 35 ALA B O 1
ATOM 2358 N N . VAL B 1 47 ? -23.187 -39.100 -2.995 1.00 25.18 36 VAL B N 1
ATOM 2359 C CA . VAL B 1 47 ? -22.815 -38.091 -2.007 1.00 25.88 36 VAL B CA 1
ATOM 2360 C C . VAL B 1 47 ? -21.809 -37.100 -2.596 1.00 24.97 36 VAL B C 1
ATOM 2361 O O . VAL B 1 47 ? -21.959 -35.878 -2.452 1.00 25.14 36 VAL B O 1
ATOM 2365 N N . CYS B 1 48 ? -20.777 -37.619 -3.261 1.00 24.27 37 CYS B N 1
ATOM 2366 C CA . CYS B 1 48 ? -19.761 -36.736 -3.857 1.00 24.91 37 CYS B CA 1
ATOM 2367 C C . CYS B 1 48 ? -20.352 -35.790 -4.902 1.00 25.21 37 CYS B C 1
ATOM 2368 O O . CYS B 1 48 ? -19.932 -34.626 -5.000 1.00 25.40 37 CYS B O 1
ATOM 2371 N N . LYS B 1 49 ? -21.310 -36.273 -5.689 1.00 26.35 38 LYS B N 1
ATOM 2372 C CA . LYS B 1 49 ? -21.905 -35.421 -6.720 1.00 27.72 38 LYS B CA 1
ATOM 2373 C C . LYS B 1 49 ? -22.617 -34.202 -6.139 1.00 26.98 38 LYS B C 1
ATOM 2374 O O . LYS B 1 49 ? -22.448 -33.079 -6.634 1.00 27.19 38 LYS B O 1
ATOM 2380 N N A ILE B 1 50 ? -23.383 -34.412 -5.073 0.50 26.21 39 ILE B N 1
ATOM 2381 N N B ILE B 1 50 ? -23.390 -34.403 -5.078 0.50 26.92 39 ILE B N 1
ATOM 2382 C CA A ILE B 1 50 ? -24.076 -33.302 -4.411 0.50 25.86 39 ILE B CA 1
ATOM 2383 C CA B ILE B 1 50 ? -24.058 -33.265 -4.454 0.50 27.16 39 ILE B CA 1
ATOM 2384 C C A ILE B 1 50 ? -23.083 -32.388 -3.670 0.50 25.36 39 ILE B C 1
ATOM 2385 C C B ILE B 1 50 ? -23.030 -32.367 -3.753 0.50 25.98 39 ILE B C 1
ATOM 2386 O O A ILE B 1 50 ? -23.298 -31.176 -3.569 0.50 26.11 39 ILE B O 1
ATOM 2387 O O B ILE B 1 50 ? -23.150 -31.140 -3.795 0.50 26.48 39 ILE B O 1
ATOM 2396 N N . ALA B 1 51 ? -22.011 -32.968 -3.142 1.00 25.26 40 ALA B N 1
ATOM 2397 C CA . ALA B 1 51 ? -20.948 -32.194 -2.501 1.00 24.77 40 ALA B CA 1
ATOM 2398 C C . ALA B 1 51 ? -20.271 -31.246 -3.504 1.00 24.37 40 ALA B C 1
ATOM 2399 O O . ALA B 1 51 ? -19.978 -30.091 -3.184 1.00 24.33 40 ALA B O 1
ATOM 2401 N N . ALA B 1 52 ? -20.088 -31.734 -4.731 1.00 24.63 41 ALA B N 1
ATOM 2402 C CA . ALA B 1 52 ? -19.298 -31.026 -5.732 1.00 25.85 41 ALA B CA 1
ATOM 2403 C C . ALA B 1 52 ? -20.071 -30.056 -6.616 1.00 27.38 41 ALA B C 1
ATOM 2404 O O . ALA B 1 52 ? -19.450 -29.345 -7.404 1.00 29.35 41 ALA B O 1
ATOM 2406 N N A LYS B 1 53 ? -21.394 -30.038 -6.525 0.50 28.25 42 LYS B N 1
ATOM 2407 N N B LYS B 1 53 ? -21.401 -30.038 -6.486 0.50 28.46 42 LYS B N 1
ATOM 2408 C CA A LYS B 1 53 ? -22.194 -29.104 -7.320 0.50 29.57 42 LYS B CA 1
ATOM 2409 C CA B LYS B 1 53 ? -22.262 -29.099 -7.222 0.50 29.92 42 LYS B CA 1
ATOM 2410 C C A LYS B 1 53 ? -21.881 -27.682 -6.858 0.50 29.34 42 LYS B C 1
ATOM 2411 C C B LYS B 1 53 ? -21.860 -27.676 -6.896 0.50 29.69 42 LYS B C 1
ATOM 2412 O O A LYS B 1 53 ? -21.751 -27.424 -5.672 0.50 27.79 42 LYS B O 1
ATOM 2413 O O B LYS B 1 53 ? -21.332 -27.413 -5.826 0.50 28.06 42 LYS B O 1
ATOM 2424 N N A ASP B 1 54 ? -21.744 -26.766 -7.810 0.50 30.77 43 ASP B N 1
ATOM 2425 N N B ASP B 1 54 ? -22.142 -26.742 -7.796 0.50 31.05 43 ASP B N 1
ATOM 2426 C CA A ASP B 1 54 ? -21.450 -25.364 -7.518 0.50 31.68 43 ASP B CA 1
ATOM 2427 C CA B ASP B 1 54 ? -21.822 -25.351 -7.530 0.50 32.05 43 ASP B CA 1
ATOM 2428 C C A ASP B 1 54 ? -22.610 -24.728 -6.709 0.50 31.72 43 ASP B C 1
ATOM 2429 C C B ASP B 1 54 ? -22.821 -24.745 -6.581 0.50 31.96 43 ASP B C 1
ATOM 2430 O O A ASP B 1 54 ? -23.752 -24.756 -7.190 0.50 33.68 43 ASP B O 1
ATOM 2431 O O B ASP B 1 54 ? -24.038 -24.919 -6.745 0.50 33.24 43 ASP B O 1
ATOM 2440 N N . PRO B 1 55 ? -22.335 -24.099 -5.521 1.00 31.40 44 PRO B N 1
ATOM 2441 C CA . PRO B 1 55 ? -20.989 -23.916 -4.977 1.00 30.02 44 PRO B CA 1
ATOM 2442 C C . PRO B 1 55 ? -20.546 -25.151 -4.203 1.00 27.90 44 PRO B C 1
ATOM 2443 O O . PRO B 1 55 ? -21.263 -25.641 -3.331 1.00 28.00 44 PRO B O 1
ATOM 2447 N N . ALA B 1 56 ? -19.350 -25.617 -4.512 1.00 27.23 45 ALA B N 1
ATOM 2448 C CA . ALA B 1 56 ? -18.829 -26.835 -3.901 1.00 26.01 45 ALA B CA 1
ATOM 2449 C C . ALA B 1 56 ? -18.594 -26.638 -2.414 1.00 25.98 45 ALA B C 1
ATOM 2450 O O . ALA B 1 56 ? -18.151 -25.570 -1.980 1.00 26.42 45 ALA B O 1
ATOM 2452 N N . ILE B 1 57 ? -18.873 -27.693 -1.656 1.00 24.31 46 ILE B N 1
ATOM 2453 C CA . ILE B 1 57 ? -18.594 -27.686 -0.225 1.00 23.31 46 ILE B CA 1
ATOM 2454 C C . ILE B 1 57 ? -17.103 -27.963 -0.053 1.00 22.72 46 ILE B C 1
ATOM 2455 O O . ILE B 1 57 ? -16.373 -28.113 -1.043 1.00 24.75 46 ILE B O 1
ATOM 2460 N N . VAL B 1 58 ? -16.642 -28.051 1.193 1.00 22.41 47 VAL B N 1
ATOM 2461 C CA . VAL B 1 58 ? -15.216 -28.252 1.400 1.00 22.53 47 VAL B CA 1
ATOM 2462 C C . VAL B 1 58 ? -14.760 -29.659 0.963 1.00 23.27 47 VAL B C 1
ATOM 2463 O O . VAL B 1 58 ? -13.728 -29.811 0.307 1.00 23.92 47 VAL B O 1
ATOM 2467 N N . GLY B 1 59 ? -15.463 -30.687 1.425 1.00 23.01 48 GLY B N 1
ATOM 2468 C CA . GLY B 1 59 ? -15.036 -32.035 1.145 1.00 24.11 48 GLY B CA 1
ATOM 2469 C C . GLY B 1 59 ? -15.979 -33.100 1.592 1.00 22.70 48 GLY B C 1
ATOM 2470 O O . GLY B 1 59 ? -17.103 -32.833 2.037 1.00 22.73 48 GLY B O 1
ATOM 2471 N N . VAL B 1 60 ? -15.535 -34.339 1.381 1.00 22.61 49 VAL B N 1
ATOM 2472 C CA . VAL B 1 60 ? -16.262 -35.542 1.745 1.00 23.73 49 VAL B CA 1
ATOM 2473 C C . VAL B 1 60 ? -15.337 -36.407 2.593 1.00 22.66 49 VAL B C 1
ATOM 2474 O O . VAL B 1 60 ? -14.111 -36.424 2.369 1.00 23.76 49 VAL B O 1
ATOM 2478 N N . SER B 1 61 ? -15.911 -37.073 3.594 1.00 23.66 50 SER B N 1
ATOM 2479 C CA . SER B 1 61 ? -15.204 -38.017 4.445 1.00 23.16 50 SER B CA 1
ATOM 2480 C C . SER B 1 61 ? -15.584 -39.446 4.075 1.00 22.78 50 SER B C 1
ATOM 2481 O O . SER B 1 61 ? -16.775 -39.765 4.075 1.00 23.03 50 SER B O 1
ATOM 2484 N N . VAL B 1 62 ? -14.585 -40.271 3.796 1.00 23.22 51 VAL B N 1
ATOM 2485 C CA . VAL B 1 62 ? -14.792 -41.683 3.489 1.00 23.34 51 VAL B CA 1
ATOM 2486 C C . VAL B 1 62 ? -13.723 -42.520 4.175 1.00 23.66 51 VAL B C 1
ATOM 2487 O O . VAL B 1 62 ? -12.673 -42.011 4.538 1.00 23.51 51 VAL B O 1
ATOM 2491 N N . ARG B 1 63 ? -13.983 -43.823 4.313 1.00 23.63 52 ARG B N 1
ATOM 2492 C CA . ARG B 1 63 ? -12.946 -44.736 4.789 1.00 24.91 52 ARG B CA 1
ATOM 2493 C C . ARG B 1 63 ? -11.912 -44.866 3.674 1.00 24.62 52 ARG B C 1
ATOM 2494 O O . ARG B 1 63 ? -12.235 -44.640 2.497 1.00 24.98 52 ARG B O 1
ATOM 2502 N N . PRO B 1 64 ? -10.649 -45.208 4.020 1.00 25.35 53 PRO B N 1
ATOM 2503 C CA . PRO B 1 64 ? -9.580 -45.270 3.022 1.00 26.19 53 PRO B CA 1
ATOM 2504 C C . PRO B 1 64 ? -9.872 -46.144 1.808 1.00 26.01 53 PRO B C 1
ATOM 2505 O O . PRO B 1 64 ? -9.360 -45.874 0.727 1.00 26.50 53 PRO B O 1
ATOM 2509 N N . ALA B 1 65 ? -10.725 -47.150 1.969 1.00 25.22 54 ALA B N 1
ATOM 2510 C CA . ALA B 1 65 ? -11.125 -48.026 0.860 1.00 26.11 54 ALA B CA 1
ATOM 2511 C C . ALA B 1 65 ? -11.584 -47.271 -0.370 1.00 25.85 54 ALA B C 1
ATOM 2512 O O . ALA B 1 65 ? -11.311 -47.704 -1.478 1.00 26.23 54 ALA B O 1
ATOM 2514 N N . PHE B 1 66 ? -12.337 -46.181 -0.186 1.00 24.97 55 PHE B N 1
ATOM 2515 C CA . PHE B 1 66 ? -12.982 -45.501 -1.303 1.00 24.27 55 PHE B CA 1
ATOM 2516 C C . PHE B 1 66 ? -12.208 -44.389 -1.973 1.00 24.49 55 PHE B C 1
ATOM 2517 O O . PHE B 1 66 ? -12.675 -43.819 -2.968 1.00 24.93 55 PHE B O 1
ATOM 2525 N N . VAL B 1 67 ? -11.005 -44.093 -1.493 1.00 23.98 56 VAL B N 1
ATOM 2526 C CA . VAL B 1 67 ? -10.257 -42.949 -2.024 1.00 24.85 56 VAL B CA 1
ATOM 2527 C C . VAL B 1 67 ? -9.909 -43.162 -3.495 1.00 25.40 56 VAL B C 1
ATOM 2528 O O . VAL B 1 67 ? -10.077 -42.247 -4.306 1.00 26.48 56 VAL B O 1
ATOM 2532 N N A ARG B 1 68 ? -9.427 -44.344 -3.859 0.50 26.08 57 ARG B N 1
ATOM 2533 N N B ARG B 1 68 ? -9.416 -44.358 -3.826 0.50 24.58 57 ARG B N 1
ATOM 2534 C CA A ARG B 1 68 ? -9.035 -44.519 -5.252 0.50 27.42 57 ARG B CA 1
ATOM 2535 C CA B ARG B 1 68 ? -9.072 -44.692 -5.213 0.50 24.95 57 ARG B CA 1
ATOM 2536 C C A ARG B 1 68 ? -10.237 -44.540 -6.207 0.50 26.48 57 ARG B C 1
ATOM 2537 C C B ARG B 1 68 ? -10.249 -44.483 -6.142 0.50 24.95 57 ARG B C 1
ATOM 2538 O O A ARG B 1 68 ? -10.117 -44.114 -7.349 0.50 26.30 57 ARG B O 1
ATOM 2539 O O B ARG B 1 68 ? -10.141 -43.818 -7.171 0.50 25.04 57 ARG B O 1
ATOM 2554 N N . PHE B 1 69 ? -11.388 -45.050 -5.767 1.00 25.60 58 PHE B N 1
ATOM 2555 C CA . PHE B 1 69 ? -12.596 -44.931 -6.574 1.00 25.77 58 PHE B CA 1
ATOM 2556 C C . PHE B 1 69 ? -12.904 -43.458 -6.865 1.00 24.75 58 PHE B C 1
ATOM 2557 O O . PHE B 1 69 ? -13.100 -43.079 -8.014 1.00 25.18 58 PHE B O 1
ATOM 2565 N N . ILE B 1 70 ? -12.900 -42.620 -5.847 1.00 24.43 59 ILE B N 1
ATOM 2566 C CA . ILE B 1 70 ? -13.237 -41.212 -6.046 1.00 24.49 59 ILE B CA 1
ATOM 2567 C C . ILE B 1 70 ? -12.239 -40.504 -6.936 1.00 25.85 59 ILE B C 1
ATOM 2568 O O . ILE B 1 70 ? -12.594 -39.792 -7.886 1.00 25.38 59 ILE B O 1
ATOM 2573 N N . ARG B 1 71 ? -10.969 -40.741 -6.659 1.00 25.65 60 ARG B N 1
ATOM 2574 C CA . ARG B 1 71 ? -9.916 -39.996 -7.329 1.00 26.59 60 ARG B CA 1
ATOM 2575 C C . ARG B 1 71 ? -9.485 -40.505 -8.697 1.00 27.30 60 ARG B C 1
ATOM 2576 O O . ARG B 1 71 ? -8.978 -39.724 -9.500 1.00 29.41 60 ARG B O 1
ATOM 2584 N N . GLN B 1 72 ? -9.701 -41.795 -8.968 1.00 27.64 61 GLN B N 1
ATOM 2585 C CA . GLN B 1 72 ? -9.326 -42.395 -10.256 1.00 29.20 61 GLN B CA 1
ATOM 2586 C C . GLN B 1 72 ? -10.485 -42.695 -11.188 1.00 28.79 61 GLN B C 1
ATOM 2587 O O . GLN B 1 72 ? -10.345 -42.589 -12.408 1.00 31.02 61 GLN B O 1
ATOM 2593 N N . GLU B 1 73 ? -11.625 -43.060 -10.635 1.00 26.97 62 GLU B N 1
ATOM 2594 C CA . GLU B 1 73 ? -12.744 -43.536 -11.428 1.00 27.10 62 GLU B CA 1
ATOM 2595 C C . GLU B 1 73 ? -13.893 -42.551 -11.499 1.00 25.59 62 GLU B C 1
ATOM 2596 O O . GLU B 1 73 ? -14.313 -42.164 -12.582 1.00 26.58 62 GLU B O 1
ATOM 2602 N N . LEU B 1 74 ? -14.368 -42.107 -10.347 1.00 25.58 63 LEU B N 1
ATOM 2603 C CA . LEU B 1 74 ? -15.517 -41.213 -10.299 1.00 25.03 63 LEU B CA 1
ATOM 2604 C C . LEU B 1 74 ? -15.247 -39.908 -11.042 1.00 25.57 63 LEU B C 1
ATOM 2605 O O . LEU B 1 74 ? -16.148 -39.331 -11.654 1.00 26.42 63 LEU B O 1
ATOM 2610 N N . VAL B 1 75 ? -13.998 -39.450 -11.004 1.00 24.64 64 VAL B N 1
ATOM 2611 C CA . VAL B 1 75 ? -13.655 -38.181 -11.659 1.00 25.79 64 VAL B CA 1
ATOM 2612 C C . VAL B 1 75 ? -13.926 -38.231 -13.170 1.00 25.99 64 VAL B C 1
ATOM 2613 O O . VAL B 1 75 ? -14.180 -37.196 -13.787 1.00 26.94 64 VAL B O 1
ATOM 2617 N N . LYS B 1 76 ? -13.894 -39.414 -13.774 1.00 25.80 65 LYS B N 1
ATOM 2618 C CA . LYS B 1 76 ? -14.192 -39.515 -15.213 1.00 26.59 65 LYS B CA 1
ATOM 2619 C C . LYS B 1 76 ? -15.692 -39.317 -15.460 1.00 26.91 65 LYS B C 1
ATOM 2620 O O . LYS B 1 76 ? -16.101 -38.725 -16.460 1.00 27.96 65 LYS B O 1
ATOM 2626 N N . SER B 1 77 ? -16.499 -39.832 -14.554 1.00 26.11 66 SER B N 1
ATOM 2627 C CA . SER B 1 77 ? -17.952 -39.712 -14.633 1.00 26.65 66 SER B CA 1
ATOM 2628 C C . SER B 1 77 ? -18.449 -38.335 -14.230 1.00 26.60 66 SER B C 1
ATOM 2629 O O . SER B 1 77 ? -19.413 -37.823 -14.816 1.00 26.86 66 SER B O 1
ATOM 2632 N N . ALA B 1 78 ? -17.819 -37.783 -13.196 1.00 26.31 67 ALA B N 1
ATOM 2633 C CA . ALA B 1 78 ? -18.220 -36.529 -12.559 1.00 25.93 67 ALA B CA 1
ATOM 2634 C C . ALA B 1 78 ? -16.959 -35.692 -12.282 1.00 26.18 67 ALA B C 1
ATOM 2635 O O . ALA B 1 78 ? -16.463 -35.635 -11.158 1.00 26.14 67 ALA B O 1
ATOM 2637 N N . PRO B 1 79 ? -16.454 -34.994 -13.306 1.00 26.29 68 PRO B N 1
ATOM 2638 C CA . PRO B 1 79 ? -15.198 -34.264 -13.165 1.00 26.94 68 PRO B CA 1
ATOM 2639 C C . PRO B 1 79 ? -15.199 -33.231 -12.047 1.00 26.81 68 PRO B C 1
ATOM 2640 O O . PRO B 1 79 ? -14.155 -32.906 -11.522 1.00 27.75 68 PRO B O 1
ATOM 2644 N N . GLU B 1 80 ? -16.378 -32.732 -11.705 1.00 26.79 69 GLU B N 1
ATOM 2645 C CA . GLU B 1 80 ? -16.541 -31.764 -10.626 1.00 27.24 69 GLU B CA 1
ATOM 2646 C C . GLU B 1 80 ? -16.023 -32.257 -9.263 1.00 26.30 69 GLU B C 1
ATOM 2647 O O . GLU B 1 80 ? -15.667 -31.437 -8.405 1.00 26.39 69 GLU B O 1
ATOM 2653 N N A VAL B 1 81 ? -15.948 -33.579 -9.056 0.50 25.42 70 VAL B N 1
ATOM 2654 N N B VAL B 1 81 ? -15.951 -33.572 -9.070 0.50 25.62 70 VAL B N 1
ATOM 2655 C CA A VAL B 1 81 ? -15.474 -34.101 -7.766 0.50 25.02 70 VAL B CA 1
ATOM 2656 C CA B VAL B 1 81 ? -15.493 -34.108 -7.796 0.50 25.36 70 VAL B CA 1
ATOM 2657 C C A VAL B 1 81 ? -13.990 -33.800 -7.531 0.50 25.23 70 VAL B C 1
ATOM 2658 C C B VAL B 1 81 ? -13.993 -33.852 -7.549 0.50 25.42 70 VAL B C 1
ATOM 2659 O O A VAL B 1 81 ? -13.508 -33.849 -6.399 0.50 25.75 70 VAL B O 1
ATOM 2660 O O B VAL B 1 81 ? -13.505 -33.996 -6.428 0.50 26.05 70 VAL B O 1
ATOM 2667 N N . ALA B 1 82 ? -13.264 -33.443 -8.584 1.00 26.16 71 ALA B N 1
ATOM 2668 C CA . ALA B 1 82 ? -11.868 -33.057 -8.400 1.00 26.49 71 ALA B CA 1
ATOM 2669 C C . ALA B 1 82 ? -11.789 -31.776 -7.516 1.00 28.07 71 ALA B C 1
ATOM 2670 O O . ALA B 1 82 ? -10.767 -31.530 -6.883 1.00 29.77 71 ALA B O 1
ATOM 2672 N N . GLY B 1 83 ? -12.868 -30.987 -7.482 1.00 28.19 72 GLY B N 1
ATOM 2673 C CA . GLY B 1 83 ? -12.918 -29.715 -6.770 1.00 28.23 72 GLY B CA 1
ATOM 2674 C C . GLY B 1 83 ? -13.395 -29.733 -5.337 1.00 27.32 72 GLY B C 1
ATOM 2675 O O . GLY B 1 83 ? -13.664 -28.667 -4.765 1.00 28.86 72 GLY B O 1
ATOM 2676 N N . ILE B 1 84 ? -13.556 -30.931 -4.777 1.00 25.91 73 ILE B N 1
ATOM 2677 C CA . ILE B 1 84 ? -13.812 -31.057 -3.341 1.00 25.25 73 ILE B CA 1
ATOM 2678 C C . ILE B 1 84 ? -12.638 -31.845 -2.768 1.00 24.70 73 ILE B C 1
ATOM 2679 O O . ILE B 1 84 ? -12.013 -32.628 -3.481 1.00 26.24 73 ILE B O 1
ATOM 2684 N N . LYS B 1 85 ? -12.357 -31.650 -1.489 1.00 24.22 74 LYS B N 1
ATOM 2685 C CA . LYS B 1 85 ? -11.342 -32.445 -0.812 1.00 24.45 74 LYS B CA 1
ATOM 2686 C C . LYS B 1 85 ? -11.911 -33.815 -0.451 1.00 23.18 74 LYS B C 1
ATOM 2687 O O . LYS B 1 85 ? -13.138 -33.975 -0.249 1.00 24.03 74 LYS B O 1
ATOM 2693 N N . VAL B 1 86 ? -11.013 -34.790 -0.397 1.00 23.48 75 VAL B N 1
ATOM 2694 C CA . VAL B 1 86 ? -11.315 -36.131 0.101 1.00 23.38 75 VAL B CA 1
ATOM 2695 C C . VAL B 1 86 ? -10.545 -36.301 1.408 1.00 23.03 75 VAL B C 1
ATOM 2696 O O . VAL B 1 86 ? -9.323 -36.195 1.444 1.00 22.98 75 VAL B O 1
ATOM 2700 N N A CYS B 1 87 ? -11.253 -36.517 2.492 0.70 22.33 76 CYS B N 1
ATOM 2701 N N B CYS B 1 87 ? -11.295 -36.539 2.470 0.30 23.54 76 CYS B N 1
ATOM 2702 C CA A CYS B 1 87 ? -10.677 -36.731 3.808 0.70 22.53 76 CYS B CA 1
ATOM 2703 C CA B CYS B 1 87 ? -10.779 -36.755 3.804 0.30 24.11 76 CYS B CA 1
ATOM 2704 C C A CYS B 1 87 ? -10.886 -38.191 4.215 0.70 22.38 76 CYS B C 1
ATOM 2705 C C B CYS B 1 87 ? -10.903 -38.247 4.097 0.30 23.26 76 CYS B C 1
ATOM 2706 O O A CYS B 1 87 ? -12.023 -38.640 4.338 0.70 22.97 76 CYS B O 1
ATOM 2707 O O B CYS B 1 87 ? -11.998 -38.796 3.998 0.30 23.36 76 CYS B O 1
ATOM 2712 N N . ALA B 1 88 ? -9.780 -38.901 4.378 1.00 22.61 77 ALA B N 1
ATOM 2713 C CA . ALA B 1 88 ? -9.776 -40.337 4.681 1.00 21.87 77 ALA B CA 1
ATOM 2714 C C . ALA B 1 88 ? -9.850 -40.558 6.197 1.00 22.74 77 ALA B C 1
ATOM 2715 O O . ALA B 1 88 ? -9.018 -40.020 6.954 1.00 24.00 77 ALA B O 1
ATOM 2717 N N . ALA B 1 89 ? -10.819 -41.374 6.614 1.00 23.42 78 ALA B N 1
ATOM 2718 C CA . ALA B 1 89 ? -11.053 -41.670 8.030 1.00 22.69 78 ALA B CA 1
ATOM 2719 C C . ALA B 1 89 ? -10.253 -42.903 8.449 1.00 23.90 78 ALA B C 1
ATOM 2720 O O . ALA B 1 89 ? -10.616 -44.035 8.139 1.00 24.95 78 ALA B O 1
ATOM 2722 N N . VAL B 1 90 ? -9.112 -42.659 9.091 1.00 23.58 79 VAL B N 1
ATOM 2723 C CA . VAL B 1 90 ? -8.222 -43.716 9.534 1.00 24.09 79 VAL B CA 1
ATOM 2724 C C . VAL B 1 90 ? -8.497 -44.121 10.980 1.00 24.42 79 VAL B C 1
ATOM 2725 O O . VAL B 1 90 ? -9.015 -43.333 11.784 1.00 24.68 79 VAL B O 1
ATOM 2729 N N . ASN B 1 91 ? -8.156 -45.372 11.311 1.00 25.00 80 ASN B N 1
ATOM 2730 C CA . ASN B 1 91 ? -8.427 -45.954 12.646 1.00 25.39 80 ASN B CA 1
ATOM 2731 C C . ASN B 1 91 ? -9.938 -46.047 12.916 1.00 25.47 80 ASN B C 1
ATOM 2732 O O . ASN B 1 91 ? -10.367 -46.053 14.075 1.00 26.21 80 ASN B O 1
ATOM 2737 N N A PHE B 1 92 ? -10.736 -46.105 11.840 0.50 26.20 81 PHE B N 1
ATOM 2738 N N B PHE B 1 92 ? -10.694 -46.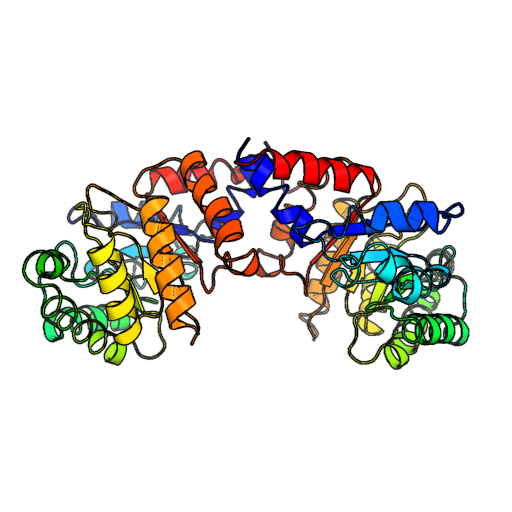240 11.850 0.50 26.83 81 PHE B N 1
ATOM 2739 C CA A PHE B 1 92 ? -12.205 -46.212 11.921 0.50 26.40 81 PHE B CA 1
ATOM 2740 C CA B PHE B 1 92 ? -12.134 -46.196 11.892 0.50 27.54 81 PHE B CA 1
ATOM 2741 C C A PHE B 1 92 ? -12.668 -47.639 11.760 0.50 28.44 81 PHE B C 1
ATOM 2742 C C B PHE B 1 92 ? -12.707 -47.592 11.661 0.50 28.94 81 PHE B C 1
ATOM 2743 O O A PHE B 1 92 ? -11.984 -48.462 11.160 0.50 29.66 81 PHE B O 1
ATOM 2744 O O B PHE B 1 92 ? -12.215 -48.291 10.782 0.50 29.63 81 PHE B O 1
ATOM 2759 N N . PRO B 1 93 ? -13.825 -47.962 12.340 1.00 29.65 82 PRO B N 1
ATOM 2760 C CA . PRO B 1 93 ? -14.662 -47.161 13.213 1.00 30.01 82 PRO B CA 1
ATOM 2761 C C . PRO B 1 93 ? -14.377 -47.310 14.707 1.00 30.65 82 PRO B C 1
ATOM 2762 O O . PRO B 1 93 ? -15.037 -46.637 15.497 1.00 32.22 82 PRO B O 1
ATOM 2766 N N . GLU B 1 94 ? -13.397 -48.139 15.089 1.00 30.74 83 GLU B N 1
ATOM 2767 C CA . GLU B 1 94 ? -13.192 -48.513 16.501 1.00 31.27 83 GLU B CA 1
ATOM 2768 C C . GLU B 1 94 ? -12.114 -47.752 17.267 1.00 30.11 83 GLU B C 1
ATOM 2769 O O . GLU B 1 94 ? -12.166 -47.687 18.503 1.00 31.10 83 GLU B O 1
ATOM 2775 N N . GLY B 1 95 ? -11.131 -47.214 16.564 1.00 28.17 84 GLY B N 1
ATOM 2776 C CA . GLY B 1 95 ? -10.042 -46.473 17.201 1.00 27.98 84 GLY B CA 1
ATOM 2777 C C . GLY B 1 95 ? -9.043 -47.357 17.921 1.00 28.08 84 GLY B C 1
ATOM 2778 O O . GLY B 1 95 ? -8.308 -46.883 18.766 1.00 27.72 84 GLY B O 1
ATOM 2779 N N . THR B 1 96 ? -8.995 -48.642 17.568 1.00 29.13 85 THR B N 1
ATOM 2780 C CA . THR B 1 96 ? -8.171 -49.622 18.288 1.00 31.11 85 THR B CA 1
ATOM 2781 C C . THR B 1 96 ? -6.870 -50.078 17.608 1.00 31.80 85 THR B C 1
ATOM 2782 O O . THR B 1 96 ? -6.204 -50.983 18.107 1.00 34.14 85 THR B O 1
ATOM 2786 N N . GLY B 1 97 ? -6.497 -49.446 16.494 1.00 31.38 86 GLY B N 1
ATOM 2787 C CA . GLY B 1 97 ? -5.266 -49.797 15.801 1.00 32.72 86 GLY B CA 1
ATOM 2788 C C . GLY B 1 97 ? -4.027 -49.321 16.522 1.00 33.21 86 GLY B C 1
ATOM 2789 O O . GLY B 1 97 ? -4.113 -48.624 17.527 1.00 32.68 86 GLY B O 1
ATOM 2790 N N . THR B 1 98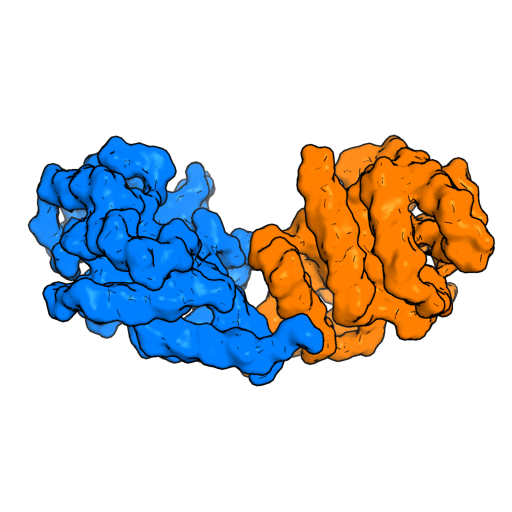 ? -2.854 -49.736 16.050 1.00 35.33 87 THR B N 1
ATOM 2791 C CA . THR B 1 98 ? -1.609 -49.261 16.639 1.00 36.06 87 THR B CA 1
ATOM 2792 C C . THR B 1 98 ? -1.134 -48.052 15.839 1.00 34.78 87 THR B C 1
ATOM 2793 O O . THR B 1 98 ? -1.560 -47.871 14.684 1.00 35.95 87 THR B O 1
ATOM 2797 N N . PRO B 1 99 ? -0.259 -47.218 16.430 1.00 35.23 88 PRO B N 1
ATOM 2798 C CA . PRO B 1 99 ? 0.289 -46.103 15.658 1.00 34.69 88 PRO B CA 1
ATOM 2799 C C . PRO B 1 99 ? 0.882 -46.546 14.309 1.00 35.60 88 PRO B C 1
ATOM 2800 O O . PRO B 1 99 ? 0.700 -45.873 13.301 1.00 34.61 88 PRO B O 1
ATOM 2804 N N . ASP B 1 100 ? 1.589 -47.675 14.279 1.00 37.09 89 ASP B N 1
ATOM 2805 C CA . ASP B 1 100 ? 2.149 -48.159 13.020 1.00 38.44 89 ASP B CA 1
ATOM 2806 C C . ASP B 1 100 ? 1.082 -48.496 11.968 1.00 37.01 89 ASP B C 1
ATOM 2807 O O . ASP B 1 100 ? 1.209 -48.108 10.807 1.00 36.63 89 ASP B O 1
ATOM 2812 N N . THR B 1 101 ? 0.040 -49.230 12.349 1.00 35.75 90 THR B N 1
ATOM 2813 C CA . THR B 1 101 ? -0.982 -49.604 11.371 1.00 35.65 90 THR B CA 1
ATOM 2814 C C . THR B 1 101 ? -1.804 -48.394 10.888 1.00 32.63 90 THR B C 1
ATOM 2815 O O . THR B 1 101 ? -2.143 -48.291 9.700 1.00 32.26 90 THR B O 1
ATOM 2819 N N . VAL B 1 102 ? -2.131 -47.484 11.804 1.00 30.97 91 VAL B N 1
ATOM 2820 C CA . VAL B 1 102 ? -2.901 -46.300 11.435 1.00 29.33 91 VAL B CA 1
ATOM 2821 C C . VAL B 1 102 ? -2.054 -45.399 10.529 1.00 29.14 91 VAL B C 1
ATOM 2822 O O . VAL B 1 102 ? -2.562 -44.835 9.555 1.00 27.80 91 VAL B O 1
ATOM 2826 N N . SER B 1 103 ? -0.765 -45.281 10.833 1.00 30.13 92 SER B N 1
ATOM 2827 C CA . SER B 1 103 ? 0.146 -44.530 9.969 1.00 30.40 92 SER B CA 1
ATOM 2828 C C . SER B 1 103 ? 0.113 -45.126 8.553 1.00 31.42 92 SER B C 1
ATOM 2829 O O . SER B 1 103 ? 0.064 -44.374 7.589 1.00 30.81 92 SER B O 1
ATOM 2832 N N . LEU B 1 104 ? 0.169 -46.462 8.433 1.00 32.81 93 LEU B N 1
ATOM 2833 C CA . LEU B 1 104 ? 0.080 -47.118 7.118 1.00 34.18 93 LEU B CA 1
ATOM 2834 C C . LEU B 1 104 ? -1.196 -46.832 6.386 1.00 32.61 93 LEU B C 1
ATOM 2835 O O . LEU B 1 104 ? -1.173 -46.659 5.159 1.00 33.19 93 LEU B O 1
ATOM 2840 N N . GLU B 1 105 ? -2.315 -46.831 7.104 1.00 31.08 94 GLU B N 1
ATOM 2841 C CA . GLU B 1 105 ? -3.571 -46.501 6.492 1.00 30.46 94 GLU B CA 1
ATOM 2842 C C . GLU B 1 105 ? -3.466 -45.113 5.892 1.00 28.07 94 GLU B C 1
ATOM 2843 O O . GLU B 1 105 ? -3.890 -44.890 4.758 1.00 28.13 94 GLU B O 1
ATOM 2849 N N . ALA B 1 106 ? -2.896 -44.173 6.651 1.00 27.24 95 ALA B N 1
ATOM 2850 C CA . ALA B 1 106 ? -2.802 -42.784 6.194 1.00 25.90 95 ALA B CA 1
ATOM 2851 C C . ALA B 1 106 ? -1.890 -42.654 4.974 1.00 26.39 95 ALA B C 1
ATOM 2852 O O . ALA B 1 106 ? -2.224 -41.950 4.012 1.00 26.08 95 ALA B O 1
ATOM 2854 N N . VAL B 1 107 ? -0.756 -43.353 5.006 1.00 27.04 96 VAL B N 1
ATOM 2855 C CA . VAL B 1 107 ? 0.154 -43.359 3.859 1.00 28.65 96 VAL B CA 1
ATOM 2856 C C . VAL B 1 107 ? -0.583 -43.787 2.600 1.00 28.23 96 VAL B C 1
ATOM 2857 O O . VAL B 1 107 ? -0.475 -43.147 1.537 1.00 27.70 96 VAL B O 1
ATOM 2861 N N . GLY B 1 108 ? -1.313 -44.888 2.701 1.00 28.18 97 GLY B N 1
ATOM 2862 C CA . GLY B 1 108 ? -2.066 -45.406 1.555 1.00 27.93 97 GLY B CA 1
ATOM 2863 C C . GLY B 1 108 ? -3.147 -44.456 1.055 1.00 26.86 97 GLY B C 1
ATOM 2864 O O . GLY B 1 108 ? -3.342 -44.296 -0.149 1.00 26.97 97 GLY B O 1
ATOM 2865 N N . ALA B 1 109 ? -3.828 -43.805 1.987 1.00 25.82 98 ALA B N 1
ATOM 2866 C CA . ALA B 1 109 ? -4.899 -42.880 1.652 1.00 24.97 98 ALA B CA 1
ATOM 2867 C C . ALA B 1 109 ? -4.349 -41.682 0.893 1.00 25.72 98 ALA B C 1
ATOM 2868 O O . ALA B 1 109 ? -4.893 -41.268 -0.125 1.00 25.46 98 ALA B O 1
ATOM 2870 N N . LEU B 1 110 ? -3.205 -41.181 1.343 1.00 26.15 99 LEU B N 1
ATOM 2871 C CA . LEU B 1 110 ? -2.595 -40.040 0.679 1.00 27.28 99 LEU B CA 1
ATOM 2872 C C . LEU B 1 110 ? -2.098 -40.462 -0.710 1.00 27.36 99 LEU B C 1
ATOM 2873 O O . LEU B 1 110 ? -2.246 -39.720 -1.675 1.00 28.47 99 LEU B O 1
ATOM 2878 N N A LYS B 1 111 ? -1.528 -41.660 -0.825 0.50 28.04 100 LYS B N 1
ATOM 2879 N N B LYS B 1 111 ? -1.548 -41.668 -0.808 0.50 28.09 100 LYS B N 1
ATOM 2880 C CA A LYS B 1 111 ? -1.095 -42.149 -2.141 0.50 29.15 100 LYS B CA 1
ATOM 2881 C CA B LYS B 1 111 ? -1.062 -42.185 -2.089 0.50 29.39 100 LYS B CA 1
ATOM 2882 C C A LYS B 1 111 ? -2.271 -42.264 -3.085 0.50 28.58 100 LYS B C 1
ATOM 2883 C C B LYS B 1 111 ? -2.217 -42.408 -3.077 0.50 28.72 100 LYS B C 1
ATOM 2884 O O A LYS B 1 111 ? -2.162 -41.908 -4.258 0.50 29.39 100 LYS B O 1
ATOM 2885 O O B LYS B 1 111 ? -2.031 -42.281 -4.287 0.50 29.62 100 LYS B O 1
ATOM 2896 N N . ASP B 1 112 ? -3.406 -42.730 -2.557 1.00 27.78 101 ASP B N 1
ATOM 2897 C CA . ASP B 1 112 ? -4.606 -42.950 -3.365 1.00 28.18 101 ASP B CA 1
ATOM 2898 C C . ASP B 1 112 ? -5.277 -41.633 -3.774 1.00 27.46 101 ASP B C 1
ATOM 2899 O O . ASP B 1 112 ? -6.236 -41.635 -4.550 1.00 29.11 101 ASP B O 1
ATOM 2904 N N . GLY B 1 113 ? -4.816 -40.510 -3.215 1.00 27.30 102 GLY B N 1
ATOM 2905 C CA . GLY B 1 113 ? -5.355 -39.198 -3.584 1.00 27.35 102 GLY B CA 1
ATOM 2906 C C . GLY B 1 113 ? -6.088 -38.393 -2.520 1.00 26.50 102 GLY B C 1
ATOM 2907 O O . GLY B 1 113 ? -6.687 -37.361 -2.845 1.00 27.61 102 GLY B O 1
ATOM 2908 N N . ALA B 1 114 ? -6.052 -38.833 -1.267 1.00 26.32 103 ALA B N 1
ATOM 2909 C CA . ALA B 1 114 ? -6.708 -38.075 -0.193 1.00 25.64 103 ALA B CA 1
ATOM 2910 C C . ALA B 1 114 ? -5.984 -36.757 0.067 1.00 25.21 103 ALA B C 1
ATOM 2911 O O . ALA B 1 114 ? -4.756 -36.675 -0.048 1.00 26.68 103 ALA B O 1
ATOM 2913 N N . ASP B 1 115 ? -6.744 -35.731 0.431 1.00 24.41 104 ASP B N 1
ATOM 2914 C CA . ASP B 1 115 ? -6.173 -34.416 0.748 1.00 24.61 104 ASP B CA 1
ATOM 2915 C C . ASP B 1 115 ? -5.958 -34.175 2.238 1.00 24.56 104 ASP B C 1
ATOM 2916 O O . ASP B 1 115 ? -5.141 -33.350 2.616 1.00 25.29 104 ASP B O 1
ATOM 2921 N N . GLU B 1 116 ? -6.740 -34.859 3.058 1.00 23.93 105 GLU B N 1
ATOM 2922 C CA . GLU B 1 116 ? -6.704 -34.714 4.502 1.00 24.19 105 GLU B CA 1
ATOM 2923 C C . GLU B 1 116 ? -6.924 -36.074 5.142 1.00 23.56 105 GLU B C 1
ATOM 2924 O O . GLU B 1 116 ? -7.421 -37.009 4.498 1.00 23.59 105 GLU B O 1
ATOM 2930 N N . ILE B 1 117 ? -6.588 -36.161 6.430 1.00 23.67 106 ILE B N 1
ATOM 2931 C CA . ILE B 1 117 ? -6.790 -37.373 7.219 1.00 24.04 106 ILE B CA 1
ATOM 2932 C C . ILE B 1 117 ? -7.551 -37.017 8.478 1.00 23.76 106 ILE B C 1
ATOM 2933 O O . ILE B 1 117 ? -7.286 -35.985 9.099 1.00 24.21 106 ILE B O 1
ATOM 2938 N N . GLU B 1 118 ? -8.550 -37.834 8.807 1.00 22.92 107 GLU B N 1
ATOM 2939 C CA . GLU B 1 118 ? -9.253 -37.713 10.091 1.00 23.05 107 GLU B CA 1
ATOM 2940 C C . GLU B 1 118 ? -8.962 -39.013 10.838 1.00 23.78 107 GLU B C 1
ATOM 2941 O O . GLU B 1 118 ? -9.278 -40.118 10.358 1.00 24.41 107 GLU B O 1
ATOM 2947 N N . CYS B 1 119 ? -8.377 -38.873 12.022 1.00 23.00 108 CYS B N 1
ATOM 2948 C CA . CYS B 1 119 ? -7.920 -40.001 12.807 1.00 23.41 108 CYS B CA 1
ATOM 2949 C C . CYS B 1 119 ? -8.694 -40.142 14.111 1.00 22.64 108 CYS B C 1
ATOM 2950 O O . CYS B 1 119 ? -8.657 -39.253 14.952 1.00 24.03 108 CYS B O 1
ATOM 2953 N N . LEU B 1 120 ? -9.390 -41.258 14.283 1.00 23.73 109 LEU B N 1
ATOM 2954 C CA . LEU B 1 120 ? -10.116 -41.535 15.505 1.00 24.46 109 LEU B CA 1
ATOM 2955 C C . LEU B 1 120 ? -9.151 -42.020 16.562 1.00 24.68 109 LEU B C 1
ATOM 2956 O O . LEU B 1 120 ? -8.270 -42.842 16.285 1.00 26.15 109 LEU B O 1
ATOM 2961 N N . ILE B 1 121 ? -9.300 -41.497 17.776 1.00 24.13 110 ILE B N 1
ATOM 2962 C CA . ILE B 1 121 ? -8.473 -41.927 18.895 1.00 25.13 110 ILE B CA 1
ATOM 2963 C C . ILE B 1 121 ? -9.007 -43.220 19.533 1.00 25.33 110 ILE B C 1
ATOM 2964 O O . ILE B 1 121 ? -10.153 -43.607 19.316 1.00 25.09 110 ILE B O 1
ATOM 2969 N N . ASP B 1 122 ? -8.181 -43.840 20.374 1.00 25.83 111 ASP B N 1
ATOM 2970 C CA . ASP B 1 122 ? -8.615 -45.010 21.158 1.00 26.54 111 ASP B CA 1
ATOM 2971 C C . ASP B 1 122 ? -9.352 -44.440 22.367 1.00 26.60 111 ASP B C 1
ATOM 2972 O O . ASP B 1 122 ? -8.851 -44.376 23.503 1.00 27.67 111 ASP B O 1
ATOM 2977 N N . TRP B 1 123 ? -10.595 -44.054 22.109 1.00 27.10 112 TRP B N 1
ATOM 2978 C CA . TRP B 1 123 ? -11.403 -43.365 23.105 1.00 28.54 112 TRP B CA 1
ATOM 2979 C C . TRP B 1 123 ? -11.693 -44.273 24.305 1.00 29.41 112 TRP B C 1
ATOM 2980 O O . TRP B 1 123 ? -11.766 -43.811 25.455 1.00 30.48 112 TRP B O 1
ATOM 2991 N N . ARG B 1 124 ? -11.813 -45.578 24.054 1.00 30.40 113 ARG B N 1
ATOM 2992 C CA . ARG B 1 124 ? -12.090 -46.518 25.141 1.00 32.51 113 ARG B CA 1
ATOM 2993 C C . ARG B 1 124 ? -11.009 -46.540 26.208 1.00 32.15 113 ARG B C 1
ATOM 2994 O O . ARG B 1 124 ? -11.293 -46.825 27.370 1.00 33.36 113 ARG B O 1
ATOM 3002 N N . ARG B 1 125 ? -9.762 -46.294 25.824 1.00 31.79 114 ARG B N 1
ATOM 3003 C CA . ARG B 1 125 ? -8.666 -46.284 26.795 1.00 32.83 114 ARG B CA 1
ATOM 3004 C C . ARG B 1 125 ? -8.847 -45.234 27.890 1.00 33.20 114 ARG B C 1
ATOM 3005 O O . ARG B 1 125 ? -8.341 -45.404 28.995 1.00 34.16 114 ARG B O 1
ATOM 3013 N N . MET B 1 126 ? -9.557 -44.150 27.578 1.00 32.92 115 MET B N 1
ATOM 3014 C CA . MET B 1 126 ? -9.809 -43.096 28.553 1.00 34.41 115 MET B CA 1
ATOM 3015 C C . MET B 1 126 ? -10.734 -43.572 29.676 1.00 36.42 115 MET B C 1
ATOM 3016 O O . MET B 1 126 ? -10.780 -42.950 30.731 1.00 37.09 115 MET B O 1
ATOM 3021 N N . ASN B 1 127 ? -11.486 -44.650 29.428 1.00 38.21 116 ASN B N 1
ATOM 3022 C CA . ASN B 1 127 ? -12.379 -45.250 30.425 1.00 40.90 116 ASN B CA 1
ATOM 3023 C C . ASN B 1 127 ? -11.652 -46.145 31.404 1.00 42.45 116 ASN B C 1
ATOM 3024 O O . ASN B 1 127 ? -12.207 -46.501 32.443 1.00 44.26 116 ASN B O 1
ATOM 3029 N N . GLU B 1 128 ? -10.430 -46.540 31.064 1.00 42.92 117 GLU B N 1
ATOM 3030 C CA . GLU B 1 128 ? -9.672 -47.470 31.897 1.00 45.05 117 GLU B CA 1
ATOM 3031 C C . GLU B 1 128 ? -8.655 -46.758 32.763 1.00 45.29 117 GLU B C 1
ATOM 3032 O O . GLU B 1 128 ? -8.677 -46.868 33.978 1.00 46.59 117 GLU B O 1
ATOM 3038 N N . ASN B 1 129 ? -7.776 -46.018 32.113 1.00 44.52 118 ASN B N 1
ATOM 3039 C CA . ASN B 1 129 ? -6.683 -45.317 32.760 1.00 44.44 118 ASN B CA 1
ATOM 3040 C C . ASN B 1 129 ? -6.504 -44.045 31.948 1.00 42.72 118 ASN B C 1
ATOM 3041 O O . ASN B 1 129 ? -6.034 -44.099 30.806 1.00 41.17 118 ASN B O 1
ATOM 3046 N N . VAL B 1 130 ? -6.903 -42.905 32.509 1.00 42.22 119 VAL B N 1
ATOM 3047 C CA . VAL B 1 130 ? -6.833 -41.635 31.772 1.00 40.94 119 VAL B CA 1
ATOM 3048 C C . VAL B 1 130 ? -5.402 -41.284 31.380 1.00 38.91 119 VAL B C 1
ATOM 3049 O O . VAL B 1 130 ? -5.144 -40.921 30.236 1.00 37.52 119 VAL B O 1
ATOM 3053 N N . ALA B 1 131 ? -4.465 -41.394 32.310 1.00 38.85 120 ALA B N 1
ATOM 3054 C CA . ALA B 1 131 ? -3.068 -41.072 31.994 1.00 38.05 120 ALA B CA 1
ATOM 3055 C C . ALA B 1 131 ? -2.528 -41.890 30.812 1.00 36.91 120 ALA B C 1
ATOM 3056 O O . ALA B 1 131 ? -1.847 -41.366 29.927 1.00 35.62 120 ALA B O 1
ATOM 3058 N N . ASP B 1 132 ? -2.831 -43.182 30.812 1.00 37.04 121 ASP B N 1
ATOM 3059 C CA . AS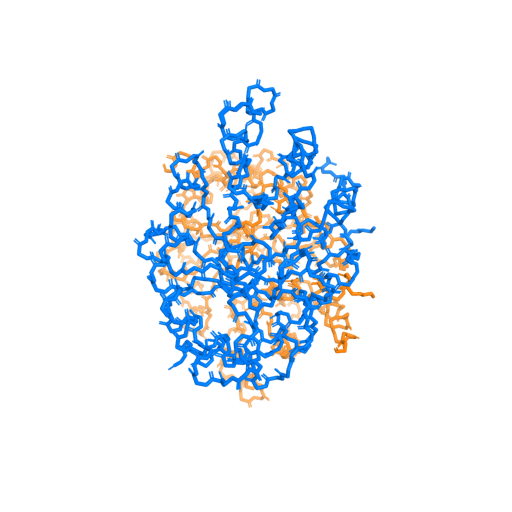P B 1 132 ? -2.406 -44.073 29.747 1.00 35.99 121 ASP B CA 1
ATOM 3060 C C . ASP B 1 132 ? -3.132 -43.732 28.452 1.00 34.00 121 ASP B C 1
ATOM 3061 O O . ASP B 1 132 ? -2.545 -43.759 27.372 1.00 33.56 121 ASP B O 1
ATOM 3066 N N . GLY B 1 133 ? -4.424 -43.454 28.571 1.00 32.56 122 GLY B N 1
ATOM 3067 C CA . GLY B 1 133 ? -5.215 -43.039 27.416 1.00 30.36 122 GLY B CA 1
ATOM 3068 C C . GLY B 1 133 ? -4.669 -41.772 26.771 1.00 29.49 122 GLY B C 1
ATOM 3069 O O . GLY B 1 133 ? -4.614 -41.677 25.545 1.00 28.59 122 GLY B O 1
ATOM 3070 N N . GLU B 1 134 ? -4.265 -40.797 27.584 1.00 30.34 123 GLU B N 1
ATOM 3071 C CA . GLU B 1 134 ? -3.625 -39.565 27.070 1.00 29.91 123 GLU B CA 1
ATOM 3072 C C . GLU B 1 134 ? -2.299 -39.874 26.358 1.00 29.52 123 GLU B C 1
ATOM 3073 O O . GLU B 1 134 ? -2.043 -39.364 25.266 1.00 29.00 123 GLU B O 1
ATOM 3079 N N A SER B 1 135 ? -1.474 -40.711 26.980 0.50 30.64 124 SER B N 1
ATOM 3080 N N B SER B 1 135 ? -1.465 -40.711 26.966 0.50 30.82 124 SER B N 1
ATOM 3081 C CA A SER B 1 135 ? -0.205 -41.114 26.386 0.50 30.69 124 SER B CA 1
ATOM 3082 C CA B SER B 1 135 ? -0.189 -41.075 26.355 0.50 31.02 124 SER B CA 1
ATOM 3083 C C A SER B 1 135 ? -0.423 -41.742 25.007 0.50 29.88 124 SER B C 1
ATOM 3084 C C B SER B 1 135 ? -0.385 -41.783 25.007 0.50 30.14 124 SER B C 1
ATOM 3085 O O A SER B 1 135 ? 0.250 -41.396 24.036 0.50 29.25 124 SER B O 1
ATOM 3086 O O B SER B 1 135 ? 0.362 -41.545 24.058 0.50 29.96 124 SER B O 1
ATOM 3091 N N . ARG B 1 136 ? -1.388 -42.654 24.922 1.00 29.19 125 ARG B N 1
ATOM 3092 C CA . ARG B 1 136 ? -1.689 -43.330 23.657 1.00 28.96 125 ARG B CA 1
ATOM 3093 C C . ARG B 1 136 ? -2.135 -42.332 22.582 1.00 27.74 125 ARG B C 1
ATOM 3094 O O . ARG B 1 136 ? -1.780 -42.483 21.423 1.00 27.34 125 ARG B O 1
ATOM 3102 N N . ILE B 1 137 ? -2.941 -41.342 22.959 1.00 26.74 126 ILE B N 1
ATOM 3103 C CA . ILE B 1 137 ? -3.380 -40.328 22.015 1.00 26.55 126 ILE B CA 1
ATOM 3104 C C . ILE B 1 137 ? -2.176 -39.555 21.480 1.00 26.63 126 ILE B C 1
ATOM 3105 O O . ILE B 1 137 ? -2.052 -39.364 20.261 1.00 26.49 126 ILE B O 1
ATOM 3110 N N A ARG B 1 138 ? -1.295 -39.106 22.371 0.50 27.84 127 ARG B N 1
ATOM 3111 N N B ARG B 1 138 ? -1.292 -39.104 22.370 0.50 27.93 127 ARG B N 1
ATOM 3112 C CA A ARG B 1 138 ? -0.135 -38.331 21.946 0.50 28.48 127 ARG B CA 1
ATOM 3113 C CA B ARG B 1 138 ? -0.124 -38.339 21.940 0.50 28.66 127 ARG B CA 1
ATOM 3114 C C A ARG B 1 138 ? 0.742 -39.116 20.973 0.50 28.74 127 ARG B C 1
ATOM 3115 C C B ARG B 1 138 ? 0.710 -39.130 20.944 0.50 28.78 127 ARG B C 1
ATOM 3116 O O A ARG B 1 138 ? 1.233 -38.557 19.986 0.50 28.97 127 ARG B O 1
ATOM 3117 O O B ARG B 1 138 ? 1.136 -38.593 19.914 0.50 28.80 127 ARG B O 1
ATOM 3132 N N . LEU B 1 139 ? 0.919 -40.407 21.244 1.00 29.11 128 LEU B N 1
ATOM 3133 C CA . LEU B 1 139 ? 1.727 -41.274 20.385 1.00 30.13 128 LEU B CA 1
ATOM 3134 C C . LEU B 1 139 ? 1.061 -41.492 19.027 1.00 28.99 128 LEU B C 1
ATOM 3135 O O . LEU B 1 139 ? 1.703 -41.368 17.983 1.00 30.24 128 LEU B O 1
ATOM 3140 N N . LEU B 1 140 ? -0.231 -41.810 19.046 1.00 27.22 129 LEU B N 1
ATOM 3141 C CA . LEU B 1 140 ? -0.954 -42.058 17.818 1.00 26.55 129 LEU B CA 1
ATOM 3142 C C . LEU B 1 140 ? -0.923 -40.821 16.918 1.00 26.19 129 LEU B C 1
ATOM 3143 O O . LEU B 1 140 ? -0.586 -40.897 15.735 1.00 26.17 129 LEU B O 1
ATOM 3148 N N . VAL B 1 141 ? -1.319 -39.690 17.482 1.00 25.81 130 VAL B N 1
ATOM 3149 C CA . VAL B 1 141 ? -1.417 -38.475 16.697 1.00 25.62 130 VAL B CA 1
ATOM 3150 C C . VAL B 1 141 ? -0.055 -38.027 16.194 1.00 26.17 130 VAL B C 1
ATOM 3151 O O . VAL B 1 141 ? 0.077 -37.663 15.016 1.00 26.39 130 VAL B O 1
ATOM 3155 N N . SER B 1 142 ? 0.978 -38.101 17.025 1.00 26.86 131 SER B N 1
ATOM 3156 C CA . SER B 1 142 ? 2.300 -37.670 16.577 1.00 28.62 131 SER B CA 1
ATOM 3157 C C . SER B 1 142 ? 2.837 -38.596 15.476 1.00 29.64 131 SER B C 1
ATOM 3158 O O . SER B 1 142 ? 3.478 -38.143 14.526 1.00 29.97 131 SER B O 1
ATOM 3161 N N . GLU B 1 143 ? 2.572 -39.893 15.597 1.00 29.62 132 GLU B N 1
ATOM 3162 C CA . GLU B 1 143 ? 2.995 -40.836 14.568 1.00 31.38 132 GLU B CA 1
ATOM 3163 C C . GLU B 1 143 ? 2.333 -40.583 13.227 1.00 29.71 132 GLU B C 1
ATOM 3164 O O . GLU B 1 143 ? 2.978 -40.537 12.177 1.00 31.60 132 GLU B O 1
ATOM 3170 N N . VAL B 1 144 ? 1.026 -40.391 13.262 1.00 27.05 133 VAL B N 1
ATOM 3171 C CA . VAL B 1 144 ? 0.300 -40.155 12.028 1.00 26.66 133 VAL B CA 1
ATOM 3172 C C . VAL B 1 144 ? 0.699 -38.812 11.413 1.00 26.49 133 VAL B C 1
ATOM 3173 O O . VAL B 1 144 ? 0.812 -38.697 10.189 1.00 27.59 133 VAL B O 1
ATOM 3177 N N . LYS B 1 145 ? 0.916 -37.791 12.235 1.00 27.55 134 LYS B N 1
ATOM 3178 C CA . LYS B 1 145 ? 1.320 -36.490 11.703 1.00 27.91 134 LYS B CA 1
ATOM 3179 C C . LYS B 1 145 ? 2.613 -36.586 10.909 1.00 28.54 134 LYS B C 1
ATOM 3180 O O . LYS B 1 145 ? 2.786 -35.850 9.933 1.00 28.73 134 LYS B O 1
ATOM 3186 N N . LYS B 1 146 ? 3.503 -37.502 11.286 1.00 28.83 135 LYS B N 1
ATOM 3187 C CA . LYS B 1 146 ? 4.762 -37.665 10.526 1.00 30.41 135 LYS B CA 1
ATOM 3188 C C . LYS B 1 146 ? 4.527 -38.052 9.072 1.00 31.43 135 LYS B C 1
ATOM 3189 O O . LYS B 1 146 ? 5.308 -37.680 8.217 1.00 33.58 135 LYS B O 1
ATOM 3195 N N . VAL B 1 147 ? 3.472 -38.817 8.781 1.00 29.22 136 VAL B N 1
ATOM 3196 C CA . VAL B 1 147 ? 3.243 -39.233 7.389 1.00 31.00 136 VAL B CA 1
ATOM 3197 C C . VAL B 1 147 ? 2.324 -38.254 6.632 1.00 30.91 136 VAL B C 1
ATOM 3198 O O . VAL B 1 147 ? 2.320 -38.205 5.401 1.00 31.65 136 VAL B O 1
ATOM 3202 N N . VAL B 1 148 ? 1.606 -37.423 7.371 1.00 30.07 137 VAL B N 1
ATOM 3203 C CA . VAL B 1 148 ? 0.692 -36.447 6.781 1.00 30.51 137 VAL B CA 1
ATOM 3204 C C . VAL B 1 148 ? 1.450 -35.198 6.296 1.00 30.56 137 VAL B C 1
ATOM 3205 O O . VAL B 1 148 ? 1.021 -34.521 5.366 1.00 29.39 137 VAL B O 1
ATOM 3209 N N . GLY B 1 149 ? 2.636 -34.954 6.853 1.00 31.62 138 GLY B N 1
ATOM 3210 C CA . GLY B 1 149 ? 3.452 -33.828 6.439 1.00 31.87 138 GLY B CA 1
ATOM 3211 C C . GLY B 1 149 ? 2.662 -32.540 6.609 1.00 30.85 138 GLY B C 1
ATOM 3212 O O . GLY B 1 149 ? 1.951 -32.346 7.601 1.00 31.82 138 GLY B O 1
ATOM 3213 N N . PRO B 1 150 ? 2.759 -31.647 5.636 1.00 30.88 139 PRO B N 1
ATOM 3214 C CA . PRO B 1 150 ? 2.051 -30.379 5.772 1.00 30.64 139 PRO B CA 1
ATOM 3215 C C . PRO B 1 150 ? 0.544 -30.437 5.527 1.00 29.71 139 PRO B C 1
ATOM 3216 O O . PRO B 1 150 ? -0.109 -29.413 5.678 1.00 31.12 139 PRO B O 1
ATOM 3220 N N . LYS B 1 151 ? -0.003 -31.591 5.136 1.00 27.04 140 LYS B N 1
ATOM 3221 C CA . LYS B 1 151 ? -1.451 -31.718 4.977 1.00 27.36 140 LYS B CA 1
ATOM 3222 C C . LYS B 1 151 ? -2.108 -31.730 6.334 1.00 26.67 140 LYS B C 1
ATOM 3223 O O . LYS B 1 151 ? -1.455 -31.899 7.374 1.00 28.95 140 LYS B O 1
ATOM 3229 N N . THR B 1 152 ? -3.421 -31.564 6.311 1.00 25.01 141 THR B N 1
ATOM 3230 C CA . THR B 1 152 ? -4.199 -31.435 7.532 1.00 25.00 141 THR B CA 1
ATOM 3231 C C . THR B 1 152 ? -4.567 -32.756 8.183 1.00 24.37 141 THR B C 1
ATOM 3232 O O . THR B 1 152 ? -5.158 -33.633 7.542 1.00 25.37 141 THR B O 1
ATOM 3236 N N . LEU B 1 153 ? -4.244 -32.869 9.481 1.00 24.30 142 LEU B N 1
ATOM 3237 C CA . LEU B 1 153 ? -4.630 -34.023 10.312 1.00 24.11 142 LEU B CA 1
ATOM 3238 C C . LEU B 1 153 ? -5.691 -33.567 11.314 1.00 23.87 142 LEU B C 1
ATOM 3239 O O . LEU B 1 153 ? -5.427 -32.750 12.208 1.00 24.19 142 LEU B O 1
ATOM 3244 N N . LYS B 1 154 ? -6.898 -34.075 11.131 1.00 22.99 143 LYS B N 1
ATOM 3245 C CA . LYS B 1 154 ? -7.998 -33.847 12.075 1.00 23.02 143 LYS B CA 1
ATOM 3246 C C . LYS B 1 154 ? -8.029 -35.026 13.036 1.00 22.56 143 LYS B C 1
ATOM 3247 O O . LYS B 1 154 ? -7.852 -36.170 12.621 1.00 24.41 143 LYS B O 1
ATOM 3253 N N . VAL B 1 155 ? -8.163 -34.761 14.332 1.00 22.59 144 VAL B N 1
ATOM 3254 C CA . VAL B 1 155 ? -8.212 -35.818 15.322 1.00 22.79 144 VAL B CA 1
ATOM 3255 C C . VAL B 1 155 ? -9.615 -35.861 15.911 1.00 22.61 144 VAL B C 1
ATOM 3256 O O . VAL B 1 155 ? -10.136 -34.852 16.435 1.00 22.88 144 VAL B O 1
ATOM 3260 N N . VAL B 1 156 ? -10.230 -37.028 15.814 1.00 23.03 145 VAL B N 1
ATOM 3261 C CA . VAL B 1 156 ? -11.614 -37.236 16.221 1.00 22.88 145 VAL B CA 1
ATOM 3262 C C . VAL B 1 156 ? -11.630 -37.731 17.666 1.00 23.98 145 VAL B C 1
ATOM 3263 O O . VAL B 1 156 ? -11.075 -38.783 17.967 1.00 24.12 145 VAL B O 1
ATOM 3267 N N . LEU B 1 157 ? -12.301 -36.981 18.542 1.00 23.88 146 LEU B N 1
ATOM 3268 C CA . LEU B 1 157 ? -12.194 -37.202 19.978 1.00 24.89 146 LEU B CA 1
ATOM 3269 C C . LEU B 1 157 ? -13.222 -38.159 20.571 1.00 26.91 146 LEU B C 1
ATOM 3270 O O . LEU B 1 157 ? -13.080 -38.586 21.720 1.00 30.02 146 LEU B O 1
ATOM 3275 N N . SER B 1 158 ? -14.263 -38.472 19.822 1.00 27.24 147 SER B N 1
ATOM 3276 C CA . SER B 1 158 ? -15.312 -39.370 20.297 1.00 29.87 147 SER B CA 1
ATOM 3277 C C . SER B 1 158 ? -15.691 -40.301 19.167 1.00 30.35 147 SER B C 1
ATOM 3278 O O . SER B 1 158 ? -15.688 -39.909 17.990 1.00 28.98 147 SER B O 1
ATOM 3281 N N A GLY B 1 159 ? -16.175 -41.479 19.565 0.50 31.35 148 GLY B N 1
ATOM 3282 N N B GLY B 1 159 ? -15.887 -41.577 19.486 0.50 32.90 148 GLY B N 1
ATOM 3283 C CA A GLY B 1 159 ? -16.616 -42.512 18.641 0.50 32.87 148 GLY B CA 1
ATOM 3284 C CA B GLY B 1 159 ? -16.118 -42.581 18.450 0.50 35.19 148 GLY B CA 1
ATOM 3285 C C A GLY B 1 159 ? -18.026 -43.002 18.906 0.50 34.89 148 GLY B C 1
ATOM 3286 C C B GLY B 1 159 ? -17.377 -43.366 18.671 0.50 37.89 148 GLY B C 1
ATOM 3287 O O A GLY B 1 159 ? -19.003 -42.227 18.844 0.50 34.49 148 GLY B O 1
ATOM 3288 O O B GLY B 1 159 ? -17.437 -44.561 18.379 0.50 39.79 148 GLY B O 1
ATOM 3289 N N A GLY B 1 160 ? -18.123 -44.287 19.249 0.50 36.42 149 GLY B N 1
ATOM 3290 N N B GLY B 1 160 ? -18.396 -42.699 19.190 0.50 39.85 149 GLY B N 1
ATOM 3291 C CA A GLY B 1 160 ? -19.412 -44.951 19.423 0.50 38.68 149 GLY B CA 1
ATOM 3292 C CA B GLY B 1 160 ? -19.645 -43.376 19.431 0.50 41.53 149 GLY B CA 1
ATOM 3293 C C A GLY B 1 160 ? -20.172 -44.737 20.716 0.50 40.47 149 GLY B C 1
ATOM 3294 C C B GLY B 1 160 ? -20.132 -43.149 20.837 0.50 42.38 149 GLY B C 1
ATOM 3295 O O A GLY B 1 160 ? -21.314 -45.204 20.844 0.50 41.90 149 GLY B O 1
ATOM 3296 O O B GLY B 1 160 ? -20.872 -42.216 21.098 0.50 42.84 149 GLY B O 1
ATOM 3297 N N A GLU B 1 161 ? -19.573 -44.039 21.679 0.50 41.11 150 GLU B N 1
ATOM 3298 N N B GLU B 1 161 ? -19.703 -44.005 21.753 0.50 43.07 150 GLU B N 1
ATOM 3299 C CA A GLU B 1 161 ? -20.268 -43.809 22.947 0.50 42.45 150 GLU B CA 1
ATOM 3300 C CA B GLU B 1 161 ? -20.162 -43.916 23.124 0.50 43.56 150 GLU B CA 1
ATOM 3301 C C A GLU B 1 161 ? -20.056 -42.427 23.572 0.50 41.47 150 GLU B C 1
ATOM 3302 C C B GLU B 1 161 ? -19.971 -42.512 23.703 0.50 42.20 150 GLU B C 1
ATOM 3303 O O A GLU B 1 161 ? -19.135 -41.685 23.217 0.50 40.48 150 GLU B O 1
ATOM 3304 O O B GLU B 1 161 ? -18.975 -41.837 23.432 0.50 41.28 150 GLU B O 1
ATOM 3315 N N . LEU B 1 162 ? -20.949 -42.071 24.487 1.00 42.33 151 LEU B N 1
ATOM 3316 C CA . LEU B 1 162 ? -20.869 -40.777 25.150 1.00 41.36 151 LEU B CA 1
ATOM 3317 C C . LEU B 1 162 ? -19.933 -40.905 26.342 1.00 40.13 151 LEU B C 1
ATOM 3318 O O . LEU B 1 162 ? -20.048 -41.837 27.141 1.00 42.04 151 LEU B O 1
ATOM 3323 N N . GLN B 1 163 ? -18.955 -40.012 26.403 1.00 37.44 152 GLN B N 1
ATOM 3324 C CA . GLN B 1 163 ? -18.027 -39.939 27.517 1.00 35.38 152 GLN B CA 1
ATOM 3325 C C . GLN B 1 163 ? -18.165 -38.551 28.185 1.00 34.07 152 GLN B C 1
ATOM 3326 O O . GLN B 1 163 ? -18.601 -37.565 27.583 1.00 34.34 152 GLN B O 1
ATOM 3332 N N . GLY B 1 164 ? -17.800 -38.502 29.448 1.00 32.39 153 GLY B N 1
ATOM 3333 C CA . GLY B 1 164 ? -17.874 -37.269 30.221 1.00 31.42 153 GLY B CA 1
ATOM 3334 C C . GLY B 1 164 ? -16.982 -36.132 29.758 1.00 29.72 153 GLY B C 1
ATOM 3335 O O . GLY B 1 164 ? -15.972 -36.321 29.055 1.00 29.29 153 GLY B O 1
ATOM 3336 N N . GLY B 1 165 ? -17.357 -34.930 30.198 1.00 28.70 154 GLY B N 1
ATOM 3337 C CA . GLY B 1 165 ? -16.595 -33.735 29.858 1.00 28.06 154 GLY B CA 1
ATOM 3338 C C . GLY B 1 165 ? -15.124 -33.765 30.231 1.00 27.62 154 GLY B C 1
ATOM 3339 O O . GLY B 1 165 ? -14.285 -33.280 29.478 1.00 28.31 154 GLY B O 1
ATOM 3340 N N . ASP B 1 166 ? -14.790 -34.315 31.396 1.00 28.25 155 ASP B N 1
ATOM 3341 C CA . ASP B 1 166 ? -13.388 -34.351 31.794 1.00 29.05 155 ASP B CA 1
ATOM 3342 C C . ASP B 1 166 ? -12.557 -35.203 30.839 1.00 28.23 155 ASP B C 1
ATOM 3343 O O . ASP B 1 166 ? -11.426 -34.848 30.511 1.00 28.71 155 ASP B O 1
ATOM 3348 N N . ILE B 1 167 ? -13.112 -36.324 30.393 1.00 29.11 156 ILE B N 1
ATOM 3349 C CA . ILE B 1 167 ? -12.429 -37.200 29.428 1.00 29.31 156 ILE B CA 1
ATOM 3350 C C . ILE B 1 167 ? -12.244 -36.479 28.089 1.00 28.08 156 ILE B C 1
ATOM 3351 O O . ILE B 1 167 ? -11.172 -36.489 27.523 1.00 27.61 156 ILE B O 1
ATOM 3356 N N . ILE B 1 168 ? -13.297 -35.850 27.590 1.00 28.35 157 ILE B N 1
ATOM 3357 C CA . ILE B 1 168 ? -13.215 -35.116 26.327 1.00 28.28 157 ILE B CA 1
ATOM 3358 C C . ILE B 1 168 ? -12.149 -34.014 26.389 1.00 27.21 157 ILE B C 1
ATOM 3359 O O . ILE B 1 168 ? -11.341 -33.862 25.458 1.00 27.63 157 ILE B O 1
ATOM 3364 N N . SER B 1 169 ? -12.145 -33.254 27.494 1.00 27.00 158 SER B N 1
ATOM 3365 C CA . SER B 1 169 ? -11.157 -32.196 27.670 1.00 27.38 158 SER B CA 1
ATOM 3366 C C . SER B 1 169 ? -9.738 -32.751 27.634 1.00 27.33 158 SER B C 1
ATOM 3367 O O . SER B 1 169 ? -8.873 -32.211 26.958 1.00 27.66 158 SER B O 1
ATOM 3370 N N A ARG B 1 170 ? -9.502 -33.828 28.381 0.50 27.15 159 ARG B N 1
ATOM 3371 N N B ARG B 1 170 ? -9.497 -33.829 28.385 0.50 27.24 159 ARG B N 1
ATOM 3372 C CA A ARG B 1 170 ? -8.180 -34.430 28.424 0.50 27.15 159 ARG B CA 1
ATOM 3373 C CA B ARG B 1 170 ? -8.169 -34.430 28.415 0.50 27.28 159 ARG B CA 1
ATOM 3374 C C A ARG B 1 170 ? -7.773 -35.027 27.074 0.50 26.32 159 ARG B C 1
ATOM 3375 C C B ARG B 1 170 ? -7.779 -34.989 27.048 0.50 26.37 159 ARG B C 1
ATOM 3376 O O A ARG B 1 170 ? -6.606 -34.995 26.722 0.50 26.71 159 ARG B O 1
ATOM 3377 O O B ARG B 1 170 ? -6.631 -34.884 26.652 0.50 26.87 159 ARG B O 1
ATOM 3392 N N . ALA B 1 171 ? -8.725 -35.604 26.351 1.00 25.94 160 ALA B N 1
ATOM 3393 C CA . ALA B 1 171 ? -8.462 -36.125 25.001 1.00 25.00 160 ALA B CA 1
ATOM 3394 C C . ALA B 1 171 ? -8.068 -34.975 24.060 1.00 25.32 160 ALA B C 1
ATOM 3395 O O . ALA B 1 171 ? -7.116 -35.093 23.268 1.00 25.61 160 ALA B O 1
ATOM 3397 N N . ALA B 1 172 ? -8.794 -33.863 24.170 1.00 25.13 161 ALA B N 1
ATOM 3398 C CA . ALA B 1 172 ? -8.493 -32.669 23.371 1.00 25.09 161 ALA B CA 1
ATOM 3399 C C . ALA B 1 172 ? -7.070 -32.184 23.588 1.00 25.31 161 ALA B C 1
ATOM 3400 O O . ALA B 1 172 ? -6.325 -31.941 22.643 1.00 25.10 161 ALA B O 1
ATOM 3402 N N . VAL B 1 173 ? -6.701 -32.008 24.856 1.00 25.72 162 VAL B N 1
ATOM 3403 C CA . VAL B 1 173 ? -5.360 -31.544 25.172 1.00 26.56 162 VAL B CA 1
ATOM 3404 C C . VAL B 1 173 ? -4.293 -32.503 24.651 1.00 26.74 162 VAL B C 1
ATOM 3405 O O . VAL B 1 173 ? -3.296 -32.076 24.073 1.00 27.05 162 VAL B O 1
ATOM 3409 N N . ALA B 1 174 ? -4.490 -33.807 24.861 1.00 26.99 163 ALA B N 1
ATOM 3410 C CA . ALA B 1 174 ? -3.511 -34.793 24.394 1.00 26.67 163 ALA B CA 1
ATOM 3411 C C . ALA B 1 174 ? -3.365 -34.740 22.862 1.00 25.52 163 ALA B C 1
ATOM 3412 O O . ALA B 1 174 ? -2.272 -34.848 22.329 1.00 26.72 163 ALA B O 1
ATOM 3414 N N . ALA B 1 175 ? -4.485 -34.606 22.165 1.00 25.45 164 ALA B N 1
ATOM 3415 C CA . ALA B 1 175 ? -4.471 -34.520 20.697 1.00 24.85 164 ALA B CA 1
ATOM 3416 C C . ALA B 1 175 ? -3.707 -33.293 20.221 1.00 25.40 164 ALA B C 1
ATOM 3417 O O . ALA B 1 175 ? -2.932 -33.361 19.273 1.00 25.66 164 ALA B O 1
ATOM 3419 N N . LEU B 1 176 ? -3.915 -32.167 20.897 1.00 25.80 165 LEU B N 1
ATOM 3420 C CA . LEU B 1 176 ? -3.176 -30.950 20.554 1.00 25.44 165 LEU B CA 1
ATOM 3421 C C . LEU B 1 176 ? -1.687 -31.138 20.809 1.00 26.59 165 LEU B C 1
ATOM 3422 O O . LEU B 1 176 ? -0.854 -30.794 19.975 1.00 28.00 165 LEU B O 1
ATOM 3427 N N . GLU B 1 177 ? -1.350 -31.696 21.973 1.00 26.50 166 GLU B N 1
ATOM 3428 C CA . GLU B 1 177 ? 0.048 -31.973 22.280 1.00 28.27 166 GLU B CA 1
ATOM 3429 C C . GLU B 1 177 ? 0.708 -32.913 21.253 1.00 28.35 166 GLU B C 1
ATOM 3430 O O . GLU B 1 177 ? 1.904 -32.800 20.959 1.00 31.04 166 GLU B O 1
ATOM 3436 N N . GLY B 1 178 ? -0.053 -33.870 20.741 1.00 28.32 167 GLY B N 1
ATOM 3437 C CA . GLY B 1 178 ? 0.453 -34.788 19.735 1.00 28.08 167 GLY B CA 1
ATOM 3438 C C . GLY B 1 178 ? 0.622 -34.185 18.346 1.00 28.13 167 GLY B C 1
ATOM 3439 O O . GLY B 1 178 ? 1.213 -34.828 17.468 1.00 29.40 167 GLY B O 1
ATOM 3440 N N . GLY B 1 179 ? 0.096 -32.976 18.116 1.00 28.20 168 GLY B N 1
ATOM 3441 C CA . GLY B 1 179 ? 0.235 -32.324 16.810 1.00 28.26 168 GLY B CA 1
ATOM 3442 C C . GLY B 1 179 ? -1.003 -32.179 15.945 1.00 27.26 168 GLY B C 1
ATOM 3443 O O . GLY B 1 179 ? -0.885 -31.879 14.754 1.00 28.12 168 GLY B O 1
ATOM 3444 N N . ALA B 1 180 ? -2.189 -32.371 16.511 1.00 25.50 169 ALA B N 1
ATOM 3445 C CA . ALA B 1 180 ? -3.427 -32.206 15.739 1.00 25.44 169 ALA B CA 1
ATOM 3446 C C . ALA B 1 180 ? -3.480 -30.848 15.058 1.00 24.76 169 A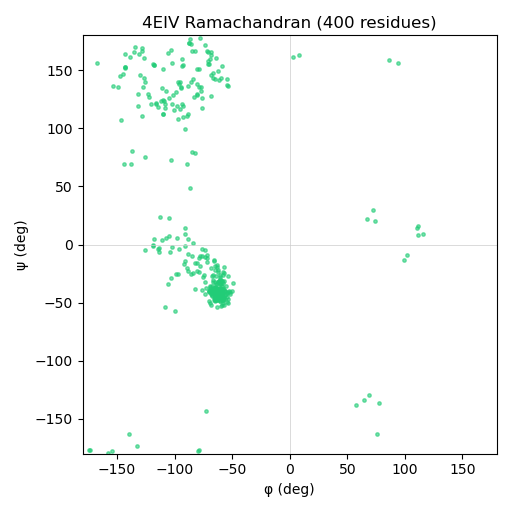LA B C 1
ATOM 3447 O O . ALA B 1 180 ? -3.143 -29.835 15.660 1.00 26.16 169 ALA B O 1
ATOM 3449 N N . ASP B 1 181 ? -3.893 -30.837 13.792 1.00 24.70 170 ASP B N 1
ATOM 3450 C CA . ASP B 1 181 ? -4.184 -29.572 13.088 1.00 24.62 170 ASP B CA 1
ATOM 3451 C C . ASP B 1 181 ? -5.666 -29.140 13.280 1.00 23.57 170 ASP B C 1
ATOM 3452 O O . ASP B 1 181 ? -5.985 -27.977 13.091 1.00 24.97 170 ASP B O 1
ATOM 3457 N N . PHE B 1 182 ? -6.538 -30.069 13.649 1.00 22.77 171 PHE B N 1
ATOM 3458 C CA . PHE B 1 182 ? -7.951 -29.847 13.884 1.00 22.34 171 PHE B CA 1
ATOM 3459 C C . PHE B 1 182 ? -8.399 -30.788 14.987 1.00 22.46 171 PHE B C 1
ATOM 3460 O O . PHE B 1 182 ? -7.945 -31.947 15.034 1.00 22.90 171 PHE B O 1
ATOM 3468 N N . LEU B 1 183 ? -9.339 -30.317 15.814 1.00 23.10 172 LEU B N 1
ATOM 3469 C CA . LEU B 1 183 ? -10.028 -31.177 16.778 1.00 22.72 172 LEU B CA 1
ATOM 3470 C C . LEU B 1 183 ? -11.459 -31.351 16.283 1.00 22.92 172 LEU B C 1
ATOM 3471 O O . LEU B 1 183 ? -12.137 -30.372 16.000 1.00 23.81 172 LEU B O 1
ATOM 3476 N N . GLN B 1 184 ? -11.864 -32.606 16.102 1.00 22.55 173 GLN B N 1
ATOM 3477 C CA . GLN B 1 184 ? -13.174 -32.944 15.592 1.00 22.58 173 GLN B CA 1
ATOM 3478 C C . GLN B 1 184 ? -13.949 -33.577 16.730 1.00 23.19 173 GLN B C 1
ATOM 3479 O O . GLN B 1 184 ? -13.473 -34.477 17.426 1.00 23.86 173 GLN B O 1
ATOM 3485 N N . THR B 1 185 ? -15.192 -33.134 16.879 1.00 23.17 174 THR B N 1
ATOM 3486 C CA . THR B 1 185 ? -15.992 -33.551 18.016 1.00 23.90 174 THR B CA 1
ATOM 3487 C C . THR B 1 185 ? -16.330 -35.029 18.056 1.00 25.31 174 THR B C 1
ATOM 3488 O O . THR B 1 185 ? -16.384 -35.630 19.125 1.00 28.66 174 THR B O 1
ATOM 3492 N N . SER B 1 186 ? -16.562 -35.604 16.894 1.00 24.80 175 SER B N 1
ATOM 3493 C CA . SER B 1 186 ? -17.218 -36.889 16.831 1.00 26.13 175 SER B CA 1
ATOM 3494 C C . SER B 1 186 ? -17.079 -37.446 15.444 1.00 26.56 175 SER B C 1
ATOM 3495 O O . SER B 1 186 ? -16.883 -36.708 14.451 1.00 26.52 175 SER B O 1
ATOM 3498 N N . SER B 1 187 ? -17.177 -38.772 15.394 1.00 28.99 176 SER B N 1
ATOM 3499 C CA . SER B 1 187 ? -16.871 -39.517 14.208 1.00 30.76 176 SER B CA 1
ATOM 3500 C C . SER B 1 187 ? -17.884 -39.461 13.092 1.00 30.83 176 SER B C 1
ATOM 3501 O O . SER B 1 187 ? -17.501 -39.728 11.941 1.00 32.85 176 SER B O 1
ATOM 3504 N N . GLY B 1 188 ? -19.167 -39.218 13.417 1.00 30.68 177 GLY B N 1
ATOM 3505 C CA . GLY B 1 188 ? -20.258 -39.250 12.450 1.00 32.26 177 GLY B CA 1
ATOM 3506 C C . GLY B 1 188 ? -21.033 -40.573 12.483 1.00 33.36 177 GLY B C 1
ATOM 3507 O O . GLY B 1 188 ? -22.132 -40.677 11.923 1.00 36.20 177 GLY B O 1
ATOM 3508 N N . LEU B 1 189 ? -20.477 -41.580 13.152 1.00 33.30 178 LEU B N 1
ATOM 3509 C CA . LEU B 1 189 ? -21.143 -42.869 13.308 1.00 34.47 178 LEU B CA 1
ATOM 3510 C C . LEU B 1 189 ? -21.743 -42.974 14.684 1.00 35.02 178 LEU B C 1
ATOM 3511 O O . LEU B 1 189 ? -21.307 -42.309 15.622 1.00 34.29 178 LEU B O 1
ATOM 3516 N N . GLY B 1 190 ? -22.753 -43.822 14.822 1.00 35.73 179 GLY B N 1
ATOM 3517 C CA . GLY B 1 190 ? -23.422 -43.966 16.108 1.00 37.17 179 GLY B CA 1
ATOM 3518 C C . GLY B 1 190 ? -24.350 -42.791 16.414 1.00 36.65 179 GLY B C 1
ATOM 3519 O O . GLY B 1 190 ? -24.685 -41.995 15.534 1.00 36.47 179 GLY B O 1
ATOM 3520 N N . ALA B 1 191 ? -24.726 -42.653 17.681 1.00 36.97 180 ALA B N 1
ATOM 3521 C CA . ALA B 1 191 ? -25.719 -41.641 18.080 1.00 37.76 180 ALA B CA 1
ATOM 3522 C C . ALA B 1 191 ? -25.137 -40.409 18.773 1.00 36.54 180 ALA B C 1
ATOM 3523 O O . ALA B 1 191 ? -25.848 -39.425 19.012 1.00 38.39 180 ALA B O 1
ATOM 3525 N N . THR B 1 192 ? -23.843 -40.438 19.050 1.00 36.28 181 THR B N 1
ATOM 3526 C CA . THR B 1 192 ? -23.194 -39.363 19.790 1.00 35.61 181 THR B CA 1
ATOM 3527 C C . THR B 1 192 ? -22.518 -38.389 18.856 1.00 33.35 181 THR B C 1
ATOM 3528 O O . THR B 1 192 ? -21.600 -38.770 18.137 1.00 33.80 181 THR B O 1
ATOM 3532 N N . HIS B 1 193 ? -22.950 -37.120 18.899 1.00 30.76 182 HIS B N 1
ATOM 3533 C CA . HIS B 1 193 ? -22.353 -36.067 18.068 1.00 28.09 182 HIS B CA 1
ATOM 3534 C C . HIS B 1 193 ? -22.081 -34.846 18.925 1.00 26.81 182 HIS B C 1
ATOM 3535 O O . HIS B 1 193 ? -22.220 -34.879 20.148 1.00 27.88 182 HIS B O 1
ATOM 3542 N N . ALA B 1 194 ? -21.666 -33.763 18.288 1.00 25.27 183 ALA B N 1
ATOM 3543 C CA . ALA B 1 194 ? -21.371 -32.544 19.001 1.00 24.61 183 ALA B CA 1
ATOM 3544 C C . ALA B 1 194 ? -22.528 -32.088 19.837 1.00 24.79 183 ALA B C 1
ATOM 3545 O O . ALA B 1 194 ? -23.678 -32.210 19.428 1.00 26.15 183 ALA B O 1
ATOM 3547 N N . THR B 1 195 ? -22.225 -31.548 21.017 1.00 24.93 184 THR B N 1
ATOM 3548 C CA . THR B 1 195 ? -23.234 -30.846 21.801 1.00 25.79 184 THR B CA 1
ATOM 3549 C C . THR B 1 195 ? -22.648 -29.476 22.168 1.00 25.37 184 THR B C 1
ATOM 3550 O O . THR B 1 195 ? -21.445 -29.254 22.055 1.00 25.54 184 THR B O 1
ATOM 3554 N N . MET B 1 196 ? -23.498 -28.571 22.637 1.00 25.66 185 MET B N 1
ATOM 3555 C CA . MET B 1 196 ? -23.044 -27.276 23.092 1.00 26.54 185 MET B CA 1
ATOM 3556 C C . MET B 1 196 ? -21.951 -27.483 24.146 1.00 25.73 185 MET B C 1
ATOM 3557 O O . MET B 1 196 ? -20.910 -26.823 24.146 1.00 25.13 185 MET B O 1
ATOM 3562 N N . PHE B 1 197 ? -22.171 -28.445 25.033 1.00 26.36 186 PHE B N 1
ATOM 3563 C CA . PHE B 1 197 ? -21.229 -28.755 26.088 1.00 26.76 186 PHE B CA 1
ATOM 3564 C C . PHE B 1 197 ? -19.862 -29.184 25.568 1.00 25.11 186 PHE B C 1
ATOM 3565 O O . PHE B 1 197 ? -18.813 -28.643 25.983 1.00 26.09 186 PHE B O 1
ATOM 3573 N N . THR B 1 198 ? -19.826 -30.116 24.607 1.00 25.11 187 THR B N 1
ATOM 3574 C CA . THR B 1 198 ? -18.510 -30.558 24.140 1.00 25.42 187 THR B CA 1
ATOM 3575 C C . THR B 1 198 ? -17.818 -29.516 23.257 1.00 24.76 187 THR B C 1
ATOM 3576 O O . THR B 1 198 ? -16.587 -29.405 23.291 1.00 24.87 187 THR B O 1
ATOM 3580 N N . VAL B 1 199 ? -18.576 -28.736 22.488 1.00 24.99 188 VAL B N 1
ATOM 3581 C CA . VAL B 1 199 ? -17.966 -27.668 21.684 1.00 24.62 188 VAL B CA 1
ATOM 3582 C C . VAL B 1 199 ? -17.345 -26.621 22.620 1.00 24.76 188 VAL B C 1
ATOM 3583 O O . VAL B 1 199 ? -16.234 -26.122 22.368 1.00 24.78 188 VAL B O 1
ATOM 3587 N N . HIS B 1 200 ? -18.007 -26.350 23.742 1.00 25.02 189 HIS B N 1
ATOM 3588 C CA . HIS B 1 200 ? -17.479 -25.408 24.731 1.00 25.84 189 HIS B CA 1
ATOM 3589 C C . HIS B 1 200 ? -16.171 -25.932 25.318 1.00 25.59 189 HIS B C 1
ATOM 3590 O O . HIS B 1 200 ? -15.177 -25.222 25.407 1.00 26.03 189 HIS B O 1
ATOM 3597 N N . LEU B 1 201 ? -16.170 -27.195 25.720 1.00 25.52 190 LEU B N 1
ATOM 3598 C CA . LEU B 1 201 ? -14.961 -27.770 26.312 1.00 26.09 190 LEU B CA 1
ATOM 3599 C C . LEU B 1 201 ? -13.789 -27.838 25.342 1.00 25.50 190 LEU B C 1
ATOM 3600 O O . LEU B 1 201 ? -12.647 -27.578 25.710 1.00 26.01 190 LEU B O 1
ATOM 3605 N N . ILE B 1 202 ? -14.069 -28.205 24.097 1.00 24.76 191 ILE B N 1
ATOM 3606 C CA . ILE B 1 202 ? -13.037 -28.268 23.073 1.00 24.93 191 ILE B CA 1
ATOM 3607 C C . ILE B 1 202 ? -12.475 -26.856 22.806 1.00 24.03 191 ILE B C 1
ATOM 3608 O O . ILE B 1 202 ? -11.259 -26.660 22.671 1.00 25.74 191 ILE B O 1
ATOM 3613 N N . SER B 1 203 ? -13.347 -25.861 22.775 1.00 24.52 192 SER B N 1
ATOM 3614 C CA . SER B 1 203 ? -12.911 -24.481 22.556 1.00 24.84 192 SER B CA 1
ATOM 3615 C C . SER B 1 203 ? -11.993 -24.016 23.676 1.00 25.34 192 SER B C 1
ATOM 3616 O O . SER B 1 203 ? -10.991 -23.368 23.420 1.00 26.45 192 SER B O 1
ATOM 3619 N N . ILE B 1 204 ? -12.332 -24.362 24.921 1.00 25.71 193 ILE B N 1
ATOM 3620 C CA . ILE B 1 204 ? -11.512 -23.991 26.076 1.00 27.92 193 ILE B CA 1
ATOM 3621 C C . ILE B 1 204 ? -10.162 -24.656 25.971 1.00 27.00 193 ILE B C 1
ATOM 3622 O O . ILE B 1 204 ? -9.141 -24.027 26.167 1.00 28.65 193 ILE B O 1
ATOM 3627 N N . ALA B 1 205 ? -10.141 -25.950 25.653 1.00 26.81 194 ALA B N 1
ATOM 3628 C CA . ALA B 1 205 ? -8.870 -26.651 25.533 1.00 27.50 194 ALA B CA 1
ATOM 3629 C C . ALA B 1 205 ? -7.971 -25.984 24.493 1.00 26.97 194 ALA B C 1
ATOM 3630 O O . ALA B 1 205 ? -6.763 -25.810 24.699 1.00 28.09 194 ALA B O 1
ATOM 3632 N N . LEU B 1 206 ? -8.526 -25.690 23.322 1.00 26.78 195 LEU B N 1
ATOM 3633 C CA . LEU B 1 206 ? -7.738 -25.065 22.281 1.00 27.77 195 LEU B CA 1
ATOM 3634 C C . LEU B 1 206 ? -7.265 -23.670 22.698 1.00 27.63 195 LEU B C 1
ATOM 3635 O O . LEU B 1 206 ? -6.113 -23.306 22.494 1.00 28.66 195 LEU B O 1
ATOM 3640 N N . ARG B 1 207 ? -8.150 -22.887 23.286 1.00 28.14 196 ARG B N 1
ATOM 3641 C CA . ARG B 1 207 ? -7.800 -21.538 23.689 1.00 30.42 196 ARG B CA 1
ATOM 3642 C C . ARG B 1 207 ? -6.633 -21.551 24.665 1.00 31.10 196 ARG B C 1
ATOM 3643 O O . ARG B 1 207 ? -5.673 -20.766 24.525 1.00 32.36 196 ARG B O 1
ATOM 3651 N N . GLU B 1 208 ? -6.708 -22.440 25.660 1.00 31.64 197 GLU B N 1
ATOM 3652 C CA . GLU B 1 208 ? -5.643 -22.557 26.669 1.00 34.04 197 GLU B CA 1
ATOM 3653 C C . GLU B 1 208 ? -4.324 -23.050 26.077 1.00 33.78 197 GLU B C 1
ATOM 3654 O O . GLU B 1 208 ? -3.259 -22.607 26.479 1.00 35.63 197 GLU B O 1
ATOM 3660 N N . TYR B 1 209 ? -4.400 -23.983 25.124 1.00 32.58 198 TYR B N 1
ATOM 3661 C CA . TYR B 1 209 ? -3.205 -24.497 24.443 1.00 33.50 198 TYR B CA 1
ATOM 3662 C C . TYR B 1 209 ? -2.496 -23.386 23.645 1.00 34.79 198 TYR B C 1
ATOM 3663 O O . TYR B 1 209 ? -1.261 -23.308 23.622 1.00 36.22 198 TYR B O 1
ATOM 3672 N N A MET B 1 210 ? -3.283 -22.522 23.001 0.70 35.23 199 MET B N 1
ATOM 3673 N N B MET B 1 210 ? -3.281 -22.516 23.012 0.30 35.64 199 MET B N 1
ATOM 3674 C CA A MET B 1 210 ? -2.717 -21.425 22.218 0.70 37.75 199 MET B CA 1
ATOM 3675 C CA B MET B 1 210 ? -2.728 -21.413 22.226 0.30 37.95 199 MET B CA 1
ATOM 3676 C C A MET B 1 210 ? -2.041 -20.371 23.114 0.70 40.57 199 MET B C 1
ATOM 3677 C C B MET B 1 210 ? -2.090 -20.318 23.094 0.30 40.68 199 MET B C 1
ATOM 3678 O O A MET B 1 210 ? -1.081 -19.747 22.682 0.70 43.25 199 MET B O 1
ATOM 3679 O O B MET B 1 210 ? -1.231 -19.583 22.612 0.30 42.57 199 MET B O 1
ATOM 3688 N N . VAL B 1 211 ? -2.513 -20.210 24.354 1.00 41.99 200 VAL B N 1
ATOM 3689 C CA . VAL B 1 211 ? -1.932 -19.232 25.315 1.00 46.11 200 VAL B CA 1
ATOM 3690 C C . VAL B 1 211 ? -0.581 -19.724 25.817 1.00 50.07 200 VAL B C 1
ATOM 3691 O O . VAL B 1 211 ? 0.361 -18.943 25.963 1.00 52.04 200 VAL B O 1
ATOM 3695 N N . ARG B 1 212 ? -0.503 -21.019 26.116 1.00 52.58 201 ARG B N 1
ATOM 3696 C CA . ARG B 1 212 ? 0.754 -21.633 26.541 1.00 56.37 201 ARG B CA 1
ATOM 3697 C C . ARG B 1 212 ? 1.764 -21.657 25.392 1.00 58.57 201 ARG B C 1
ATOM 3698 O O . ARG B 1 212 ? 2.977 -21.626 25.614 1.00 60.96 201 ARG B O 1
ATOM 3706 N N . GLU B 1 213 ? 1.235 -21.689 24.170 1.00 57.95 202 GLU B N 1
ATOM 3707 C CA . GLU B 1 213 ? 2.027 -21.748 22.943 1.00 59.34 202 GLU B CA 1
ATOM 3708 C C . GLU B 1 213 ? 2.715 -20.407 22.662 1.00 60.67 202 GLU B C 1
ATOM 3709 O O . GLU B 1 213 ? 3.146 -19.696 23.579 1.00 61.49 202 GLU B O 1
ATOM 3715 N N . ARG B 1 230 ? 0.877 -22.746 15.713 1.00 46.21 219 ARG B N 1
ATOM 3716 C CA . ARG B 1 230 ? 0.296 -23.142 14.435 1.00 44.70 219 ARG B CA 1
ATOM 3717 C C . ARG B 1 230 ? -1.206 -22.869 14.392 1.00 43.12 219 ARG B C 1
ATOM 3718 O O . ARG B 1 230 ? -1.836 -22.683 15.429 1.00 44.02 219 ARG B O 1
ATOM 3726 N N . CYS B 1 231 ? -1.751 -22.831 13.182 1.00 41.23 220 CYS B N 1
ATOM 3727 C CA . CYS B 1 231 ? -3.184 -22.630 12.955 1.00 39.71 220 CYS B CA 1
ATOM 3728 C C . CYS B 1 231 ? -3.968 -23.918 13.248 1.00 35.91 220 CYS B C 1
ATOM 3729 O O . CYS B 1 231 ? -3.758 -24.919 12.561 1.00 36.35 220 CYS B O 1
ATOM 3732 N N . ILE B 1 232 ? -4.866 -23.892 14.243 1.00 31.63 221 ILE B N 1
ATOM 3733 C CA . ILE B 1 232 ? -5.610 -25.104 14.661 1.00 28.49 221 ILE B CA 1
ATOM 3734 C C . ILE B 1 232 ? -7.112 -24.890 14.586 1.00 27.06 221 ILE B C 1
ATOM 3735 O O . ILE B 1 232 ? -7.651 -23.900 15.086 1.00 28.81 221 ILE B O 1
ATOM 3740 N N . GLY B 1 233 ? -7.780 -25.821 13.931 1.00 24.59 222 GLY B N 1
ATOM 3741 C CA . GLY B 1 233 ? -9.197 -25.731 13.748 1.00 23.39 222 GLY B CA 1
ATOM 3742 C C . GLY B 1 233 ? -10.049 -26.603 14.632 1.00 23.24 222 GLY B C 1
ATOM 3743 O O . GLY B 1 233 ? -9.573 -27.514 15.329 1.00 23.74 222 GLY B O 1
ATOM 3744 N N . ILE B 1 234 ? -11.340 -26.290 14.609 1.00 22.90 223 ILE B N 1
ATOM 3745 C CA . ILE B 1 234 ? -12.377 -27.103 15.248 1.00 23.62 223 ILE B CA 1
ATOM 3746 C C . ILE B 1 234 ? -13.394 -27.514 14.179 1.00 22.41 223 ILE B C 1
ATOM 3747 O O . ILE B 1 234 ? -13.841 -26.697 13.391 1.00 23.60 223 ILE B O 1
ATOM 3752 N N . LYS B 1 235 ? -13.634 -28.815 14.107 1.00 22.22 224 LYS B N 1
ATOM 3753 C CA . LYS B 1 235 ? -14.674 -29.355 13.258 1.00 22.59 224 LYS B CA 1
ATOM 3754 C C . LYS B 1 235 ? -15.822 -29.845 14.131 1.00 22.37 224 LYS B C 1
ATOM 3755 O O . LYS B 1 235 ? -15.643 -30.756 14.964 1.00 23.24 224 LYS B O 1
ATOM 3761 N N . ILE B 1 236 ? -16.991 -29.222 13.960 1.00 22.07 225 ILE B N 1
ATOM 3762 C CA . ILE B 1 236 ? -18.235 -29.568 14.675 1.00 22.66 225 ILE B CA 1
ATOM 3763 C C . ILE B 1 236 ? -19.008 -30.558 13.815 1.00 22.52 225 ILE B C 1
ATOM 3764 O O . ILE B 1 236 ? -19.454 -30.194 12.735 1.00 23.50 225 ILE B O 1
ATOM 3769 N N . GLU B 1 237 ? -19.068 -31.808 14.265 1.00 22.85 226 GLU B N 1
ATOM 3770 C CA . GLU B 1 237 ? -19.721 -32.889 13.542 1.00 23.72 226 GLU B CA 1
ATOM 3771 C C . GLU B 1 237 ? -21.089 -33.050 14.218 1.00 23.74 226 GLU B C 1
ATOM 3772 O O . GLU B 1 237 ? -21.175 -33.363 15.401 1.00 24.39 226 GLU B O 1
ATOM 3778 N N . VAL B 1 238 ? -22.143 -32.782 13.459 1.00 25.16 227 VAL B N 1
ATOM 3779 C CA . VAL B 1 238 ? -23.496 -32.642 13.988 1.00 26.58 227 VAL B CA 1
ATOM 3780 C C . VAL B 1 238 ? -24.435 -33.810 13.789 1.00 28.60 227 VAL B C 1
ATOM 3781 O O . VAL B 1 238 ? -25.579 -33.755 14.229 1.00 30.73 227 VAL B O 1
ATOM 3785 N N . GLY B 1 239 ? -23.985 -34.859 13.115 1.00 30.81 228 GLY B N 1
ATOM 3786 C CA . GLY B 1 239 ? -24.811 -36.038 12.911 1.00 34.44 228 GLY B CA 1
ATOM 3787 C C . GLY B 1 239 ? -25.817 -35.798 11.827 1.00 37.11 228 GLY B C 1
ATOM 3788 O O . GLY B 1 239 ? -25.496 -35.222 10.787 1.00 37.60 228 GLY B O 1
ATOM 3789 N N . ASP B 1 240 ? -27.050 -36.227 12.094 1.00 39.37 229 ASP B N 1
ATOM 3790 C CA . ASP B 1 240 ? -28.161 -36.110 11.136 1.00 41.08 229 ASP B CA 1
ATOM 3791 C C . ASP B 1 240 ? -29.171 -35.008 11.473 1.00 40.01 229 ASP B C 1
ATOM 3792 O O . ASP B 1 240 ? -30.313 -35.073 11.023 1.00 41.71 229 ASP B O 1
ATOM 3797 N N . VAL B 1 241 ? -28.763 -34.006 12.252 1.00 37.07 230 VAL B N 1
ATOM 3798 C CA . VAL B 1 241 ? -29.669 -32.892 12.590 1.00 35.14 230 VAL B CA 1
ATOM 3799 C C . VAL B 1 241 ? -29.924 -31.974 11.367 1.00 34.48 230 VAL B C 1
ATOM 3800 O O . VAL B 1 241 ? -29.182 -32.015 10.380 1.00 35.91 230 VAL B O 1
ATOM 3804 N N . HIS B 1 242 ? -30.947 -31.125 11.475 1.00 32.89 231 HIS B N 1
ATOM 3805 C CA . HIS B 1 242 ? -31.378 -30.205 10.414 1.00 31.79 231 HIS B CA 1
ATOM 3806 C C . HIS B 1 242 ? -30.623 -28.870 10.444 1.00 30.16 231 HIS B C 1
ATOM 3807 O O . HIS B 1 242 ? -29.805 -28.603 11.331 1.00 29.26 231 HIS B O 1
ATOM 3814 N N . MET B 1 243 ? -30.930 -28.018 9.469 1.00 29.26 232 MET B N 1
ATOM 3815 C CA . MET B 1 243 ? -30.241 -26.756 9.341 1.00 28.36 232 MET B CA 1
ATOM 3816 C C . MET B 1 243 ? -30.368 -25.853 10.570 1.00 27.57 232 MET B C 1
ATOM 3817 O O . MET B 1 243 ? -29.394 -25.237 10.954 1.00 26.70 232 MET B O 1
ATOM 3822 N N . ALA B 1 244 ? -31.532 -25.782 11.192 1.00 28.10 233 ALA B N 1
ATOM 3823 C CA . ALA B 1 244 ? -31.708 -24.875 12.333 1.00 28.42 233 ALA B CA 1
ATOM 3824 C C . ALA B 1 244 ? -30.751 -25.214 13.469 1.00 28.85 233 ALA B C 1
ATOM 3825 O O . ALA B 1 244 ? -30.098 -24.340 14.026 1.00 28.42 233 ALA B O 1
ATOM 3827 N N A GLU B 1 245 ? -30.651 -26.487 13.813 0.50 29.17 234 GLU B N 1
ATOM 3828 N N B GLU B 1 245 ? -30.671 -26.507 13.775 0.50 29.05 234 GLU B N 1
ATOM 3829 C CA A GLU B 1 245 ? -29.748 -26.874 14.875 0.50 28.67 234 GLU B CA 1
ATOM 3830 C CA B GLU B 1 245 ? -29.790 -27.024 14.809 0.50 28.42 234 GLU B CA 1
ATOM 3831 C C A GLU B 1 245 ? -28.304 -26.656 14.456 0.50 27.13 234 GLU B C 1
ATOM 3832 C C B GLU B 1 245 ? -28.324 -26.821 14.467 0.50 27.08 234 GLU B C 1
ATOM 3833 O O A GLU B 1 245 ? -27.470 -26.241 15.263 0.50 27.12 234 GLU B O 1
ATOM 3834 O O B GLU B 1 245 ? -27.490 -26.653 15.354 0.50 27.70 234 GLU B O 1
ATOM 3845 N N . THR B 1 246 ? -28.014 -26.863 13.172 1.00 25.46 235 THR B N 1
ATOM 3846 C CA . THR B 1 246 ? -26.653 -26.676 12.702 1.00 24.49 235 THR B CA 1
ATOM 3847 C C . THR B 1 246 ? -26.277 -25.205 12.846 1.00 24.73 235 THR B C 1
ATOM 3848 O O . THR B 1 246 ? -25.138 -24.872 13.210 1.00 25.79 235 THR B O 1
ATOM 3852 N N . ALA B 1 247 ? -27.223 -24.334 12.533 1.00 24.93 236 ALA B N 1
ATOM 3853 C CA . ALA B 1 247 ? -27.018 -22.885 12.648 1.00 24.84 236 ALA B CA 1
ATOM 3854 C C . ALA B 1 247 ? -26.682 -22.492 14.091 1.00 26.09 236 ALA B C 1
ATOM 3855 O O . ALA B 1 247 ? -25.902 -21.564 14.307 1.00 26.96 236 ALA B O 1
ATOM 3857 N N A ASP B 1 248 ? -27.249 -23.167 15.079 0.60 26.51 237 ASP B N 1
ATOM 3858 N N B ASP B 1 248 ? -27.276 -23.210 15.056 0.40 26.91 237 ASP B N 1
ATOM 3859 C CA A ASP B 1 248 ? -26.902 -22.798 16.448 0.60 26.89 237 ASP B CA 1
ATOM 3860 C CA B ASP B 1 248 ? -27.002 -23.033 16.500 0.40 27.66 237 ASP B CA 1
ATOM 3861 C C A ASP B 1 248 ? -25.423 -23.095 16.727 0.60 26.67 237 ASP B C 1
ATOM 3862 C C B ASP B 1 248 ? -25.509 -23.179 16.797 0.40 27.08 237 ASP B C 1
ATOM 3863 O O A ASP B 1 248 ? -24.754 -22.310 17.409 0.60 26.24 237 ASP B O 1
ATOM 3864 O O B ASP B 1 248 ? -24.939 -22.411 17.580 0.40 27.08 237 ASP B O 1
ATOM 3873 N N . PHE B 1 249 ? -24.895 -24.192 16.187 1.00 26.38 238 PHE B N 1
ATOM 3874 C CA . PHE B 1 249 ? -23.479 -24.490 16.376 1.00 26.05 238 PHE B CA 1
ATOM 3875 C C . PHE B 1 249 ? -22.630 -23.417 15.735 1.00 25.78 238 PHE B C 1
ATOM 3876 O O . PHE B 1 249 ? -21.536 -23.114 16.204 1.00 26.44 238 PHE B O 1
ATOM 3884 N N . LEU B 1 250 ? -23.060 -22.913 14.588 1.00 26.52 239 LEU B N 1
ATOM 3885 C CA . LEU B 1 250 ? -22.356 -21.818 13.939 1.00 26.71 239 LEU B CA 1
ATOM 3886 C C . LEU B 1 250 ? -22.282 -20.608 14.891 1.00 26.30 239 LEU B C 1
ATOM 3887 O O . LEU B 1 250 ? -21.232 -19.986 15.077 1.00 27.18 239 LEU B O 1
ATOM 3892 N N . MET B 1 251 ? -23.415 -20.273 15.495 1.00 26.45 240 MET B N 1
ATOM 3893 C CA . MET B 1 251 ? -23.472 -19.204 16.484 1.00 26.72 240 MET B CA 1
ATOM 3894 C C . MET B 1 251 ? -22.575 -19.483 17.702 1.00 26.73 240 MET B C 1
ATOM 3895 O O . MET B 1 251 ? -21.897 -18.578 18.200 1.00 26.70 240 MET B O 1
ATOM 3900 N N A GLN B 1 252 ? -22.567 -20.731 18.170 0.50 25.64 241 GLN B N 1
ATOM 3901 N N B GLN B 1 252 ? -22.549 -20.731 18.166 0.50 25.90 241 GLN B N 1
ATOM 3902 C CA A GLN B 1 252 ? -21.680 -21.112 19.273 0.50 25.68 241 GLN B CA 1
ATOM 3903 C CA B GLN B 1 252 ? -21.677 -21.079 19.291 0.50 26.10 241 GLN B CA 1
ATOM 3904 C C A GLN B 1 252 ? -20.226 -20.853 18.920 0.50 25.50 241 GLN B C 1
ATOM 3905 C C B GLN B 1 252 ? -20.198 -20.921 18.946 0.50 25.73 241 GLN B C 1
ATOM 3906 O O A GLN B 1 252 ? -19.493 -20.264 19.713 0.50 26.57 241 GLN B O 1
ATOM 3907 O O B GLN B 1 252 ? -19.402 -20.515 19.790 0.50 26.74 241 GLN B O 1
ATOM 3918 N N . MET B 1 253 ? -19.826 -21.264 17.717 1.00 24.94 242 MET B N 1
ATOM 3919 C CA . MET B 1 253 ? -18.452 -21.118 17.288 1.00 25.20 242 MET B CA 1
ATOM 3920 C C . MET B 1 253 ? -18.030 -19.652 17.316 1.00 25.47 242 MET B C 1
ATOM 3921 O O . MET B 1 253 ? -16.949 -19.333 17.790 1.00 25.92 242 MET B O 1
ATOM 3926 N N . ILE B 1 254 ? -18.869 -18.766 16.800 1.00 25.88 243 ILE B N 1
ATOM 3927 C CA . ILE B 1 254 ? -18.541 -17.336 16.800 1.00 26.05 243 ILE B CA 1
ATOM 3928 C C . ILE B 1 254 ? -18.489 -16.783 18.215 1.00 26.80 243 ILE B C 1
ATOM 3929 O O . ILE B 1 254 ? -17.626 -15.993 18.535 1.00 28.09 243 ILE B O 1
ATOM 3934 N N . PHE B 1 255 ? -19.416 -17.209 19.067 1.00 26.46 244 PHE B N 1
ATOM 3935 C CA . PHE B 1 255 ? -19.441 -16.771 20.458 1.00 27.64 244 PHE B CA 1
ATOM 3936 C C . PHE B 1 255 ? -18.183 -17.214 21.221 1.00 28.60 244 PHE B C 1
ATOM 3937 O O . PHE B 1 255 ? -17.559 -16.428 21.949 1.00 30.65 244 PHE B O 1
ATOM 3945 N N . GLU B 1 256 ? -17.804 -18.476 21.062 1.00 28.16 245 GLU B N 1
ATOM 3946 C CA . GLU B 1 256 ? -16.616 -18.987 21.760 1.00 28.77 245 GLU B CA 1
ATOM 3947 C C . GLU B 1 256 ? -15.301 -18.513 21.208 1.00 28.46 245 GLU B C 1
ATOM 3948 O O . GLU B 1 256 ? -14.394 -18.166 21.962 1.00 29.40 245 GLU B O 1
ATOM 3954 N N . ASN B 1 257 ? -15.202 -18.506 19.873 1.00 27.01 246 ASN B N 1
ATOM 3955 C CA . ASN B 1 257 ? -13.907 -18.350 19.211 1.00 27.27 246 ASN B CA 1
ATOM 3956 C C . ASN B 1 257 ? -13.759 -17.135 18.314 1.00 27.17 246 ASN B C 1
ATOM 3957 O O . ASN B 1 257 ? -12.671 -16.889 17.773 1.00 29.02 246 ASN B O 1
ATOM 3962 N N . GLY B 1 258 ? -14.837 -16.364 18.204 1.00 27.64 247 GLY B N 1
ATOM 3963 C CA . GLY B 1 258 ? -14.811 -15.083 17.499 1.00 27.81 247 GLY B CA 1
ATOM 3964 C C . GLY B 1 258 ? -15.052 -15.205 16.012 1.00 27.06 247 GLY B C 1
ATOM 3965 O O . GLY B 1 258 ? -14.872 -16.276 15.418 1.00 26.66 247 GLY B O 1
ATOM 3966 N N . PRO B 1 259 ? -15.470 -14.098 15.380 1.00 27.89 248 PRO B N 1
ATOM 3967 C CA . PRO B 1 259 ? -15.686 -14.128 13.935 1.00 28.04 248 PRO B CA 1
ATOM 3968 C C . PRO B 1 259 ? -14.468 -14.536 13.124 1.00 28.92 248 PRO B C 1
ATOM 3969 O O . PRO B 1 259 ? -14.610 -15.112 12.030 1.00 28.41 248 PRO B O 1
ATOM 3973 N N . ARG B 1 260 ? -13.280 -14.220 13.610 1.00 29.30 249 ARG B N 1
ATOM 3974 C CA . ARG B 1 260 ? -12.070 -14.586 12.875 1.00 30.94 249 ARG B CA 1
ATOM 3975 C C . ARG B 1 260 ? -11.864 -16.086 12.790 1.00 30.10 249 ARG B C 1
ATOM 3976 O O . ARG B 1 260 ? -11.098 -16.546 11.943 1.00 30.37 249 ARG B O 1
ATOM 3984 N N . SER B 1 261 ? -12.593 -16.863 13.593 1.00 27.74 250 SER B N 1
ATOM 3985 C CA . SER B 1 261 ? -12.442 -18.313 13.532 1.00 26.66 250 SER B CA 1
ATOM 3986 C C . SER B 1 261 ? -13.308 -18.925 12.424 1.00 26.39 250 SER B C 1
ATOM 3987 O O . SER B 1 261 ? -13.148 -20.106 12.107 1.00 26.70 250 SER B O 1
ATOM 3990 N N . ILE B 1 262 ? -14.194 -18.132 11.825 1.00 26.42 251 ILE B N 1
ATOM 3991 C CA . ILE B 1 262 ? -15.093 -18.643 10.798 1.00 26.50 251 ILE B CA 1
ATOM 3992 C C . ILE B 1 262 ? -14.428 -18.511 9.427 1.00 26.46 251 ILE B C 1
ATOM 3993 O O . ILE B 1 262 ? -14.782 -17.695 8.604 1.00 27.62 251 ILE B O 1
ATOM 3998 N N . VAL B 1 263 ? -13.396 -19.326 9.253 1.00 25.88 252 VAL B N 1
ATOM 3999 C CA . VAL B 1 263 ? -12.585 -19.400 8.030 1.00 26.24 252 VAL B CA 1
ATOM 4000 C C . VAL B 1 263 ? -12.229 -20.881 7.864 1.00 24.83 252 VAL B C 1
ATOM 4001 O O . VAL B 1 263 ? -12.125 -21.615 8.851 1.00 24.67 252 VAL B O 1
ATOM 4005 N N . ARG B 1 264 ? -12.023 -21.324 6.628 1.00 25.44 253 ARG B N 1
ATOM 4006 C CA . ARG B 1 264 ? -11.807 -22.760 6.401 1.00 25.87 253 ARG B CA 1
ATOM 4007 C C . ARG B 1 264 ? -10.622 -23.366 7.131 1.00 26.32 253 ARG B C 1
ATOM 4008 O O . ARG B 1 264 ? -10.670 -24.541 7.481 1.00 26.76 253 ARG B O 1
ATOM 4016 N N . ASP B 1 265 ? -9.559 -22.599 7.357 1.00 27.28 254 ASP B N 1
ATOM 4017 C CA . ASP B 1 265 ? -8.405 -23.129 8.066 1.00 28.57 254 ASP B CA 1
ATOM 4018 C C . ASP B 1 265 ? -8.655 -23.346 9.555 1.00 27.96 254 ASP B C 1
ATOM 4019 O O . ASP B 1 265 ? -7.880 -24.014 10.217 1.00 28.46 254 ASP B O 1
ATOM 4024 N N . LYS B 1 266 ? -9.764 -22.820 10.083 1.00 25.64 255 LYS B N 1
ATOM 4025 C CA . LYS B 1 266 ? -10.033 -22.913 11.512 1.00 25.79 255 LYS B CA 1
ATOM 4026 C C . LYS B 1 266 ? -11.383 -23.530 11.858 1.00 23.92 255 LYS B C 1
ATOM 4027 O O . LYS B 1 266 ? -11.635 -23.768 13.044 1.00 24.78 255 LYS B O 1
ATOM 4033 N N . PHE B 1 267 ? -12.210 -23.829 10.860 1.00 24.02 256 PHE B N 1
ATOM 4034 C CA . PHE B 1 267 ? -13.575 -24.271 11.114 1.00 23.23 256 PHE B CA 1
ATOM 4035 C C . PHE B 1 267 ? -14.108 -25.129 9.991 1.00 22.26 256 PHE B C 1
ATOM 4036 O O . PHE B 1 267 ? -13.948 -24.810 8.803 1.00 23.06 256 PHE B O 1
ATOM 4044 N N . ARG B 1 268 ? -14.766 -26.219 10.381 1.00 22.30 257 ARG B N 1
ATOM 4045 C CA . ARG B 1 268 ? -15.528 -27.059 9.466 1.00 22.75 257 ARG B CA 1
ATOM 4046 C C . ARG B 1 268 ? -16.777 -27.547 10.193 1.00 22.20 257 ARG B C 1
ATOM 4047 O O . ARG B 1 268 ? -16.783 -27.673 11.439 1.00 22.01 257 ARG B O 1
ATOM 4055 N N . VAL B 1 269 ? -17.820 -27.819 9.417 1.00 22.70 258 VAL B N 1
ATOM 4056 C CA . VAL B 1 269 ? -19.063 -28.421 9.890 1.00 23.01 258 VAL B CA 1
ATOM 4057 C C . VAL B 1 269 ? -19.195 -29.762 9.198 1.00 22.41 258 VAL B C 1
ATOM 4058 O O . VAL B 1 269 ? -19.222 -29.821 7.971 1.00 23.97 258 VAL B O 1
ATOM 4062 N N . GLY B 1 270 ? -19.274 -30.842 9.970 1.00 23.73 259 GLY B N 1
ATOM 4063 C CA . GLY B 1 270 ? -19.491 -32.180 9.445 1.00 24.07 259 GLY B CA 1
ATOM 4064 C C . GLY B 1 270 ? -20.932 -32.594 9.611 1.00 24.47 259 GLY B C 1
ATOM 4065 O O . GLY B 1 270 ? -21.468 -32.532 10.701 1.00 25.13 259 GLY B O 1
ATOM 4066 N N . GLY B 1 271 ? -21.539 -33.054 8.538 1.00 24.83 260 GLY B N 1
ATOM 4067 C CA . GLY B 1 271 ? -22.906 -33.506 8.601 1.00 25.28 260 GLY B CA 1
ATOM 4068 C C . GLY B 1 271 ? -23.220 -34.520 7.526 1.00 26.06 260 GLY B C 1
ATOM 4069 O O . GLY B 1 271 ? -22.380 -34.894 6.714 1.00 25.64 260 GLY B O 1
ATOM 4070 N N . GLY B 1 272 ? -24.478 -34.915 7.533 1.00 27.44 261 GLY B N 1
ATOM 4071 C CA . GLY B 1 272 ? -24.998 -35.919 6.628 1.00 27.62 261 GLY B CA 1
ATOM 4072 C C . GLY B 1 272 ? -25.480 -35.407 5.292 1.00 27.14 261 GLY B C 1
ATOM 4073 O O . GLY B 1 272 ? -25.638 -34.215 5.056 1.00 26.68 261 GLY B O 1
ATOM 4074 N N . PHE B 1 273 ? -25.814 -36.367 4.445 1.00 28.41 262 PHE B N 1
ATOM 4075 C CA . PHE B 1 273 ? -26.308 -36.120 3.104 1.00 28.38 262 PHE B CA 1
ATOM 4076 C C . PHE B 1 273 ? -27.646 -35.378 3.107 1.00 28.37 262 PHE B C 1
ATOM 4077 O O . PHE B 1 273 ? -27.848 -34.473 2.311 1.00 28.07 262 PHE B O 1
ATOM 4085 N N . ASN B 1 274 ? -28.569 -35.760 3.985 1.00 29.24 263 ASN B N 1
ATOM 4086 C CA . ASN B 1 274 ? -29.859 -35.067 4.039 1.00 29.71 263 ASN B CA 1
ATOM 4087 C C . ASN B 1 274 ? -29.702 -33.612 4.446 1.00 28.57 263 ASN B C 1
ATOM 4088 O O . ASN B 1 274 ? -30.378 -32.741 3.901 1.00 29.80 263 ASN B O 1
ATOM 4093 N N . LEU B 1 275 ? -28.778 -33.344 5.369 1.00 27.78 264 LEU B N 1
ATOM 4094 C CA . LEU B 1 275 ? -28.501 -31.964 5.779 1.00 27.75 264 LEU B CA 1
ATOM 4095 C C . LEU B 1 275 ? -27.925 -31.195 4.593 1.00 26.77 264 LEU B C 1
ATOM 4096 O O . LEU B 1 275 ? -28.317 -30.059 4.318 1.00 27.00 264 LEU B O 1
ATOM 4101 N N . LEU B 1 276 ? -26.952 -31.784 3.905 1.00 26.82 265 LEU B N 1
ATOM 4102 C CA . LEU B 1 276 ? -26.401 -31.126 2.716 1.00 26.17 265 LEU B CA 1
ATOM 4103 C C . LEU B 1 276 ? -27.519 -30.772 1.695 1.00 26.82 265 LEU B C 1
ATOM 4104 O O . LEU B 1 276 ? -27.570 -29.659 1.177 1.00 27.00 265 LEU B O 1
ATOM 4109 N N . LYS B 1 277 ? -28.434 -31.701 1.440 1.00 28.09 266 LYS B N 1
ATOM 4110 C CA . LYS B 1 277 ? -29.520 -31.444 0.509 1.00 29.72 266 LYS B CA 1
ATOM 4111 C C . LYS B 1 277 ? -30.417 -30.301 1.003 1.00 28.45 266 LYS B C 1
ATOM 4112 O O . LYS B 1 277 ? -30.841 -29.448 0.226 1.00 29.83 266 LYS B O 1
ATOM 4118 N N . GLU B 1 278 ? -30.652 -30.235 2.306 1.00 27.61 267 GLU B N 1
ATOM 4119 C CA . GLU B 1 278 ? -31.456 -29.140 2.856 1.00 29.07 267 GLU B CA 1
ATOM 4120 C C . GLU B 1 278 ? -30.756 -27.787 2.640 1.00 28.10 267 GLU B C 1
ATOM 4121 O O . GLU B 1 278 ? -31.394 -26.803 2.253 1.00 29.59 267 GLU B O 1
ATOM 4127 N N . LEU B 1 279 ? -29.456 -27.746 2.902 1.00 27.87 268 LEU B N 1
ATOM 4128 C CA . LEU B 1 279 ? -28.702 -26.525 2.713 1.00 27.36 268 LEU B CA 1
ATOM 4129 C C . LEU B 1 279 ? -28.776 -26.049 1.258 1.00 26.81 268 LEU B C 1
ATOM 4130 O O . LEU B 1 279 ? -28.976 -24.850 0.995 1.00 27.91 268 LEU B O 1
ATOM 4135 N N . ARG B 1 280 ? -28.618 -26.977 0.315 1.00 28.09 269 ARG B N 1
ATOM 4136 C CA . ARG B 1 280 ? -28.650 -26.625 -1.100 1.00 28.51 269 ARG B CA 1
ATOM 4137 C C . ARG B 1 280 ? -30.021 -26.165 -1.534 1.00 29.76 269 ARG B C 1
ATOM 4138 O O . ARG B 1 280 ? -30.134 -25.184 -2.283 1.00 30.67 269 ARG B O 1
ATOM 4146 N N . ASP B 1 281 ? -31.062 -26.874 -1.099 1.00 30.28 270 ASP B N 1
ATOM 4147 C CA . ASP B 1 281 ? -32.423 -26.474 -1.419 1.00 32.74 270 ASP B CA 1
ATOM 4148 C C . ASP B 1 281 ? -32.663 -25.034 -0.982 1.00 32.16 270 ASP B C 1
ATOM 4149 O O . ASP B 1 281 ? -33.259 -24.246 -1.726 1.00 33.97 270 ASP B O 1
ATOM 4154 N N . CYS B 1 282 ? -32.179 -24.690 0.207 1.00 30.93 271 CYS B N 1
ATOM 4155 C CA . CYS B 1 282 ? -32.386 -23.350 0.712 1.00 30.65 271 CYS B CA 1
ATOM 4156 C C . CYS B 1 282 ? -31.611 -22.315 -0.079 1.00 30.03 271 CYS B C 1
ATOM 4157 O O . CYS B 1 282 ? -32.170 -21.309 -0.509 1.00 30.48 271 CYS B O 1
ATOM 4160 N N . TYR B 1 283 ? -30.316 -22.539 -0.250 1.00 29.05 272 TYR B N 1
ATOM 4161 C CA . TYR B 1 283 ? -29.516 -21.604 -1.007 1.00 29.94 272 TYR B CA 1
ATOM 4162 C C . TYR B 1 283 ? -30.033 -21.399 -2.438 1.00 31.12 272 TYR B C 1
ATOM 4163 O O . TYR B 1 283 ? -30.099 -20.263 -2.928 1.00 31.51 272 TYR B O 1
ATOM 4172 N N . GLU B 1 284 ? -30.439 -22.487 -3.087 1.00 32.10 273 GLU B N 1
ATOM 4173 C CA . GLU B 1 284 ? -30.930 -22.427 -4.466 1.00 33.77 273 GLU B CA 1
ATOM 4174 C C . GLU B 1 284 ? -32.204 -21.598 -4.634 1.00 34.52 273 GLU B C 1
ATOM 4175 O O . GLU B 1 284 ? -32.541 -21.187 -5.750 1.00 35.92 273 GLU B O 1
ATOM 4181 N N . SER B 1 285 ? -32.909 -21.341 -3.539 1.00 34.59 274 SER B N 1
ATOM 4182 C CA . SER B 1 285 ? -34.106 -20.504 -3.604 1.00 35.08 274 SER B CA 1
ATOM 4183 C C . SER B 1 285 ? -33.777 -19.001 -3.681 1.00 35.29 274 SER B C 1
ATOM 4184 O O . SER B 1 285 ? -34.661 -18.177 -3.924 1.00 36.82 274 SER B O 1
ATOM 4187 N N . TRP B 1 286 ? -32.508 -18.645 -3.469 1.00 34.31 275 TRP B N 1
ATOM 4188 C CA . TRP B 1 286 ? -32.104 -17.245 -3.557 1.00 35.58 275 TRP B CA 1
ATOM 4189 C C . TRP B 1 286 ? -31.994 -16.863 -5.036 1.00 37.94 275 TRP B C 1
ATOM 4190 O O . TRP B 1 286 ? -31.379 -17.577 -5.828 1.00 37.96 275 TRP B O 1
ATOM 4201 N N . ASP B 1 287 ? -32.594 -15.731 -5.388 1.00 41.01 276 ASP B N 1
ATOM 4202 C CA . ASP B 1 287 ? -32.610 -15.246 -6.770 1.00 43.50 276 ASP B CA 1
ATOM 4203 C C . ASP B 1 287 ? -31.263 -14.585 -7.082 1.00 43.62 276 ASP B C 1
ATOM 4204 O O . ASP B 1 287 ? -31.017 -13.452 -6.673 1.00 44.59 276 ASP B O 1
#

InterPro domains:
  IPR002915 DeoC/FbaB/LacD aldolase [SM01133] (14-267)
  IPR011343 Deoxyribose-phosphate aldolase [PTHR10889] (10-203)
  IPR013785 Aldolase-type TIM barrel [G3DSA:3.20.20.70] (1-286)

Radius of gyration: 25.7 Å; Cα contacts (8 Å, |Δi|>4): 1132; chains: 2; bounding box: 41×72×50 Å

CATH classification: 3.20.20.70

Solvent-accessible surface area: 20864 Å² total; per-residue (Å²): 95,29,16,84,22,4,0,0,19,17,0,0,16,4,0,4,0,33,4,9,69,137,62,33,66,60,132,40,0,12,45,9,0,95,51,0,6,98,123,20,30,3,4,1,0,3,0,43,33,86,33,0,101,25,0,58,104,95,7,43,170,90,3,89,74,0,68,59,4,75,0,3,0,1,0,8,23,61,74,1,105,31,72,38,100,72,0,14,132,59,0,64,24,1,30,156,36,27,0,43,2,0,2,0,0,0,26,6,99,76,3,87,120,79,47,68,53,0,26,53,106,3,91,102,9,0,40,44,0,49,149,56,6,28,142,83,32,0,0,0,0,8,24,16,2,102,157,29,46,22,90,26,22,33,104,2,0,57,2,0,0,97,6,18,0,26,5,0,4,6,2,2,23,63,15,96,44,45,14,63,143,112,25,0,77,27,2,4,51,5,25,102,119,80,92,159,142,84,8,1,6,4,0,8,3,4,121,55,120,9,44,83,1,0,77,21,1,2,12,4,11,141,43,51,22,38,157,14,22,51,76,110,76,0,9,1,3,2,10,56,113,6,0,75,62,0,4,98,24,25,81,77,25,103,46,142,99,28,17,84,23,2,0,0,20,16,0,0,16,7,0,4,0,34,2,6,74,136,61,34,76,68,148,42,0,17,47,10,0,91,52,0,6,98,129,20,34,3,4,2,1,3,0,52,27,82,29,0,149,28,0,52,101,96,9,44,170,92,0,87,70,0,67,60,4,76,0,2,0,0,0,10,28,52,81,1,83,36,74,32,105,72,2,13,124,62,0,45,27,2,32,167,48,26,1,48,2,0,1,0,0,0,17,8,93,93,3,81,149,80,48,69,51,0,29,50,100,2,93,96,8,0,40,41,0,51,145,55,4,31,144,89,32,0,0,0,0,2,9,2,47,104,133,17,46,12,119,34,11,30,121,1,0,45,2,0,0,92,8,17,0,21,4,0,3,8,1,4,24,36,59,99,25,30,10,61,95,113,12,0,75,30,1,0,52,4,18,100,92,22,85,121,149,118,111,68,11,0,1,4,0,9,2,7,126,54,133,10,52,73,0,0,38,8,0,2,12,3,10,103,32,44,21,36,191,9,28,53,67,98,78,0,5,0,2,3,21,55,116,6,0,84,56,0,9,100,21,30,86,77,56,165

B-factor: mean 34.3, std 12.97, range [20.45, 127.84]

GO terms:
  GO:0008047 enzyme activator activity (F, IDA)
  GO:0005737 cytoplasm (C, IDA)
  GO:0005515 protein binding (F, IPI)

Organism: Toxoplasma gondii (NCBI:txid5811)